Protein AF-A0A9D4IT71-F1 (afdb_monomer_lite)

InterPro domains:
  IPR046906 Mab-21-like, HhH/H2TH-like domain [PF20266] (126-207)

Secondary structure (DSSP, 8-state):
-----HHHHHTTT--EEEETTEEEETTTEEEE--EEESS--GGGTHHHHS--TT--S-HHHHHHHHS--EEEEEESS----S---TT--------PPSSSS---EEEEE-HHHHHHHHHSS-HHHHHHHHHHHHHIIIIIHHHHGGGG-HHHHHHHHHHHHHHS-GGG-SGGGHHHHHHHHHHHHHHHHHTT--B-SSSTT-BTTTTTS-TTHHHHHHHHHHHHHHSTTHHHHTS-HHHHHHHHHTTSS------------HHHHHHHHHHHHHHHHHHHHHHHHHT-S-HHHHHHHHHHHHHHHHHHHHHS-HHHHHHHHHHHHHHHHHHHHHHHHHHHHTTPPPPHHHHHHHHHHTTS-SSHHHHHHHHHHHHTT-HHHHHHHHHHHHHH--TTPEEE-TTSTTHHHHHHHHTTS-TTHHHHHHHHEEEPEEEEGGGGGGS-GGGGGGGG----HHHHHHTTSTTSTTGGGGEEEE-HHHHHHHHHHHHHHHTT-HHHHHHHHHHHHHTTSS-SS-HHHHHHHHHHHHHHTT-HHHHHHHHHHHHHH--SS-THHHHHHHHHHHHH--S-----

Radius of gyration: 27.99 Å; chains: 1; bounding box: 73×51×87 Å

Organism: Dreissena polymorpha (NCBI:txid45954)

pLDDT: mean 71.87, std 22.06, range [24.02, 97.75]

Sequence (576 aa):
MKMYKAECFKKKGIDCIQHGPSLTIDGCMDSVNALYCAKLPENCQYIFRRPKPGHWPGPELVTQLKDSVVFVVPTTQVENTTNWDPQKRLGTLTVRTFDNSHELYWRLSTNLMERLLMFDITMTQMKVYVIMKIISKEFFKPLVGDRLSTFHLKTTFLYCVEMSPPCIWEDENLIQCLKYCLTTLRRWLKVRYCPHYTTVNVNLFAGKLQWNEFPVLIDLLKDMIMNDVSCLHNVKMDDLGNRISSNSTYSTNGLPFEKLDIAVVRNMLTLMIFCSFSSYYEMEMLAAVETSKVINDHSQYIQQLETIYETGTVHMRSAVSIKLPFQYSIHAAMKASLSIGNNQSLPHEIFTLCDKSLMSDVTSSRLKLASIYFSARRFEEAAAILKQVDALTSNKVIYVSPFSPDTQKIGPEMMGRRIEFLDIFQKEIAFCTIFSRHEINCVPGQLVAEFYRTVTVEDEGCRRDHRSWTEWMDLAVVDSLPYMYYLQFLIFRSNGLISDKDIAFKNLQDNTITIQYHIETTLNLIGHCFELEGELQLAWHVYKISVKCRPQNNAAYWHMFRMIGGLFYGVKMLSW

Foldseek 3Di:
DDDDDCVNVVVVVWDWDDDWQFIRTPVADTDGDKAWDPADDPQLCVLVVDDQPQCPPPPVLVVVLRVAIKIKTKGLDDQPQDDPDVPDDDDDDDDDDDDDDRDIDIDMDSPRNLVSLVVPDDLLLLLLLVVVVLCCVQPVCVQQNCLVPSQLLSLLSSVLSRHDHPVCSDNVNSQVSNLSSLVSSLVCLVVVARAGNRGPRGGSNPPRDDPVSSVVSNVVSVCDSPVGCVVVVVRPCVVVVVVVVVVDPDDDDDDDDPDQDPVLSSLLSLQVVVVVVVVPLVLVLLPDPDLVVSLVVLVVVLVVLVVCLVPNDPSSVVNSLQCSLVSLLQSLLLQLLVCLVVVHDRDPVSVVSLVSNLLNALFQSLLLVLLSCVLNVVLVVSVVSLVSSVVLDDPQADEDECPDPVNVVVSSVVSSDDPCVSVCRNRHYDYWHKHAPSSLSSHDDLLSLQLVLDDDPVCVVVVPVPDDPCSCSRMRTGTRQLSSLLSQLSSCVVVVVVVSNVVSLVSLVVCLVVDDPQSLSSLQSNLVSCVVVVVNVVSLVSLVVSCVVPVGSGSSVVVNVVSVVVVPDPDDDDDD

Structure (mmCIF, N/CA/C/O backbone):
data_AF-A0A9D4IT71-F1
#
_entry.id   AF-A0A9D4IT71-F1
#
loop_
_atom_site.group_PDB
_atom_site.id
_atom_site.type_symbol
_atom_site.label_atom_id
_atom_site.label_alt_id
_atom_site.label_comp_id
_atom_site.label_asym_id
_atom_site.label_entity_id
_atom_site.label_seq_id
_atom_site.pdbx_PDB_ins_code
_atom_site.Cartn_x
_atom_site.Cartn_y
_atom_site.Cartn_z
_atom_site.occupancy
_atom_site.B_iso_or_equiv
_atom_site.auth_seq_id
_atom_site.auth_comp_id
_atom_site.auth_asym_id
_atom_site.auth_atom_id
_atom_site.pdbx_PDB_model_num
ATOM 1 N N . MET A 1 1 ? -17.019 14.444 -32.276 1.00 35.25 1 MET A N 1
ATOM 2 C CA . MET A 1 1 ? -16.630 14.341 -30.851 1.00 35.25 1 MET A CA 1
ATOM 3 C C . MET A 1 1 ? -16.023 15.680 -30.446 1.00 35.25 1 MET A C 1
ATOM 5 O O . MET A 1 1 ? -15.082 16.105 -31.104 1.00 35.25 1 MET A O 1
ATOM 9 N N . LYS A 1 2 ? -16.600 16.410 -29.482 1.00 32.81 2 LYS A N 1
ATOM 10 C CA . LYS A 1 2 ? -16.019 17.685 -29.022 1.00 32.81 2 LYS A CA 1
ATOM 11 C C . LYS A 1 2 ? -14.867 17.358 -28.070 1.00 32.81 2 LYS A C 1
ATOM 13 O O . LYS A 1 2 ? -15.109 16.754 -27.034 1.00 32.81 2 LYS A O 1
ATOM 18 N N . MET A 1 3 ? -13.634 17.728 -28.420 1.00 42.94 3 MET A N 1
ATOM 19 C CA . MET A 1 3 ? -12.539 17.749 -27.447 1.00 42.94 3 MET A CA 1
ATOM 20 C C . MET A 1 3 ? -12.935 18.685 -26.304 1.00 42.94 3 MET A C 1
ATOM 22 O O . MET A 1 3 ? -13.250 19.852 -26.550 1.00 42.94 3 MET A O 1
ATOM 26 N N . TYR A 1 4 ? -12.926 18.188 -25.069 1.00 45.56 4 TYR A N 1
ATOM 27 C CA . TYR A 1 4 ? -13.051 19.058 -23.908 1.00 45.56 4 TYR A CA 1
ATOM 28 C C . TYR A 1 4 ? -11.803 19.942 -23.851 1.00 45.56 4 TYR A C 1
ATOM 30 O O . TYR A 1 4 ? -10.698 19.455 -23.625 1.00 45.56 4 TYR A O 1
ATOM 38 N N . LYS A 1 5 ? -11.963 21.237 -24.125 1.00 50.78 5 LYS A N 1
ATOM 39 C CA . LYS A 1 5 ? -10.872 22.205 -23.991 1.00 50.78 5 LYS A CA 1
ATOM 40 C C . LYS A 1 5 ? -10.644 22.493 -22.509 1.00 50.78 5 LYS A C 1
ATOM 42 O O . LYS A 1 5 ? -11.617 22.608 -21.764 1.00 50.78 5 LYS A O 1
ATOM 47 N N . ALA A 1 6 ? -9.390 22.698 -22.103 1.00 51.62 6 ALA A N 1
ATOM 48 C CA . ALA A 1 6 ? -9.042 23.166 -20.755 1.00 51.62 6 ALA A CA 1
ATOM 49 C C . ALA A 1 6 ? -9.855 24.419 -20.345 1.00 51.62 6 ALA A C 1
ATOM 51 O O . ALA A 1 6 ? -10.259 24.577 -19.199 1.00 51.62 6 ALA A O 1
ATOM 52 N N . GLU A 1 7 ? -10.216 25.265 -21.315 1.00 50.62 7 GLU A N 1
ATOM 53 C CA . GLU A 1 7 ? -11.104 26.424 -21.139 1.00 50.62 7 GLU A CA 1
ATOM 54 C C . GLU A 1 7 ? -12.488 26.081 -20.551 1.00 50.62 7 GLU A C 1
ATOM 56 O O . GLU A 1 7 ? -13.068 26.896 -19.833 1.00 50.62 7 GLU A O 1
ATOM 61 N N . CYS A 1 8 ? -13.032 24.889 -20.820 1.00 51.03 8 CYS A N 1
ATOM 62 C CA . CYS A 1 8 ? -14.313 24.443 -20.262 1.00 51.03 8 CYS A CA 1
ATOM 63 C C . CYS A 1 8 ? -14.217 24.118 -18.764 1.00 51.03 8 CYS A C 1
ATOM 65 O O . CYS A 1 8 ? -15.187 24.334 -18.040 1.00 51.03 8 CYS A O 1
ATOM 67 N N . PHE A 1 9 ? -13.064 23.627 -18.307 1.00 52.94 9 PHE A N 1
ATOM 68 C CA . PHE A 1 9 ? -12.805 23.284 -16.906 1.00 52.94 9 PHE A CA 1
ATOM 69 C C . PHE A 1 9 ? -12.352 24.504 -16.096 1.00 52.94 9 PHE A C 1
ATOM 71 O O . PHE A 1 9 ? -12.835 24.699 -14.983 1.00 52.94 9 PHE A O 1
ATOM 78 N N . LYS A 1 10 ? -11.575 25.416 -16.701 1.00 54.56 10 LYS A N 1
ATOM 79 C CA . LYS A 1 10 ? -11.245 26.718 -16.093 1.00 54.56 10 LYS A CA 1
ATOM 80 C C . LYS A 1 10 ? -12.487 27.554 -15.778 1.00 54.56 10 LYS A C 1
ATOM 82 O O . LYS A 1 10 ? -12.551 28.188 -14.731 1.00 54.56 10 LYS A O 1
ATOM 87 N N . LYS A 1 11 ? -13.525 27.500 -16.625 1.00 55.75 11 LYS A N 1
ATOM 88 C CA . LYS A 1 11 ? -14.833 28.132 -16.346 1.00 55.75 11 LYS A CA 1
ATOM 89 C C . LYS A 1 11 ? -15.573 27.532 -15.142 1.00 55.75 11 LYS A C 1
ATOM 91 O O . LYS A 1 11 ? -16.498 28.164 -14.645 1.00 55.75 11 LYS A O 1
ATOM 96 N N . LYS A 1 12 ? -15.182 26.339 -14.687 1.00 54.72 12 LYS A N 1
ATOM 97 C CA . LYS A 1 12 ? -15.707 25.663 -13.492 1.00 54.72 12 LYS A CA 1
ATOM 98 C C . LYS A 1 12 ? -14.766 25.760 -12.281 1.00 54.72 12 LYS A C 1
ATOM 100 O O . LYS A 1 12 ? -15.013 25.090 -11.288 1.00 54.72 12 LYS A O 1
ATOM 105 N N . GLY A 1 13 ? -13.709 26.575 -12.353 1.00 52.00 13 GLY A N 1
ATOM 106 C CA . GLY A 1 13 ? -12.758 26.764 -11.252 1.00 52.00 13 GLY A CA 1
ATOM 107 C C . GLY A 1 13 ? -11.772 25.609 -11.039 1.00 52.00 13 GLY A C 1
ATOM 108 O O . GLY A 1 13 ? -11.122 25.576 -10.004 1.00 52.00 13 GLY A O 1
ATOM 109 N N . ILE A 1 14 ? -11.660 24.680 -11.995 1.00 55.75 14 ILE A N 1
ATOM 110 C CA . ILE A 1 14 ? -10.735 23.539 -11.930 1.00 55.75 14 ILE A CA 1
ATOM 111 C C . ILE A 1 14 ? -9.457 23.909 -12.683 1.00 55.75 14 ILE A C 1
ATOM 113 O O . ILE A 1 14 ? -9.525 24.281 -13.866 1.00 55.75 14 ILE A O 1
ATOM 117 N N . ASP A 1 15 ? -8.304 23.812 -12.016 1.00 57.28 15 ASP A N 1
ATOM 118 C CA . ASP A 1 15 ? -7.025 24.101 -12.656 1.00 57.28 15 ASP A CA 1
ATOM 119 C C . ASP A 1 15 ? -6.604 22.912 -13.520 1.00 57.28 15 ASP A C 1
ATOM 121 O O . ASP A 1 15 ? -6.570 21.757 -13.094 1.00 57.28 15 ASP A O 1
ATOM 125 N N . CYS A 1 16 ? -6.353 23.181 -14.794 1.00 59.12 16 CYS A N 1
ATOM 126 C CA . CYS A 1 16 ? -6.048 22.134 -15.753 1.00 59.12 16 CYS A CA 1
ATOM 127 C C . CYS A 1 16 ? -5.077 22.620 -16.821 1.00 59.12 16 CYS A C 1
ATOM 129 O O . CYS A 1 16 ? -5.186 23.730 -17.361 1.00 59.12 16 CYS A O 1
ATOM 131 N N . ILE A 1 17 ? -4.129 21.746 -17.143 1.00 63.09 17 ILE A N 1
ATOM 132 C CA . ILE A 1 17 ? -3.070 21.984 -18.115 1.00 63.09 17 ILE A CA 1
ATOM 133 C C . ILE A 1 17 ? -3.174 20.912 -19.194 1.00 63.09 17 ILE A C 1
ATOM 135 O O . ILE A 1 17 ? -3.261 19.727 -18.903 1.00 63.09 17 ILE A O 1
ATOM 139 N N . GLN A 1 18 ? -3.202 21.309 -20.462 1.00 59.78 18 GLN A N 1
ATOM 140 C CA . GLN A 1 18 ? -3.235 20.354 -21.567 1.00 59.78 18 GLN A CA 1
ATOM 141 C C . GLN A 1 18 ? -1.805 20.002 -22.001 1.00 59.78 18 GLN A C 1
ATOM 143 O O . GLN A 1 18 ? -1.041 20.888 -22.389 1.00 59.78 18 GLN A O 1
ATOM 148 N N . HIS A 1 19 ? -1.460 18.712 -21.997 1.00 62.59 19 HIS A N 1
ATOM 149 C CA . HIS A 1 19 ? -0.142 18.209 -22.388 1.00 62.59 19 HIS A CA 1
ATOM 150 C C . HIS A 1 19 ? -0.262 17.029 -23.372 1.00 62.59 19 HIS A C 1
ATOM 152 O O . HIS A 1 19 ? -0.379 15.863 -23.012 1.00 62.59 19 HIS A O 1
ATOM 158 N N . GLY A 1 20 ? -0.209 17.322 -24.676 1.00 68.44 20 GLY A N 1
ATOM 159 C CA . GLY A 1 20 ? -0.378 16.303 -25.722 1.00 68.44 20 GLY A CA 1
ATOM 160 C C . GLY A 1 20 ? -1.811 15.735 -25.750 1.00 68.44 20 GLY A C 1
ATOM 161 O O . GLY A 1 20 ? -2.746 16.533 -25.851 1.00 68.44 20 GLY A O 1
ATOM 162 N N . PRO A 1 21 ? -2.016 14.397 -25.703 1.00 67.31 21 PRO A N 1
ATOM 163 C CA . PRO A 1 21 ? -3.351 13.788 -25.636 1.00 67.31 21 PRO A CA 1
ATOM 164 C C . PRO A 1 21 ? -4.050 14.001 -24.287 1.00 67.31 21 PRO A C 1
ATOM 166 O O . PRO A 1 21 ? -5.249 13.727 -24.193 1.00 67.31 21 PRO A O 1
ATOM 169 N N . SER A 1 22 ? -3.302 14.380 -23.241 1.00 70.56 22 SER A N 1
ATOM 170 C CA . SER A 1 22 ? -3.816 14.439 -21.879 1.00 70.56 22 SER A CA 1
ATOM 171 C C . SER A 1 22 ? -4.280 15.834 -21.491 1.00 70.56 22 SER A C 1
ATOM 173 O O . SER A 1 22 ? -3.729 16.860 -21.902 1.00 70.56 22 SER A O 1
ATOM 175 N N . LEU A 1 23 ? -5.315 15.846 -20.663 1.00 71.12 23 LEU A N 1
ATOM 176 C CA . LEU A 1 23 ? -5.672 16.958 -19.809 1.00 71.12 23 LEU A CA 1
ATOM 177 C C . LEU A 1 23 ? -5.175 16.619 -18.404 1.00 71.12 23 LEU A C 1
ATOM 179 O O . LEU A 1 23 ? -5.706 15.707 -17.772 1.00 71.12 23 LEU A O 1
ATOM 183 N N . THR A 1 24 ? -4.151 17.329 -17.946 1.00 69.62 24 THR A N 1
ATOM 184 C CA . THR A 1 24 ? -3.652 17.246 -16.579 1.00 69.62 24 THR A CA 1
ATOM 185 C C . THR A 1 24 ? -4.574 18.056 -15.672 1.00 69.62 24 THR A C 1
ATOM 187 O O . THR A 1 24 ? -4.674 19.270 -15.838 1.00 69.62 24 THR A O 1
ATOM 190 N N . ILE A 1 25 ? -5.269 17.402 -14.746 1.00 64.88 25 ILE A N 1
ATOM 191 C CA . ILE A 1 25 ? -6.199 18.018 -13.789 1.00 64.88 25 ILE A CA 1
ATOM 192 C C . ILE A 1 25 ? -5.482 18.129 -12.438 1.00 64.88 25 ILE A C 1
ATOM 194 O O . ILE A 1 25 ? -4.844 17.166 -12.005 1.00 64.88 25 ILE A O 1
ATOM 198 N N . ASP A 1 26 ? -5.517 19.317 -11.826 1.00 59.91 26 ASP A N 1
ATOM 199 C CA . ASP A 1 26 ? -4.938 19.629 -10.507 1.00 59.91 26 ASP A CA 1
ATOM 200 C C . ASP A 1 26 ? -3.448 19.249 -10.341 1.00 59.91 26 ASP A C 1
ATOM 202 O O . ASP A 1 26 ? -2.961 18.958 -9.250 1.00 59.91 26 ASP A O 1
ATOM 206 N N . GLY A 1 27 ? -2.694 19.230 -11.449 1.00 55.66 27 GLY A N 1
ATOM 207 C CA . GLY A 1 27 ? -1.246 18.984 -11.468 1.00 55.66 27 GLY A CA 1
ATOM 208 C C . GLY A 1 27 ? -0.804 17.543 -11.176 1.00 55.66 27 GLY A C 1
ATOM 209 O O . GLY A 1 27 ? 0.397 17.276 -11.176 1.00 55.66 27 GLY A O 1
ATOM 210 N N . CYS A 1 28 ? -1.734 16.611 -10.955 1.00 48.25 28 CYS A N 1
ATOM 211 C CA . CYS A 1 28 ? -1.419 15.242 -10.537 1.00 48.25 28 CYS A CA 1
ATOM 212 C C . CYS A 1 28 ? -1.984 14.147 -11.456 1.00 48.25 28 CYS A C 1
ATOM 214 O O . CYS A 1 28 ? -1.484 13.022 -11.421 1.00 48.25 28 CYS A O 1
ATOM 216 N N . MET A 1 29 ? -2.982 14.452 -12.298 1.00 50.28 29 MET A N 1
ATOM 217 C CA . MET A 1 29 ? -3.713 13.429 -13.053 1.00 50.28 29 MET A CA 1
ATOM 218 C C . MET A 1 29 ? -3.815 13.736 -14.545 1.00 50.28 29 MET A C 1
ATOM 220 O O . MET A 1 29 ? -4.474 14.692 -14.930 1.00 50.28 29 MET A O 1
ATOM 224 N N . ASP A 1 30 ? -3.269 12.859 -15.391 1.00 65.19 30 ASP A N 1
ATOM 225 C CA . ASP A 1 30 ? -3.436 12.912 -16.847 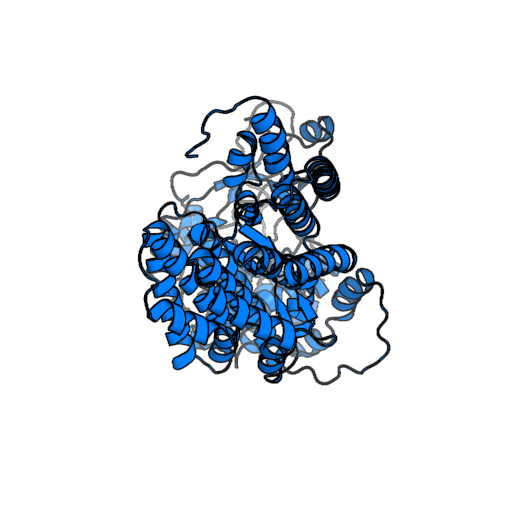1.00 65.19 30 ASP A CA 1
ATOM 226 C C . ASP A 1 30 ? -4.673 12.123 -17.314 1.00 65.19 30 ASP A C 1
ATOM 228 O O . ASP A 1 30 ? -4.673 10.889 -17.342 1.00 65.19 30 ASP A O 1
ATOM 232 N N . SER A 1 31 ? -5.716 12.834 -17.749 1.00 72.12 31 SER A N 1
ATOM 233 C CA . SER A 1 31 ? -6.895 12.247 -18.399 1.00 72.12 31 SER A CA 1
ATOM 234 C C . SER A 1 31 ? -6.742 12.252 -19.920 1.00 72.12 31 SER A C 1
ATOM 236 O O . SER A 1 31 ? -6.523 13.302 -20.520 1.00 72.12 31 SER A O 1
ATOM 238 N N . VAL A 1 32 ? -6.858 11.085 -20.564 1.00 72.62 32 VAL A N 1
ATOM 239 C CA . VAL A 1 32 ? -6.696 10.925 -22.019 1.00 72.62 32 VAL A CA 1
ATOM 240 C C . VAL A 1 32 ? -7.970 10.361 -22.634 1.00 72.62 32 VAL A C 1
ATOM 242 O O . VAL A 1 32 ? -8.382 9.249 -22.314 1.00 72.62 32 VAL A O 1
ATOM 245 N N . ASN A 1 33 ? -8.552 11.094 -23.586 1.00 76.38 33 ASN A N 1
ATOM 246 C CA . ASN A 1 33 ? -9.647 10.574 -24.401 1.00 76.38 33 ASN A CA 1
ATOM 247 C C . ASN A 1 33 ? -9.109 9.534 -25.389 1.00 76.38 33 ASN A C 1
ATOM 249 O O . ASN A 1 33 ? -8.237 9.838 -26.203 1.00 76.38 33 ASN A O 1
ATOM 253 N N . ALA A 1 34 ? -9.642 8.319 -25.327 1.00 79.56 34 ALA A N 1
ATOM 254 C CA . ALA A 1 34 ? -9.174 7.185 -26.109 1.00 79.56 34 ALA A CA 1
ATOM 255 C C . ALA A 1 34 ? -10.345 6.493 -26.816 1.00 79.56 34 ALA A C 1
ATOM 257 O O . ALA A 1 34 ? -11.381 6.233 -26.209 1.00 79.56 34 ALA A O 1
ATOM 258 N N . LEU A 1 35 ? -10.175 6.187 -28.100 1.00 76.94 35 LEU A N 1
ATOM 259 C CA . LEU A 1 35 ? -11.109 5.375 -28.873 1.00 76.94 35 LEU A CA 1
ATOM 260 C C . LEU A 1 35 ? -10.633 3.929 -28.896 1.00 76.94 35 LEU A C 1
ATOM 262 O O . LEU A 1 35 ? -9.454 3.652 -29.100 1.00 76.94 35 LEU A O 1
ATOM 266 N N . TYR A 1 36 ? -11.567 3.010 -28.704 1.00 80.25 36 TYR A N 1
ATOM 267 C CA . TYR A 1 36 ? -11.308 1.579 -28.732 1.00 80.25 36 TYR A CA 1
ATOM 268 C C . TYR A 1 36 ? -11.070 1.079 -30.164 1.00 80.25 36 TYR A C 1
ATOM 270 O O . TYR A 1 36 ? -11.852 1.377 -31.069 1.00 80.25 36 TYR A O 1
ATOM 278 N N . CYS A 1 37 ? -10.015 0.286 -30.365 1.00 78.88 37 CYS A N 1
ATOM 279 C CA . CYS A 1 37 ? -9.778 -0.431 -31.611 1.00 78.88 37 CYS A CA 1
ATOM 280 C C . CYS A 1 37 ? -10.165 -1.907 -31.444 1.00 78.88 37 CYS A C 1
ATOM 282 O O . CYS A 1 37 ? -9.518 -2.648 -30.709 1.00 78.88 37 CYS A O 1
ATOM 284 N N . ALA A 1 38 ? -11.213 -2.339 -32.153 1.00 72.38 38 ALA A N 1
ATOM 285 C CA . ALA A 1 38 ? -11.769 -3.691 -32.035 1.00 72.38 38 ALA A CA 1
ATOM 286 C C . ALA A 1 38 ? -10.860 -4.809 -32.566 1.00 72.38 38 ALA A C 1
ATOM 288 O O . ALA A 1 38 ? -11.100 -5.983 -32.295 1.00 72.38 38 ALA A O 1
ATOM 289 N N . LYS A 1 39 ? -9.845 -4.465 -33.362 1.00 81.31 39 LYS A N 1
ATOM 290 C CA . LYS A 1 39 ? -8.876 -5.414 -33.911 1.00 81.31 39 LYS A CA 1
ATOM 291 C C . LYS A 1 39 ? -7.486 -4.825 -33.809 1.00 81.31 39 LYS A C 1
ATOM 293 O O . LYS A 1 39 ? -7.312 -3.636 -34.055 1.00 81.31 39 LYS A O 1
ATOM 298 N N . LEU A 1 40 ? -6.502 -5.671 -33.523 1.00 82.00 40 LEU A N 1
ATOM 299 C CA . LEU A 1 40 ? -5.111 -5.254 -33.465 1.00 82.00 40 LEU A CA 1
ATOM 300 C C . LEU A 1 40 ? -4.627 -4.782 -34.851 1.00 82.00 40 LEU A C 1
ATOM 302 O O . LEU A 1 40 ? -4.572 -5.601 -35.780 1.00 82.00 40 LEU A O 1
ATOM 306 N N . PRO A 1 41 ? -4.258 -3.496 -35.005 1.00 86.31 41 PRO A N 1
ATOM 307 C CA . PRO A 1 41 ? -3.798 -2.961 -36.280 1.00 86.31 41 PRO A CA 1
ATOM 308 C C . PRO A 1 41 ? -2.569 -3.706 -36.812 1.00 86.31 41 PRO A C 1
ATOM 310 O O . PRO A 1 41 ? -1.700 -4.115 -36.041 1.00 86.31 41 PRO A O 1
ATOM 313 N N . GLU A 1 42 ? -2.470 -3.869 -38.133 1.00 85.00 42 GLU A N 1
ATOM 314 C CA . GLU A 1 42 ? -1.389 -4.644 -38.764 1.00 85.00 42 GLU A CA 1
ATOM 315 C C . GLU A 1 42 ? 0.006 -4.111 -38.402 1.00 85.00 42 GLU A C 1
ATOM 317 O O . GLU A 1 42 ? 0.930 -4.883 -38.140 1.00 85.00 42 GLU A O 1
ATOM 322 N N . ASN A 1 43 ? 0.144 -2.791 -38.285 1.00 81.25 43 ASN A N 1
ATOM 323 C CA . ASN A 1 43 ? 1.384 -2.137 -37.873 1.00 81.25 43 ASN A CA 1
ATOM 324 C C . ASN A 1 43 ? 1.813 -2.467 -36.431 1.00 81.25 43 ASN A C 1
ATOM 326 O O . ASN A 1 43 ? 3.001 -2.351 -36.131 1.00 81.25 43 ASN A O 1
ATOM 330 N N . CYS A 1 44 ? 0.898 -2.910 -35.564 1.00 84.81 44 CYS A N 1
ATOM 331 C CA . CYS A 1 44 ? 1.199 -3.380 -34.209 1.00 84.81 44 CYS A CA 1
ATOM 332 C C . CYS A 1 44 ? 1.469 -4.894 -34.138 1.00 84.81 44 CYS A C 1
ATOM 334 O O . CYS A 1 44 ? 1.953 -5.382 -33.121 1.00 84.81 44 CYS A O 1
ATOM 336 N N . GLN A 1 45 ? 1.197 -5.657 -35.205 1.00 87.38 45 GLN A N 1
ATOM 337 C CA . GLN A 1 45 ? 1.403 -7.115 -35.226 1.00 87.38 45 GLN A CA 1
ATOM 338 C C . GLN A 1 45 ? 2.870 -7.523 -35.433 1.00 87.38 45 GLN A C 1
ATOM 340 O O . GLN A 1 45 ? 3.230 -8.690 -35.265 1.00 87.38 45 GLN A O 1
ATOM 345 N N . TYR A 1 46 ? 3.738 -6.581 -35.799 1.00 84.38 46 TYR A N 1
ATOM 346 C CA . TYR A 1 46 ? 5.146 -6.853 -36.087 1.00 84.38 46 TYR A CA 1
ATOM 347 C C . TYR A 1 46 ? 5.918 -7.436 -34.905 1.00 84.38 46 TYR A C 1
ATOM 349 O O . TYR A 1 46 ? 6.779 -8.294 -35.105 1.00 84.38 46 TYR A O 1
ATOM 357 N N . ILE A 1 47 ? 5.569 -7.042 -33.678 1.00 87.19 47 ILE A N 1
ATOM 358 C CA . ILE A 1 47 ? 6.147 -7.610 -32.455 1.00 87.19 47 ILE A CA 1
ATOM 359 C C . ILE A 1 47 ? 6.056 -9.144 -32.425 1.00 87.19 47 ILE A C 1
ATOM 361 O O . ILE A 1 47 ? 6.946 -9.814 -31.906 1.00 87.19 47 ILE A O 1
ATOM 365 N N . PHE A 1 48 ? 5.038 -9.742 -33.048 1.00 89.88 48 PHE A N 1
ATOM 366 C CA . PHE A 1 48 ? 4.892 -11.198 -33.094 1.00 89.88 48 PHE A CA 1
ATOM 367 C C . PHE A 1 48 ? 5.750 -11.856 -34.171 1.00 89.88 48 PHE A C 1
ATOM 369 O O . PHE A 1 48 ? 6.149 -13.002 -33.995 1.00 89.88 48 PHE A O 1
ATOM 376 N N . ARG A 1 49 ? 6.052 -11.135 -35.255 1.00 86.44 49 ARG A N 1
ATOM 377 C CA . ARG A 1 49 ? 6.773 -11.657 -36.425 1.00 86.44 49 ARG A CA 1
ATOM 378 C C . ARG A 1 49 ? 8.287 -11.461 -36.329 1.00 86.44 49 ARG A C 1
ATOM 380 O O . ARG A 1 49 ? 9.027 -12.177 -36.995 1.00 86.44 49 ARG A O 1
ATOM 387 N N . ARG A 1 50 ? 8.755 -10.496 -35.530 1.00 87.12 50 ARG A N 1
ATOM 388 C CA . ARG A 1 50 ? 10.190 -10.205 -35.408 1.00 87.12 50 ARG A CA 1
ATOM 389 C C . ARG A 1 50 ? 10.947 -11.287 -34.612 1.00 87.12 50 ARG A C 1
ATOM 391 O O . ARG A 1 50 ? 10.350 -11.875 -33.697 1.00 87.12 50 ARG A O 1
ATOM 398 N N . PRO A 1 51 ? 12.237 -11.533 -34.930 1.00 87.56 51 PRO A N 1
ATOM 399 C CA . PRO A 1 51 ? 13.080 -12.490 -34.210 1.00 87.56 51 PRO A CA 1
ATOM 400 C C . PRO A 1 51 ? 13.194 -12.153 -32.721 1.00 87.56 51 PRO A C 1
ATOM 402 O O . PRO A 1 51 ? 13.373 -10.990 -32.372 1.00 87.56 51 PRO A O 1
ATOM 405 N N . LYS A 1 52 ? 13.129 -13.178 -31.863 1.00 88.25 52 LYS A N 1
ATOM 406 C CA . LYS A 1 52 ? 13.229 -13.054 -30.398 1.00 88.25 52 LYS A CA 1
ATOM 407 C C . LYS A 1 52 ? 14.361 -13.934 -29.869 1.00 88.25 52 LYS A C 1
ATOM 409 O O . LYS A 1 52 ? 14.095 -15.011 -29.337 1.00 88.25 52 LYS A O 1
ATOM 414 N N . PRO A 1 53 ? 15.629 -13.539 -30.056 1.00 88.44 53 PRO A N 1
ATOM 415 C CA . PRO A 1 53 ? 16.763 -14.370 -29.656 1.00 88.44 53 PRO A CA 1
ATOM 416 C C . PRO A 1 53 ? 16.834 -14.578 -28.133 1.00 88.44 53 PRO A C 1
ATOM 418 O O . PRO A 1 53 ? 17.370 -15.587 -27.681 1.00 88.44 53 PRO A O 1
ATOM 421 N N . GLY A 1 54 ? 16.249 -13.674 -27.341 1.00 85.81 54 GLY A N 1
ATOM 422 C CA . GLY A 1 54 ? 16.097 -13.831 -25.896 1.00 85.81 54 GLY A CA 1
ATOM 423 C C . GLY A 1 54 ? 14.992 -14.795 -25.460 1.00 85.81 54 GLY A C 1
ATOM 424 O O . GLY A 1 54 ? 14.829 -15.009 -24.266 1.00 85.81 54 GLY A O 1
ATOM 425 N N . HIS A 1 55 ? 14.227 -15.375 -26.395 1.00 87.69 55 HIS A N 1
ATOM 426 C CA . HIS A 1 55 ? 13.051 -16.218 -26.113 1.00 87.69 55 HIS A CA 1
ATOM 427 C C . HIS A 1 55 ? 11.982 -15.533 -25.240 1.00 87.69 55 HIS A C 1
ATOM 429 O O . HIS A 1 55 ? 11.135 -16.190 -24.641 1.00 87.69 55 HIS A O 1
ATOM 435 N N . TRP A 1 56 ? 12.005 -14.201 -25.213 1.00 91.88 56 TRP A N 1
ATOM 436 C CA . TRP A 1 56 ? 11.048 -13.345 -24.534 1.00 91.88 56 TRP A CA 1
ATOM 437 C C . TRP A 1 56 ? 10.435 -12.369 -25.548 1.00 91.88 56 TRP A C 1
ATOM 439 O O . TRP A 1 56 ? 11.170 -11.876 -26.410 1.00 91.88 56 TRP A O 1
ATOM 449 N N . PRO A 1 57 ? 9.132 -12.047 -25.487 1.00 90.88 57 PRO A N 1
ATOM 450 C CA . PRO A 1 57 ? 8.094 -12.619 -24.618 1.00 90.88 57 PRO A CA 1
ATOM 451 C C . PRO A 1 57 ? 7.855 -14.122 -24.824 1.00 90.88 57 PRO A C 1
ATOM 453 O O . PRO A 1 57 ? 7.950 -14.608 -25.954 1.00 90.88 57 PRO A O 1
ATOM 456 N N . GLY A 1 58 ? 7.511 -14.842 -23.751 1.00 87.81 58 GLY A N 1
ATOM 457 C CA . GLY A 1 58 ? 7.160 -16.267 -23.816 1.00 87.81 58 GLY A CA 1
ATOM 458 C C . GLY A 1 58 ? 5.820 -16.535 -24.532 1.00 87.81 58 GLY A C 1
ATOM 459 O O . GLY A 1 58 ? 5.036 -15.605 -24.734 1.00 87.81 58 GLY A O 1
ATOM 460 N N . PRO A 1 59 ? 5.508 -17.790 -24.921 1.00 87.69 59 PRO A N 1
ATOM 461 C CA . PRO A 1 59 ? 4.312 -18.120 -25.714 1.00 87.69 59 PRO A CA 1
ATOM 462 C C . PRO A 1 59 ? 2.977 -17.710 -25.072 1.00 87.69 59 PRO A C 1
ATOM 464 O O . PRO A 1 59 ? 2.057 -17.275 -25.770 1.00 87.69 59 PRO A O 1
ATOM 467 N N . GLU A 1 60 ? 2.876 -17.822 -23.747 1.00 86.06 60 GLU A N 1
ATOM 468 C CA . GLU A 1 60 ? 1.688 -17.426 -22.986 1.00 86.06 60 GLU A CA 1
ATOM 469 C C . GLU A 1 60 ? 1.476 -15.910 -23.038 1.00 86.06 60 GLU A C 1
ATOM 471 O O . GLU A 1 60 ? 0.422 -15.448 -23.481 1.00 86.06 60 GLU A O 1
ATOM 476 N N . LEU A 1 61 ? 2.513 -15.127 -22.720 1.00 85.62 61 LEU A N 1
ATOM 477 C CA . LEU A 1 61 ? 2.461 -13.672 -22.835 1.00 85.62 61 LEU A CA 1
ATOM 478 C C . LEU A 1 61 ? 2.182 -13.231 -24.280 1.00 85.62 61 LEU A C 1
ATOM 480 O O . LEU A 1 61 ? 1.406 -12.308 -24.507 1.00 85.62 61 LEU A O 1
ATOM 484 N N . VAL A 1 62 ? 2.752 -13.902 -25.287 1.00 90.50 62 VAL A N 1
ATOM 485 C CA . VAL A 1 62 ? 2.442 -13.620 -26.700 1.00 90.50 62 VAL A CA 1
ATOM 486 C C . VAL A 1 62 ? 0.951 -13.788 -26.999 1.00 90.50 62 VAL A C 1
ATOM 488 O O . VAL A 1 62 ? 0.408 -13.016 -27.789 1.00 90.50 62 VAL A O 1
ATOM 491 N N . THR A 1 63 ? 0.288 -14.766 -26.383 1.00 87.69 63 THR A N 1
ATOM 492 C CA . THR A 1 63 ? -1.160 -14.973 -26.534 1.00 87.69 63 THR A CA 1
ATOM 493 C C . THR A 1 63 ? -1.929 -13.814 -25.903 1.00 87.69 63 THR A C 1
ATOM 495 O O . THR A 1 63 ? -2.695 -13.151 -26.599 1.00 87.69 63 THR A O 1
ATOM 498 N N . GLN A 1 64 ? -1.608 -13.452 -24.657 1.00 84.12 64 GLN A N 1
ATOM 499 C CA . GLN A 1 64 ? -2.217 -12.301 -23.973 1.00 84.12 64 GLN A CA 1
ATOM 500 C C . GLN A 1 64 ? -2.014 -10.979 -24.736 1.00 84.12 64 GLN A C 1
ATOM 502 O O . GLN A 1 64 ? -2.905 -10.134 -24.798 1.00 84.12 64 GLN A O 1
ATOM 507 N N . LEU A 1 65 ? -0.847 -10.792 -25.360 1.00 86.00 65 LEU A N 1
ATOM 508 C CA . LEU A 1 65 ? -0.546 -9.607 -26.163 1.00 86.00 65 LEU A CA 1
ATOM 509 C C . LEU A 1 65 ? -1.367 -9.535 -27.455 1.00 86.00 65 LEU A C 1
ATOM 511 O O . LEU A 1 65 ? -1.682 -8.430 -27.894 1.00 86.00 65 LEU A O 1
ATOM 515 N N . LYS A 1 66 ? -1.703 -10.674 -28.073 1.00 88.00 66 LYS A N 1
ATOM 516 C CA . LYS A 1 66 ? -2.574 -10.715 -29.262 1.00 88.00 66 LYS A CA 1
ATOM 517 C C . LYS A 1 66 ? -4.018 -10.353 -28.925 1.00 88.00 66 LYS A C 1
ATOM 519 O O . LYS A 1 66 ? -4.668 -9.708 -29.744 1.00 88.00 66 LYS A O 1
ATOM 524 N N . ASP A 1 67 ? -4.462 -10.718 -27.727 1.00 83.88 67 ASP A N 1
ATOM 525 C CA . ASP A 1 67 ? -5.805 -10.422 -27.218 1.00 83.88 67 ASP A CA 1
ATOM 526 C C . ASP A 1 67 ? -5.898 -9.027 -26.569 1.00 83.88 67 ASP A C 1
ATOM 528 O O . ASP A 1 67 ? -6.975 -8.569 -26.184 1.00 83.88 67 ASP A O 1
ATOM 532 N N . SER A 1 68 ? -4.768 -8.322 -26.456 1.00 80.06 68 SER A N 1
ATOM 533 C CA . SER A 1 68 ? -4.693 -7.014 -25.815 1.00 80.06 68 SER A CA 1
ATOM 534 C C . SER A 1 68 ? -5.392 -5.925 -26.630 1.00 80.06 68 SER A C 1
ATOM 536 O O . SER A 1 68 ? -5.265 -5.823 -27.853 1.00 80.06 68 SER A O 1
ATOM 538 N N . VAL A 1 69 ? -6.093 -5.048 -25.916 1.00 79.75 69 VAL A N 1
ATOM 539 C CA . VAL A 1 69 ? -6.805 -3.913 -26.500 1.00 79.75 69 VAL A CA 1
ATOM 540 C C . VAL A 1 69 ? -5.832 -2.799 -26.892 1.00 79.75 69 VAL A C 1
ATOM 542 O O . VAL A 1 69 ? -4.974 -2.392 -26.106 1.00 79.75 69 VAL A O 1
ATOM 545 N N . VAL A 1 70 ? -6.021 -2.253 -28.097 1.00 84.00 70 VAL A N 1
ATOM 546 C CA . VAL A 1 70 ? -5.317 -1.062 -28.589 1.00 84.00 70 VAL A CA 1
ATOM 547 C C . VAL A 1 70 ? -6.274 0.114 -28.658 1.00 84.00 70 VAL A C 1
ATOM 549 O O . VAL A 1 70 ? -7.441 -0.028 -29.026 1.00 84.00 70 VAL A O 1
ATOM 552 N N . PHE A 1 71 ? -5.762 1.293 -28.325 1.00 85.81 71 PHE A N 1
ATOM 553 C CA . PHE A 1 71 ? -6.526 2.529 -28.363 1.00 85.81 71 PHE A CA 1
ATOM 554 C C . PHE A 1 71 ? -6.027 3.476 -29.449 1.00 85.81 71 PHE A C 1
ATOM 556 O O . PHE A 1 71 ? -4.884 3.397 -29.895 1.00 85.81 71 PHE A O 1
ATOM 563 N N . VAL A 1 72 ? -6.876 4.421 -29.833 1.00 83.31 72 VAL A N 1
ATOM 564 C CA . VAL A 1 72 ? -6.538 5.562 -30.682 1.00 83.31 72 VAL A CA 1
ATOM 565 C C . VAL A 1 72 ? -6.726 6.831 -29.858 1.00 83.31 72 VAL A C 1
ATOM 567 O O . VAL A 1 72 ? -7.807 7.067 -29.324 1.00 83.31 72 VAL A O 1
ATOM 570 N N . VAL A 1 73 ? -5.680 7.643 -29.725 1.00 81.44 73 VAL A N 1
ATOM 571 C CA . VAL A 1 73 ? -5.682 8.852 -28.883 1.00 81.44 73 VAL A CA 1
ATOM 572 C C . VAL A 1 73 ? -5.361 10.092 -29.718 1.00 81.44 73 VAL A C 1
ATOM 574 O O . VAL A 1 73 ? -4.582 9.988 -30.672 1.00 81.44 73 VAL A O 1
ATOM 577 N N . PRO A 1 74 ? -5.935 11.264 -29.396 1.00 75.19 74 PRO A N 1
ATOM 578 C CA . PRO A 1 74 ? -5.662 12.491 -30.132 1.00 75.19 74 PRO A CA 1
ATOM 579 C C . PRO A 1 74 ? -4.206 12.913 -29.923 1.00 75.19 74 PRO A C 1
ATOM 581 O O . PRO A 1 74 ? -3.654 12.766 -28.842 1.00 75.19 74 PRO A O 1
ATOM 584 N N . THR A 1 75 ? -3.556 13.457 -30.939 1.00 70.00 75 THR A N 1
ATOM 585 C CA . THR A 1 75 ? -2.199 13.994 -30.842 1.00 70.00 75 THR A CA 1
ATOM 586 C C . THR A 1 75 ? -2.123 15.317 -31.585 1.00 70.00 75 THR A C 1
ATOM 588 O O . THR A 1 75 ? -2.813 15.542 -32.575 1.00 70.00 75 THR A O 1
ATOM 591 N N . THR A 1 76 ? -1.294 16.223 -31.080 1.00 56.78 76 THR A N 1
ATOM 592 C CA . THR A 1 76 ? -1.002 17.510 -31.723 1.00 56.78 76 THR A CA 1
ATOM 593 C C . THR A 1 76 ? 0.227 17.430 -32.630 1.00 56.78 76 THR A C 1
ATOM 595 O O . THR A 1 76 ? 0.566 18.403 -33.296 1.00 56.78 76 THR A O 1
ATOM 598 N N . GLN A 1 77 ? 0.907 16.279 -32.654 1.00 54.62 77 GLN A N 1
ATOM 599 C CA . GLN A 1 77 ? 2.086 16.027 -33.475 1.00 54.62 77 GLN A CA 1
ATOM 600 C C . GLN A 1 77 ? 1.755 15.069 -34.618 1.00 54.62 77 GLN A C 1
ATOM 602 O O . GLN A 1 77 ? 1.194 13.996 -34.385 1.00 54.62 77 GLN A O 1
ATOM 607 N N . VAL A 1 78 ? 2.183 15.431 -35.829 1.00 51.72 78 VAL A N 1
ATOM 608 C CA . VAL A 1 78 ? 2.287 14.499 -36.954 1.00 51.72 78 VAL A CA 1
ATOM 609 C C . VAL A 1 78 ? 3.387 13.501 -36.614 1.00 51.72 78 VAL A C 1
ATOM 611 O O . VAL A 1 78 ? 4.570 13.844 -36.613 1.00 51.72 78 VAL A O 1
ATOM 614 N N . GLU A 1 79 ? 3.021 12.263 -36.292 1.00 47.00 79 GLU A N 1
ATOM 615 C CA . GLU A 1 79 ? 3.987 11.169 -36.337 1.00 47.00 79 GLU A CA 1
ATOM 616 C C . GLU A 1 79 ? 4.403 11.034 -37.805 1.00 47.00 79 GLU A C 1
ATOM 618 O O . GLU A 1 79 ? 3.593 10.630 -38.640 1.00 47.00 79 GLU A O 1
ATOM 623 N N . ASN A 1 80 ? 5.630 11.455 -38.141 1.00 43.41 80 ASN A N 1
ATOM 624 C CA . ASN A 1 80 ? 6.186 11.345 -39.492 1.00 43.41 80 ASN A CA 1
ATOM 625 C C . ASN A 1 80 ? 6.280 9.863 -39.878 1.00 43.41 80 ASN A C 1
ATOM 627 O O . ASN A 1 80 ? 7.305 9.209 -39.702 1.00 43.41 80 ASN A O 1
ATOM 631 N N . THR A 1 81 ? 5.174 9.333 -40.381 1.00 40.88 81 THR A N 1
ATOM 632 C CA . THR A 1 81 ? 5.026 7.993 -40.927 1.00 40.88 81 THR A CA 1
ATOM 633 C C . THR A 1 81 ? 5.265 8.085 -42.424 1.00 40.88 81 THR A C 1
ATOM 635 O O . THR A 1 81 ? 4.342 8.063 -43.227 1.00 40.88 81 THR A O 1
ATOM 638 N N . THR A 1 82 ? 6.527 8.200 -42.828 1.00 36.28 82 THR A N 1
ATOM 639 C CA . THR A 1 82 ? 6.905 7.825 -44.191 1.00 36.28 82 THR A CA 1
ATOM 640 C C . THR A 1 82 ? 8.249 7.135 -44.233 1.00 36.28 82 THR A C 1
ATOM 642 O O . THR A 1 82 ? 9.127 7.409 -43.418 1.00 36.28 82 THR A O 1
ATOM 645 N N . ASN A 1 83 ? 8.358 6.219 -45.202 1.00 37.06 83 ASN A N 1
ATOM 646 C CA . ASN A 1 83 ? 9.577 5.565 -45.663 1.00 37.06 83 ASN A CA 1
ATOM 647 C C . ASN A 1 83 ? 10.807 6.437 -45.402 1.00 37.06 83 ASN A C 1
ATOM 649 O O . ASN A 1 83 ? 10.982 7.477 -46.035 1.00 37.06 83 ASN A O 1
ATOM 653 N N . TRP A 1 84 ? 11.633 6.003 -44.452 1.00 36.44 84 TRP A N 1
ATOM 654 C CA . TRP A 1 84 ? 12.919 6.615 -44.157 1.00 36.44 84 TRP A CA 1
ATOM 655 C C . TRP A 1 84 ? 13.851 6.408 -45.360 1.00 36.44 84 TRP A C 1
ATOM 657 O O . TRP A 1 84 ? 14.575 5.420 -45.447 1.00 36.44 84 TRP A O 1
ATOM 667 N N . ASP A 1 85 ? 13.777 7.332 -46.314 1.00 39.84 85 ASP A N 1
ATOM 668 C CA . ASP A 1 85 ? 14.786 7.573 -47.337 1.00 39.84 85 ASP A CA 1
ATOM 669 C C . ASP A 1 85 ? 15.689 8.705 -46.813 1.00 39.84 85 ASP A C 1
ATOM 671 O O . ASP A 1 85 ? 15.199 9.821 -46.606 1.00 39.84 85 ASP A O 1
ATOM 675 N N . PRO A 1 86 ? 16.994 8.467 -46.585 1.00 39.59 86 PRO A N 1
ATOM 676 C CA . PRO A 1 86 ? 17.921 9.494 -46.111 1.00 39.59 86 PRO A CA 1
ATOM 677 C C . PRO A 1 86 ? 18.006 10.736 -47.017 1.00 39.59 86 PRO A C 1
ATOM 679 O O . PRO A 1 86 ? 18.566 11.746 -46.589 1.00 39.59 86 PRO A O 1
ATOM 682 N N . GLN A 1 87 ? 17.485 10.682 -48.251 1.00 37.19 87 GLN A N 1
ATOM 683 C CA . GLN A 1 87 ? 17.587 11.755 -49.243 1.00 37.19 87 GLN A CA 1
ATOM 684 C C . GLN A 1 87 ? 16.252 12.350 -49.729 1.00 37.19 87 GLN A C 1
ATOM 686 O O . GLN A 1 87 ? 16.291 13.359 -50.437 1.00 37.19 87 GLN A O 1
ATOM 691 N N . LYS A 1 88 ? 15.071 11.831 -49.352 1.00 34.41 88 LYS A N 1
ATOM 692 C CA . LYS A 1 88 ? 13.782 12.358 -49.857 1.00 34.41 88 LYS A CA 1
ATOM 693 C C . LYS A 1 88 ? 12.851 12.881 -48.763 1.00 34.41 88 LYS A C 1
ATOM 695 O O . LYS A 1 88 ? 12.490 12.190 -47.819 1.00 34.41 88 LYS A O 1
ATOM 700 N N . ARG A 1 89 ? 12.445 14.146 -48.934 1.00 42.38 89 ARG A N 1
ATOM 701 C CA . ARG A 1 89 ? 11.459 14.862 -48.114 1.00 42.38 89 ARG A CA 1
ATOM 702 C C . ARG A 1 89 ? 10.028 14.464 -48.503 1.00 42.38 89 ARG A C 1
ATOM 704 O O . ARG A 1 89 ? 9.700 14.485 -49.682 1.00 42.38 89 ARG A O 1
ATOM 711 N N . LEU A 1 90 ? 9.213 14.248 -47.466 1.00 35.69 90 LEU A N 1
ATOM 712 C CA . LEU A 1 90 ? 7.744 14.208 -47.407 1.00 35.69 90 LEU A CA 1
ATOM 713 C C . LEU A 1 90 ? 7.003 13.182 -48.285 1.00 35.69 90 LEU A C 1
ATOM 715 O O . LEU A 1 90 ? 6.900 13.314 -49.499 1.00 35.69 90 LEU A O 1
ATOM 719 N N . GLY A 1 91 ? 6.284 12.287 -47.608 1.00 30.12 91 GLY A N 1
ATOM 720 C CA . GLY A 1 91 ? 4.955 11.858 -48.039 1.00 30.12 91 GLY A CA 1
ATOM 721 C C . GLY A 1 91 ? 4.021 11.848 -46.826 1.00 30.12 91 GLY A C 1
ATOM 722 O O . GLY A 1 91 ? 4.418 11.433 -45.740 1.00 30.12 91 GLY A O 1
ATOM 723 N N . THR A 1 92 ? 2.802 12.349 -46.993 1.00 31.02 92 THR A N 1
ATOM 724 C CA . THR A 1 92 ? 1.794 12.466 -45.932 1.00 31.02 92 THR A CA 1
ATOM 725 C C . THR A 1 92 ? 0.530 11.767 -46.413 1.00 31.02 92 THR A C 1
ATOM 727 O O . THR A 1 92 ? 0.031 12.104 -47.487 1.00 31.02 92 THR A O 1
ATOM 730 N N . LEU A 1 93 ? -0.024 10.835 -45.633 1.00 28.36 93 LEU A N 1
ATOM 731 C CA . LEU A 1 93 ? -1.426 10.448 -45.796 1.00 28.36 93 LEU A CA 1
ATOM 732 C C . LEU A 1 93 ? -2.269 11.488 -45.045 1.00 28.36 93 LEU A C 1
ATOM 734 O O . LEU A 1 93 ? -2.222 11.566 -43.821 1.00 28.36 93 LEU A O 1
ATOM 738 N N . THR A 1 94 ? -2.988 12.330 -45.786 1.00 32.03 94 THR A N 1
ATOM 739 C CA . THR A 1 94 ? -3.889 13.352 -45.236 1.00 32.03 94 THR A CA 1
ATOM 740 C C . THR A 1 94 ? -5.330 12.872 -45.352 1.00 32.03 94 THR A C 1
ATOM 742 O O . THR A 1 94 ? -5.795 12.555 -46.444 1.00 32.03 94 THR A O 1
ATOM 745 N N . VAL A 1 95 ? -6.069 12.872 -44.242 1.00 31.98 95 VAL A N 1
ATOM 746 C CA . VAL A 1 95 ? -7.534 12.960 -44.286 1.00 31.98 95 VAL A CA 1
ATOM 747 C C . VAL A 1 95 ? -7.869 14.422 -44.022 1.00 31.98 95 VAL A C 1
ATOM 749 O O . VAL A 1 95 ? -7.796 14.884 -42.887 1.00 31.98 95 VAL A O 1
ATOM 752 N N . ARG A 1 96 ? -8.163 15.178 -45.085 1.00 28.25 96 ARG A N 1
ATOM 753 C CA . ARG A 1 96 ? -8.621 16.568 -44.967 1.00 28.25 96 ARG A CA 1
ATOM 754 C C . ARG A 1 96 ? -10.048 16.572 -44.430 1.00 28.25 96 ARG A C 1
ATOM 756 O O . ARG A 1 96 ? -10.956 16.114 -45.118 1.00 28.25 96 ARG A O 1
ATOM 763 N N . THR A 1 97 ? -10.265 17.143 -43.253 1.00 29.34 97 THR A N 1
ATOM 764 C CA . THR A 1 97 ? -11.575 17.707 -42.915 1.00 29.34 97 THR A CA 1
ATOM 765 C C . THR A 1 97 ? -11.566 19.182 -43.283 1.00 29.34 97 THR A C 1
ATOM 767 O O . THR A 1 97 ? -10.618 19.896 -42.968 1.00 29.34 97 THR A O 1
ATOM 770 N N . PHE A 1 98 ? -12.596 19.601 -44.013 1.00 33.28 98 PHE A N 1
ATOM 771 C CA . PHE A 1 98 ? -12.794 20.978 -44.440 1.00 33.28 98 PHE A CA 1
ATOM 772 C C . PHE A 1 98 ? -12.857 21.927 -43.232 1.00 33.28 98 PHE A C 1
ATOM 774 O O . PHE A 1 98 ? -13.556 21.644 -42.261 1.00 33.28 98 PHE A O 1
ATOM 781 N N . ASP A 1 99 ? -12.188 23.068 -43.399 1.00 32.81 99 ASP A N 1
ATOM 782 C CA . ASP A 1 99 ? -12.297 24.327 -42.652 1.00 32.81 99 ASP A CA 1
ATOM 783 C C . ASP A 1 99 ? -11.205 24.639 -41.600 1.00 32.81 99 ASP A C 1
ATOM 785 O O . ASP A 1 99 ? -10.758 23.797 -40.823 1.00 32.81 99 ASP A O 1
ATOM 789 N N . ASN A 1 100 ? -10.760 25.897 -41.639 1.00 39.28 100 ASN A N 1
ATOM 790 C CA . ASN A 1 100 ? -9.529 26.513 -41.120 1.00 39.28 100 ASN A CA 1
ATOM 791 C C . ASN A 1 100 ? -9.292 26.400 -39.592 1.00 39.28 100 ASN A C 1
ATOM 793 O O . ASN A 1 100 ? -9.199 27.404 -38.885 1.00 39.28 100 ASN A O 1
ATOM 797 N N . SER A 1 101 ? -9.130 25.196 -39.047 1.00 38.72 101 SER A N 1
ATOM 798 C CA . SER A 1 101 ? -8.854 24.976 -37.620 1.00 38.72 101 SER A CA 1
ATOM 799 C C . SER A 1 101 ? -7.830 23.857 -37.421 1.00 38.72 101 SER A C 1
ATOM 801 O O . SER A 1 101 ? -7.803 22.915 -38.202 1.00 38.72 101 SER A O 1
ATOM 803 N N . HIS A 1 102 ? -6.947 24.001 -36.421 1.00 44.41 102 HIS A N 1
ATOM 804 C CA . HIS A 1 102 ? -5.838 23.090 -36.092 1.00 44.41 102 HIS A CA 1
ATOM 805 C C . HIS A 1 102 ? -6.110 21.623 -36.469 1.00 44.41 102 HIS A C 1
ATOM 807 O O . HIS A 1 102 ? -7.015 21.002 -35.913 1.00 44.41 102 HIS A O 1
ATOM 813 N N . GLU A 1 103 ? -5.322 21.078 -37.400 1.00 51.97 103 GLU A N 1
ATOM 814 C CA . GLU A 1 103 ? -5.464 19.695 -37.859 1.00 51.97 103 GLU A CA 1
ATOM 815 C C . GLU A 1 103 ? -5.353 18.728 -36.666 1.00 51.97 103 GLU A C 1
ATOM 817 O O . GLU A 1 103 ? -4.357 18.706 -35.939 1.00 51.97 103 GLU A O 1
ATOM 822 N N . LEU A 1 104 ? -6.418 17.958 -36.430 1.00 58.75 104 LEU A N 1
ATOM 823 C CA . LEU A 1 104 ? -6.506 16.978 -35.350 1.00 58.75 104 LEU A CA 1
ATOM 824 C C . LEU A 1 104 ? -5.899 15.656 -35.818 1.00 58.75 104 LEU A C 1
ATOM 826 O O . LEU A 1 104 ? -6.503 14.933 -36.611 1.00 58.75 104 LEU A O 1
ATOM 830 N N . TYR A 1 105 ? -4.719 15.329 -35.299 1.00 69.88 105 TYR A N 1
ATOM 831 C CA . TYR A 1 105 ? -4.058 14.057 -35.564 1.00 69.88 105 TYR A CA 1
ATOM 832 C C . TYR A 1 105 ? -4.454 13.015 -34.515 1.00 69.88 105 TYR A C 1
ATOM 834 O O . TYR A 1 105 ? -4.834 13.339 -33.390 1.00 69.88 105 TYR A O 1
ATOM 842 N N . TRP A 1 106 ? -4.360 11.740 -34.882 1.00 78.44 106 TRP A N 1
ATOM 843 C CA . TRP A 1 106 ? -4.621 10.607 -33.998 1.00 78.44 106 TRP A CA 1
ATOM 844 C C . TRP A 1 106 ? -3.442 9.642 -34.064 1.00 78.44 106 TRP A C 1
ATOM 846 O O . TRP A 1 106 ? -2.861 9.455 -35.131 1.00 78.44 106 TRP A O 1
ATOM 856 N N . ARG A 1 107 ? -3.096 9.020 -32.938 1.00 80.00 107 ARG A N 1
ATOM 857 C CA . ARG A 1 107 ? -2.048 7.993 -32.865 1.00 80.00 107 ARG A CA 1
ATOM 858 C C . ARG A 1 107 ? -2.551 6.739 -32.173 1.00 80.00 107 ARG A C 1
ATOM 860 O O . ARG A 1 107 ? -3.457 6.803 -31.339 1.00 80.00 107 ARG A O 1
ATOM 867 N N . LEU A 1 108 ? -1.922 5.612 -32.480 1.00 84.69 108 LEU A N 1
ATOM 868 C CA . LEU A 1 108 ? -2.161 4.368 -31.759 1.00 84.69 108 LEU A CA 1
ATOM 869 C C . LEU A 1 108 ? -1.523 4.432 -30.368 1.00 84.69 108 LEU A C 1
ATOM 871 O O . LEU A 1 108 ? -0.421 4.947 -30.192 1.00 84.69 108 LEU A O 1
ATOM 875 N N . SER A 1 109 ? -2.215 3.883 -29.378 1.00 84.94 109 SER A N 1
ATOM 876 C CA . SER A 1 109 ? -1.712 3.690 -28.025 1.00 84.94 109 SER A CA 1
ATOM 877 C C . SER A 1 109 ? -1.802 2.214 -27.663 1.00 84.94 109 SER A C 1
ATOM 879 O O . SER A 1 109 ? -2.888 1.647 -27.551 1.00 84.94 109 SER A O 1
ATOM 881 N N . THR A 1 110 ? -0.636 1.601 -27.469 1.00 84.75 110 THR A N 1
ATOM 882 C CA . THR A 1 110 ? -0.475 0.200 -27.053 1.00 84.75 110 THR A CA 1
ATOM 883 C C . THR A 1 110 ? -0.117 0.095 -25.569 1.00 84.75 110 THR A C 1
ATOM 885 O O . THR A 1 110 ? 0.661 -0.765 -25.163 1.00 84.75 110 THR A O 1
ATOM 888 N N . ASN A 1 111 ? -0.640 1.005 -24.744 1.00 79.94 111 ASN A N 1
ATOM 889 C CA . ASN A 1 111 ? -0.288 1.117 -23.327 1.00 79.94 111 ASN A CA 1
ATOM 890 C C . ASN A 1 111 ? -0.576 -0.165 -22.519 1.00 79.94 111 ASN A C 1
ATOM 892 O O . ASN A 1 111 ? 0.189 -0.480 -21.611 1.00 79.94 111 ASN A O 1
ATOM 896 N N . LEU A 1 112 ? -1.640 -0.908 -22.843 1.00 77.81 112 LEU A N 1
ATOM 897 C CA . LEU A 1 112 ? -1.970 -2.171 -22.179 1.00 77.81 112 LEU A CA 1
ATOM 898 C C . LEU A 1 112 ? -0.998 -3.286 -22.557 1.00 77.81 112 LEU A C 1
ATOM 900 O O . LEU A 1 112 ? -0.522 -3.987 -21.672 1.00 77.81 112 LEU A O 1
ATOM 904 N N . MET A 1 113 ? -0.623 -3.390 -23.833 1.00 82.81 113 MET A N 1
ATOM 905 C CA . MET A 1 113 ? 0.422 -4.323 -24.269 1.00 82.81 113 MET A CA 1
ATOM 906 C C . MET A 1 113 ? 1.740 -4.037 -23.547 1.00 82.81 113 MET A C 1
ATOM 908 O O . MET A 1 113 ? 2.366 -4.934 -22.997 1.00 82.81 113 MET A O 1
ATOM 912 N N . GLU A 1 114 ? 2.143 -2.766 -23.500 1.00 81.62 114 GLU A N 1
ATOM 913 C CA . GLU A 1 114 ? 3.341 -2.336 -22.774 1.00 81.62 114 GLU A CA 1
ATOM 914 C C . GLU A 1 114 ? 3.259 -2.642 -21.282 1.00 81.62 114 GLU A C 1
ATOM 916 O O . GLU A 1 114 ? 4.274 -2.953 -20.672 1.00 81.62 114 GLU A O 1
ATOM 921 N N . ARG A 1 115 ? 2.069 -2.547 -20.686 1.00 77.06 115 ARG A N 1
ATOM 922 C CA . ARG A 1 115 ? 1.855 -2.889 -19.283 1.00 77.06 115 ARG A CA 1
ATOM 923 C C . ARG A 1 115 ? 2.036 -4.386 -19.045 1.00 77.06 115 ARG A C 1
ATOM 925 O O . ARG A 1 115 ? 2.778 -4.737 -18.139 1.00 77.06 115 ARG A O 1
ATOM 932 N N . LEU A 1 116 ? 1.437 -5.236 -19.880 1.00 72.56 116 LEU A N 1
ATOM 933 C CA . LEU A 1 116 ? 1.616 -6.691 -19.817 1.00 72.56 116 LEU A CA 1
ATOM 934 C C . LEU A 1 116 ? 3.098 -7.074 -19.938 1.00 72.56 116 LEU A C 1
ATOM 936 O O . LEU A 1 116 ? 3.616 -7.815 -19.113 1.00 72.56 116 LEU A O 1
ATOM 940 N N . LEU A 1 117 ? 3.809 -6.479 -20.899 1.00 82.94 117 LEU A N 1
ATOM 941 C CA . LEU A 1 117 ? 5.252 -6.675 -21.068 1.00 82.94 117 LEU A CA 1
ATOM 942 C C . LEU A 1 117 ? 6.048 -6.267 -19.822 1.00 82.94 117 LEU A C 1
ATOM 944 O O . LEU A 1 117 ? 6.965 -6.969 -19.422 1.00 82.94 117 LEU A O 1
ATOM 948 N N . MET A 1 118 ? 5.707 -5.134 -19.204 1.00 81.62 118 MET A N 1
ATOM 949 C CA . MET A 1 118 ? 6.380 -4.655 -17.993 1.00 81.62 118 MET A CA 1
ATOM 950 C C . MET A 1 118 ? 6.023 -5.456 -16.733 1.00 81.62 118 MET A C 1
ATOM 952 O O . MET A 1 118 ? 6.734 -5.321 -15.742 1.00 81.62 118 MET A O 1
ATOM 956 N N . PHE A 1 119 ? 4.951 -6.250 -16.743 1.00 74.25 119 PHE A N 1
ATOM 957 C CA . PHE A 1 119 ? 4.612 -7.158 -15.642 1.00 74.25 119 PHE A CA 1
ATOM 958 C C . PHE A 1 119 ? 5.312 -8.514 -15.741 1.00 74.25 119 PHE A C 1
ATOM 960 O O . PHE A 1 119 ? 5.478 -9.178 -14.725 1.00 74.25 119 PHE A O 1
ATOM 967 N N . ASP A 1 120 ? 5.773 -8.890 -16.932 1.00 79.38 120 ASP A N 1
ATOM 968 C CA . ASP A 1 120 ? 6.445 -10.168 -17.194 1.00 79.38 120 ASP A CA 1
ATOM 969 C C . ASP A 1 120 ? 7.980 -10.093 -17.092 1.00 79.38 120 ASP A C 1
ATOM 971 O O . ASP A 1 120 ? 8.681 -11.080 -17.304 1.00 79.38 120 ASP A O 1
ATOM 975 N N . ILE A 1 121 ? 8.541 -8.920 -16.783 1.00 77.06 121 ILE A N 1
ATOM 976 C CA . ILE A 1 121 ? 9.991 -8.779 -16.602 1.00 77.06 121 ILE A CA 1
ATOM 977 C C . ILE A 1 121 ? 10.453 -9.332 -15.252 1.00 77.06 121 ILE A C 1
ATOM 979 O O . ILE A 1 121 ? 9.777 -9.219 -14.229 1.00 77.06 121 ILE A O 1
ATOM 983 N N . THR A 1 122 ? 11.676 -9.854 -15.224 1.00 75.31 122 THR A N 1
ATOM 984 C CA . THR A 1 122 ? 12.311 -10.331 -13.996 1.00 75.31 122 THR A CA 1
ATOM 985 C C . THR A 1 122 ? 12.681 -9.179 -13.060 1.00 75.31 122 THR A C 1
ATOM 987 O O . THR A 1 122 ? 12.804 -8.012 -13.448 1.00 75.31 122 THR A O 1
ATOM 990 N N . MET A 1 123 ? 12.945 -9.515 -11.797 1.00 64.38 123 MET A N 1
ATOM 991 C CA . MET A 1 123 ? 13.393 -8.556 -10.785 1.00 64.38 123 MET A CA 1
ATOM 992 C C . MET A 1 123 ? 14.665 -7.806 -11.219 1.00 64.38 123 MET A C 1
ATOM 994 O O . MET A 1 123 ? 14.743 -6.584 -11.099 1.00 64.38 123 MET A O 1
ATOM 998 N N . THR A 1 124 ? 15.659 -8.511 -11.766 1.00 69.56 124 THR A N 1
ATOM 999 C CA . THR A 1 124 ? 16.906 -7.901 -12.250 1.00 69.56 124 THR A CA 1
ATOM 1000 C C . THR A 1 124 ? 16.661 -6.977 -13.442 1.00 69.56 124 THR A C 1
ATOM 1002 O O . THR A 1 124 ? 17.196 -5.869 -13.483 1.00 69.56 124 THR A O 1
ATOM 1005 N N . GLN A 1 125 ? 15.801 -7.373 -14.381 1.00 80.81 125 GLN A N 1
ATOM 1006 C CA . GLN A 1 125 ? 15.387 -6.521 -15.498 1.00 80.81 125 GLN A CA 1
ATOM 1007 C C . GLN A 1 125 ? 14.732 -5.227 -14.987 1.00 80.81 125 GLN A C 1
ATOM 1009 O O . GLN A 1 125 ? 15.099 -4.123 -15.399 1.00 80.81 125 GLN A O 1
ATOM 1014 N N . MET A 1 126 ? 13.834 -5.333 -14.008 1.00 75.25 126 MET A N 1
ATOM 1015 C CA . MET A 1 126 ? 13.189 -4.170 -13.404 1.00 75.25 126 MET A CA 1
ATOM 1016 C C . MET A 1 126 ? 14.187 -3.244 -12.687 1.00 75.25 126 MET A C 1
ATOM 1018 O O . MET A 1 126 ? 14.107 -2.024 -12.855 1.00 75.25 126 MET A O 1
ATOM 1022 N N . LYS A 1 127 ? 15.176 -3.799 -11.967 1.00 65.12 127 LYS A N 1
ATOM 1023 C CA . LYS A 1 127 ? 16.274 -3.027 -11.350 1.00 65.12 127 LYS A CA 1
ATOM 1024 C C . LYS A 1 127 ? 17.005 -2.166 -12.381 1.00 65.12 127 LYS A C 1
ATOM 1026 O O . LYS A 1 127 ? 17.191 -0.970 -12.161 1.00 65.12 127 LYS A O 1
ATOM 1031 N N . VAL A 1 128 ? 17.364 -2.747 -13.527 1.00 79.12 128 VAL A N 1
ATOM 1032 C CA . VAL A 1 128 ? 18.026 -2.017 -14.620 1.00 79.12 128 VAL A CA 1
ATOM 1033 C C . VAL A 1 128 ? 17.153 -0.875 -15.132 1.00 79.12 128 VAL A C 1
ATOM 1035 O O . VAL A 1 128 ? 17.631 0.254 -15.258 1.00 79.12 128 VAL A O 1
ATOM 1038 N N . TYR A 1 129 ? 15.867 -1.130 -15.381 1.00 84.81 129 TYR A N 1
ATOM 1039 C CA . TYR A 1 129 ? 14.949 -0.105 -15.874 1.00 84.81 129 TYR A CA 1
ATOM 1040 C C . TYR A 1 129 ? 14.788 1.072 -14.896 1.00 84.81 129 TYR A C 1
ATOM 1042 O O . TYR A 1 129 ? 14.778 2.233 -15.316 1.00 84.81 129 TYR A O 1
ATOM 1050 N N . VAL A 1 130 ? 14.717 0.806 -13.588 1.00 74.75 130 VAL A N 1
ATOM 1051 C CA . VAL A 1 130 ? 14.658 1.867 -12.570 1.00 74.75 130 VAL A CA 1
ATOM 1052 C C . VAL A 1 130 ? 15.937 2.704 -12.572 1.00 74.75 130 VAL A C 1
ATOM 1054 O O . VAL A 1 130 ? 15.848 3.933 -12.586 1.00 74.75 130 VAL A O 1
ATOM 1057 N N . ILE A 1 131 ? 17.115 2.075 -12.644 1.00 73.25 131 ILE A N 1
ATOM 1058 C CA . ILE A 1 131 ? 18.388 2.807 -12.728 1.00 73.25 131 ILE A CA 1
ATOM 1059 C C . ILE A 1 131 ? 18.424 3.688 -13.985 1.00 73.25 131 ILE A C 1
ATOM 1061 O O . ILE A 1 131 ? 18.809 4.853 -13.910 1.00 73.25 131 ILE A O 1
ATOM 1065 N N . MET A 1 132 ? 17.939 3.194 -15.129 1.00 84.31 132 MET A N 1
ATOM 1066 C CA . MET A 1 132 ? 17.817 4.017 -16.338 1.00 84.31 132 MET A CA 1
ATOM 1067 C C . MET A 1 132 ? 16.922 5.245 -16.124 1.00 84.31 132 MET A C 1
ATOM 1069 O O . MET A 1 132 ? 17.263 6.333 -16.591 1.00 84.31 132 MET A O 1
ATOM 1073 N N . LYS A 1 133 ? 15.793 5.110 -15.410 1.00 81.69 133 LYS A N 1
ATOM 1074 C CA . LYS A 1 133 ? 14.921 6.255 -15.082 1.00 81.69 133 LYS A CA 1
ATOM 1075 C C . LYS A 1 133 ? 15.639 7.288 -14.215 1.00 81.69 133 LYS A C 1
ATOM 1077 O O . LYS A 1 133 ? 15.468 8.481 -14.459 1.00 81.69 133 LYS A O 1
ATOM 1082 N N . ILE A 1 134 ? 16.440 6.844 -13.245 1.00 75.06 134 ILE A N 1
ATOM 1083 C CA . ILE A 1 134 ? 17.256 7.731 -12.404 1.00 75.06 134 ILE A CA 1
ATOM 1084 C C . ILE A 1 134 ? 18.256 8.490 -13.277 1.00 75.06 134 ILE A C 1
ATOM 1086 O O . ILE A 1 134 ? 18.259 9.717 -13.266 1.00 75.06 134 ILE A O 1
ATOM 1090 N N . ILE A 1 135 ? 19.014 7.784 -14.123 1.00 79.19 135 ILE A N 1
ATOM 1091 C CA . ILE A 1 135 ? 19.968 8.409 -15.054 1.00 79.19 135 ILE A CA 1
ATOM 1092 C C . ILE A 1 135 ? 19.271 9.458 -15.929 1.00 79.19 135 ILE A C 1
ATOM 1094 O O . ILE A 1 135 ? 19.776 10.560 -16.132 1.00 79.19 135 ILE A O 1
ATOM 1098 N N . SER A 1 136 ? 18.079 9.143 -16.429 1.00 85.00 136 SER A N 1
ATOM 1099 C CA . SER A 1 136 ? 17.329 10.086 -17.250 1.00 85.00 136 SER A CA 1
ATOM 1100 C C . SER A 1 136 ? 16.903 11.332 -16.503 1.00 85.00 136 SER A C 1
ATOM 1102 O O . SER A 1 136 ? 16.917 12.407 -17.094 1.00 85.00 136 SER A O 1
ATOM 1104 N N . LYS A 1 137 ? 16.500 11.206 -15.243 1.00 79.12 137 LYS A N 1
ATOM 1105 C CA . LYS A 1 137 ? 16.103 12.353 -14.435 1.00 79.12 137 LYS A CA 1
ATOM 1106 C C . LYS A 1 137 ? 17.301 13.246 -14.114 1.00 79.12 137 LYS A C 1
ATOM 1108 O O . LYS A 1 137 ? 17.180 14.458 -14.231 1.00 79.12 137 LYS A O 1
ATOM 1113 N N . GLU A 1 138 ? 18.424 12.647 -13.739 1.00 74.69 138 GLU A N 1
ATOM 1114 C CA . GLU A 1 138 ? 19.574 13.374 -13.191 1.00 74.69 138 GLU A CA 1
ATOM 1115 C C . GLU A 1 138 ? 20.524 13.894 -14.276 1.00 74.69 138 GLU A C 1
ATOM 1117 O O . GLU A 1 138 ? 21.150 14.932 -14.098 1.00 74.69 138 GLU A O 1
ATOM 1122 N N . PHE A 1 139 ? 20.606 13.224 -15.430 1.00 80.94 139 PHE A N 1
ATOM 1123 C CA . PHE A 1 139 ? 21.553 13.603 -16.482 1.00 80.94 139 PHE A CA 1
ATOM 1124 C C . PHE A 1 139 ? 20.895 13.982 -17.805 1.00 80.94 139 PHE A C 1
ATOM 1126 O O . PHE A 1 139 ? 21.349 14.916 -18.458 1.00 80.94 139 PHE A O 1
ATOM 1133 N N . PHE A 1 140 ? 19.824 13.304 -18.230 1.00 87.75 140 PHE A N 1
ATOM 1134 C CA . PHE A 1 140 ? 19.204 13.629 -19.523 1.00 87.75 140 PHE A CA 1
ATOM 1135 C C . PHE A 1 140 ? 18.257 14.822 -19.419 1.00 87.75 140 PHE A C 1
ATOM 1137 O O . PHE A 1 140 ? 18.331 15.738 -20.235 1.00 87.75 140 PHE A O 1
ATOM 1144 N N . LYS A 1 141 ? 17.388 14.847 -18.404 1.00 85.69 141 LYS A N 1
ATOM 1145 C CA . LYS A 1 141 ? 16.381 15.899 -18.235 1.00 85.69 141 LYS A CA 1
ATOM 1146 C C . LYS A 1 141 ? 16.991 17.303 -18.083 1.00 85.69 141 LYS A C 1
ATOM 1148 O O . LYS A 1 141 ? 16.448 18.213 -18.704 1.00 85.69 141 LYS A O 1
ATOM 1153 N N . PRO A 1 142 ? 18.119 17.518 -17.378 1.00 85.19 142 PRO A N 1
ATOM 1154 C CA . PRO A 1 142 ? 18.770 18.831 -17.354 1.00 85.19 142 PRO A CA 1
ATOM 1155 C C . PRO A 1 142 ? 19.284 19.293 -18.722 1.00 85.19 142 PRO A C 1
ATOM 1157 O O . PRO A 1 142 ? 19.352 20.491 -18.975 1.00 85.19 142 PRO A O 1
ATOM 1160 N N . LEU A 1 143 ? 19.627 18.359 -19.615 1.00 84.19 143 LEU A N 1
ATOM 1161 C CA . LEU A 1 143 ? 20.180 18.669 -20.934 1.00 84.19 143 LEU A CA 1
ATOM 1162 C C . LEU A 1 143 ? 19.097 18.890 -21.991 1.00 84.19 143 LEU A C 1
ATOM 1164 O O . LEU A 1 143 ? 19.212 19.791 -22.816 1.00 84.19 143 LEU A O 1
ATOM 1168 N N . VAL A 1 144 ? 18.056 18.053 -21.989 1.00 86.25 144 VAL A N 1
ATOM 1169 C CA . VAL A 1 144 ? 17.063 18.006 -23.079 1.00 86.25 144 VAL A CA 1
ATOM 1170 C C . VAL A 1 144 ? 15.611 18.075 -22.597 1.00 86.25 144 VAL A C 1
ATOM 1172 O O . VAL A 1 144 ? 14.676 17.898 -23.381 1.00 86.25 144 VAL A O 1
ATOM 1175 N N . GLY A 1 145 ? 15.383 18.333 -21.309 1.00 85.94 145 GLY A N 1
ATOM 1176 C CA . GLY A 1 145 ? 14.051 18.321 -20.707 1.00 85.94 145 GLY A CA 1
ATOM 1177 C C . GLY A 1 145 ? 13.350 16.974 -20.897 1.00 85.94 145 GLY A C 1
ATOM 1178 O O . GLY A 1 145 ? 13.973 15.914 -20.887 1.00 85.94 145 GLY A O 1
ATOM 1179 N N . ASP A 1 146 ? 12.039 17.012 -21.134 1.00 81.62 146 ASP A N 1
ATOM 1180 C CA . ASP A 1 146 ? 11.229 15.809 -21.367 1.00 81.62 146 ASP A CA 1
ATOM 1181 C C . ASP A 1 146 ? 11.272 15.307 -22.830 1.00 81.62 146 ASP A C 1
ATOM 1183 O O . ASP A 1 146 ? 10.573 14.352 -23.188 1.00 81.62 146 ASP A O 1
ATOM 1187 N N . ARG A 1 147 ? 12.124 15.896 -23.693 1.00 85.94 147 ARG A N 1
ATOM 1188 C CA . ARG A 1 147 ? 12.293 15.458 -25.095 1.00 85.94 147 ARG A CA 1
ATOM 1189 C C . ARG A 1 147 ? 12.874 14.048 -25.184 1.00 85.94 147 ARG A C 1
ATOM 1191 O O . ARG A 1 147 ? 12.428 13.265 -26.021 1.00 85.94 147 ARG A O 1
ATOM 1198 N N . LEU A 1 148 ? 13.770 13.679 -24.263 1.00 88.94 148 LEU A N 1
ATOM 1199 C CA . LEU A 1 148 ? 14.151 12.287 -24.003 1.00 88.94 148 LEU A CA 1
ATOM 1200 C C . LEU A 1 148 ? 13.376 11.742 -22.790 1.00 88.94 148 LEU A C 1
ATOM 1202 O O . LEU A 1 148 ? 13.908 11.572 -21.702 1.00 88.94 148 LEU A O 1
ATOM 1206 N N . SER A 1 149 ? 12.085 11.474 -22.990 1.00 85.94 149 SER A N 1
ATOM 1207 C CA . SER A 1 149 ? 11.197 10.930 -21.949 1.00 85.94 149 SER A CA 1
ATOM 1208 C C . SER A 1 149 ? 11.515 9.490 -21.507 1.00 85.94 149 SER A C 1
ATOM 1210 O O . SER A 1 149 ? 12.142 8.713 -22.236 1.00 85.94 149 SER A O 1
ATOM 1212 N N . THR A 1 150 ? 10.935 9.092 -20.370 1.00 82.75 150 THR A N 1
ATOM 1213 C CA . THR A 1 150 ? 10.937 7.716 -19.835 1.00 82.75 150 THR A CA 1
ATOM 1214 C C . THR A 1 150 ? 10.380 6.677 -20.810 1.00 82.75 150 THR A C 1
ATOM 1216 O O . THR A 1 150 ? 10.773 5.513 -20.756 1.00 82.75 150 THR A O 1
ATOM 1219 N N . PHE A 1 151 ? 9.525 7.082 -21.753 1.00 89.25 151 PHE A N 1
ATOM 1220 C CA . PHE A 1 151 ? 9.007 6.196 -22.794 1.00 89.25 151 PHE A CA 1
ATOM 1221 C C . PHE A 1 151 ? 10.109 5.679 -23.734 1.00 89.25 151 PHE A C 1
ATOM 1223 O O . PHE A 1 151 ? 10.095 4.508 -24.119 1.00 89.25 151 PHE A O 1
ATOM 1230 N N . HIS A 1 152 ? 11.107 6.511 -24.052 1.00 93.44 152 HIS A N 1
ATOM 1231 C CA . HIS A 1 152 ? 12.256 6.095 -24.865 1.00 93.44 152 HIS A CA 1
ATOM 1232 C C . HIS A 1 152 ? 13.118 5.072 -24.125 1.00 93.44 152 HIS A C 1
ATOM 1234 O O . HIS A 1 152 ? 13.586 4.103 -24.722 1.00 93.44 152 HIS A O 1
ATOM 1240 N N . LEU A 1 153 ? 13.289 5.257 -22.813 1.00 93.75 153 LEU A N 1
ATOM 1241 C CA . LEU A 1 153 ? 14.034 4.325 -21.967 1.00 93.75 153 LEU A CA 1
ATOM 1242 C C . LEU A 1 153 ? 13.316 2.989 -21.867 1.00 93.75 153 LEU A C 1
ATOM 1244 O O . LEU A 1 153 ? 13.947 1.958 -22.059 1.00 93.75 153 LEU A O 1
ATOM 1248 N N . LYS A 1 154 ? 11.997 3.013 -21.634 1.00 93.94 154 LYS A N 1
ATOM 1249 C CA . LYS A 1 154 ? 11.161 1.810 -21.590 1.00 93.94 154 LYS A CA 1
ATOM 1250 C C . LYS A 1 154 ? 11.275 1.035 -22.892 1.00 93.94 154 LYS A C 1
ATOM 1252 O O . LYS A 1 154 ? 11.534 -0.158 -22.880 1.00 93.94 154 LYS A O 1
ATOM 1257 N N . THR A 1 155 ? 11.165 1.737 -24.015 1.00 95.12 155 THR A N 1
ATOM 1258 C CA . THR A 1 155 ? 11.309 1.133 -25.340 1.00 95.12 155 THR A CA 1
ATOM 1259 C C . THR A 1 155 ? 12.693 0.512 -25.527 1.00 95.12 155 THR A C 1
ATOM 1261 O O . THR A 1 155 ? 12.793 -0.647 -25.915 1.00 95.12 155 THR A O 1
ATOM 1264 N N . THR A 1 156 ? 13.758 1.240 -25.182 1.00 97.25 156 THR A N 1
ATOM 1265 C CA . THR A 1 156 ? 15.138 0.724 -25.230 1.00 97.25 156 THR A CA 1
ATOM 1266 C C . THR A 1 156 ? 15.290 -0.542 -24.399 1.00 97.25 156 THR A C 1
ATOM 1268 O O . THR A 1 156 ? 15.816 -1.542 -24.882 1.00 97.25 156 THR A O 1
ATOM 1271 N N . PHE A 1 157 ? 14.805 -0.500 -23.165 1.00 97.06 157 PHE A N 1
ATOM 1272 C CA . PHE A 1 157 ? 14.873 -1.595 -22.217 1.00 97.06 157 PHE A CA 1
ATOM 1273 C C . PHE A 1 157 ? 14.134 -2.841 -22.723 1.00 97.06 157 PHE A C 1
ATOM 1275 O O . PHE A 1 157 ? 14.736 -3.908 -22.773 1.00 97.06 157 PHE A O 1
ATOM 1282 N N . LEU A 1 158 ? 12.892 -2.705 -23.197 1.00 95.62 158 LEU A N 1
ATOM 1283 C CA . LEU A 1 158 ? 12.113 -3.826 -23.733 1.00 95.62 158 LEU A CA 1
ATOM 1284 C C . LEU A 1 158 ? 12.802 -4.488 -24.939 1.00 95.62 158 LEU A C 1
ATOM 1286 O O . LEU A 1 158 ? 12.815 -5.712 -25.051 1.00 95.62 158 LEU A O 1
ATOM 1290 N N . TYR A 1 159 ? 13.420 -3.699 -25.827 1.00 96.31 159 TYR A N 1
ATOM 1291 C CA . TYR A 1 159 ? 14.241 -4.249 -26.913 1.00 96.31 159 TYR A CA 1
ATOM 1292 C C . TYR A 1 159 ? 15.484 -4.972 -26.386 1.00 96.31 159 TYR A C 1
ATOM 1294 O O . TYR A 1 159 ? 15.865 -5.997 -26.938 1.00 96.31 159 TYR A O 1
ATOM 1302 N N . CYS A 1 160 ? 16.125 -4.472 -25.329 1.00 96.69 160 CYS A N 1
ATOM 1303 C CA . CYS A 1 160 ? 17.279 -5.148 -24.738 1.00 96.69 160 CYS A CA 1
ATOM 1304 C C . CYS A 1 160 ? 16.882 -6.493 -24.128 1.00 96.69 160 CYS A C 1
ATOM 1306 O O . CYS A 1 160 ? 17.580 -7.476 -24.359 1.00 96.69 160 CYS A O 1
ATOM 1308 N N . VAL A 1 161 ? 15.759 -6.556 -23.408 1.00 95.50 161 VAL A N 1
ATOM 1309 C CA . VAL A 1 161 ? 15.232 -7.806 -22.840 1.00 95.50 161 VAL A CA 1
ATOM 1310 C C . VAL A 1 161 ? 14.923 -8.818 -23.945 1.00 95.50 161 VAL A C 1
ATOM 1312 O O . VAL A 1 161 ? 15.401 -9.943 -23.892 1.00 95.50 161 VAL A O 1
ATOM 1315 N N . GLU A 1 162 ? 14.218 -8.406 -25.001 1.00 94.88 162 GLU A N 1
ATOM 1316 C CA . GLU A 1 162 ? 13.896 -9.282 -26.139 1.00 94.88 162 GLU A CA 1
ATOM 1317 C C . GLU A 1 162 ? 15.140 -9.817 -26.870 1.00 94.88 162 GLU A C 1
ATOM 1319 O O . GLU A 1 162 ? 15.151 -10.948 -27.369 1.00 94.88 162 GLU A O 1
ATOM 1324 N N . MET A 1 163 ? 16.194 -9.002 -26.952 1.00 94.38 163 MET A N 1
ATOM 1325 C CA . MET A 1 163 ? 17.385 -9.313 -27.742 1.00 94.38 163 MET A CA 1
ATOM 1326 C C . MET A 1 163 ? 18.454 -10.106 -26.987 1.00 94.38 163 MET A C 1
ATOM 1328 O O . MET A 1 163 ? 19.453 -10.491 -27.598 1.00 94.38 163 MET A O 1
ATOM 1332 N N . SER A 1 164 ? 18.281 -10.346 -25.689 1.00 93.62 164 SER A N 1
ATOM 1333 C CA . SER A 1 164 ? 19.312 -10.956 -24.852 1.00 93.62 164 SER A CA 1
ATOM 1334 C C . SER A 1 164 ? 18.817 -12.211 -24.136 1.00 93.62 164 SER A C 1
ATOM 1336 O O . SER A 1 164 ? 17.649 -12.287 -23.764 1.00 93.62 164 SER A O 1
ATOM 1338 N N . PRO A 1 165 ? 19.683 -13.223 -23.955 1.00 90.44 165 PRO A N 1
ATOM 1339 C CA . PRO A 1 165 ? 19.279 -14.463 -23.312 1.00 90.44 165 PRO A CA 1
ATOM 1340 C C . PRO A 1 165 ? 18.952 -14.231 -21.824 1.00 90.44 165 PRO A C 1
ATOM 1342 O O . PRO A 1 165 ? 19.609 -13.411 -21.180 1.00 90.44 165 PRO A O 1
ATOM 1345 N N . PRO A 1 166 ? 17.997 -14.975 -21.236 1.00 84.62 166 PRO A N 1
ATOM 1346 C CA . PRO A 1 166 ? 17.590 -14.775 -19.843 1.00 84.62 166 PRO A CA 1
ATOM 1347 C C . PRO A 1 166 ? 18.744 -14.873 -18.835 1.00 84.62 166 PRO A C 1
ATOM 1349 O O . PRO A 1 166 ? 18.754 -14.136 -17.856 1.00 84.62 166 PRO A O 1
ATOM 1352 N N . CYS A 1 167 ? 19.750 -15.710 -19.112 1.00 84.06 167 CYS A N 1
ATOM 1353 C CA . CYS A 1 167 ? 20.902 -15.937 -18.233 1.00 84.06 167 CYS A CA 1
ATOM 1354 C C . CYS A 1 167 ? 21.799 -14.710 -18.007 1.00 84.06 167 CYS A C 1
ATOM 1356 O O . CYS A 1 167 ? 22.581 -14.706 -17.065 1.00 84.06 167 CYS A O 1
ATOM 1358 N N . ILE A 1 168 ? 21.719 -13.660 -18.838 1.00 86.06 168 ILE A N 1
ATOM 1359 C CA . ILE A 1 168 ? 22.479 -12.433 -18.550 1.00 86.06 168 ILE A CA 1
ATOM 1360 C C . ILE A 1 168 ? 21.775 -11.547 -17.522 1.00 86.06 168 ILE A C 1
ATOM 1362 O O . ILE A 1 168 ? 22.427 -10.713 -16.905 1.00 86.06 168 ILE A O 1
ATOM 1366 N N . TRP A 1 169 ? 20.466 -11.718 -17.316 1.00 82.12 169 TRP A N 1
ATOM 1367 C CA . TRP A 1 169 ? 19.654 -10.899 -16.415 1.00 82.12 169 TRP A CA 1
ATOM 1368 C C . TRP A 1 169 ? 19.678 -11.436 -14.984 1.00 82.12 169 TRP A C 1
ATOM 1370 O O . TRP A 1 169 ? 18.635 -11.651 -14.368 1.00 82.12 169 TRP A O 1
ATOM 1380 N N . GLU A 1 170 ? 20.887 -11.611 -14.463 1.00 73.12 170 GLU A N 1
ATOM 1381 C CA . GLU A 1 170 ? 21.170 -11.984 -13.076 1.00 73.12 170 GLU A CA 1
ATOM 1382 C C . GLU A 1 170 ? 21.723 -10.776 -12.311 1.00 73.12 170 GLU A C 1
ATOM 1384 O O . GLU A 1 170 ? 22.303 -9.857 -12.900 1.00 73.12 170 GLU A O 1
ATOM 1389 N N . ASP A 1 171 ? 21.525 -10.735 -10.994 1.00 59.28 171 ASP A N 1
ATOM 1390 C CA . ASP A 1 171 ? 21.907 -9.582 -10.171 1.00 59.28 171 ASP A CA 1
ATOM 1391 C C . ASP A 1 171 ? 23.418 -9.300 -10.229 1.00 59.28 171 ASP A C 1
ATOM 1393 O O . ASP A 1 171 ? 23.843 -8.146 -10.182 1.00 59.28 171 ASP A O 1
ATOM 1397 N N . GLU A 1 172 ? 24.223 -10.345 -10.385 1.00 67.06 172 GLU A N 1
ATOM 1398 C CA . GLU A 1 172 ? 25.675 -10.305 -10.554 1.00 67.06 172 GLU A CA 1
ATOM 1399 C C . GLU A 1 172 ? 26.070 -9.562 -11.843 1.00 67.06 172 GLU A C 1
ATOM 1401 O O . GLU A 1 172 ? 27.115 -8.916 -11.913 1.00 67.06 172 GLU A O 1
ATOM 1406 N N . ASN A 1 173 ? 25.184 -9.579 -12.840 1.00 73.62 173 ASN A N 1
ATOM 1407 C CA . ASN A 1 173 ? 25.351 -8.952 -14.145 1.00 73.62 173 ASN A CA 1
ATOM 1408 C C . ASN A 1 173 ? 24.594 -7.617 -14.269 1.00 73.62 173 ASN A C 1
ATOM 1410 O O . ASN A 1 173 ? 24.513 -7.057 -15.366 1.00 73.62 173 ASN A O 1
ATOM 1414 N N . LEU A 1 174 ? 24.053 -7.064 -13.174 1.00 69.69 174 LEU A N 1
ATOM 1415 C CA . LEU A 1 174 ? 23.198 -5.869 -13.190 1.00 69.69 174 LEU A CA 1
ATOM 1416 C C . LEU A 1 174 ? 23.845 -4.678 -13.917 1.00 69.69 174 LEU A C 1
ATOM 1418 O O . LEU A 1 174 ? 23.214 -4.029 -14.755 1.00 69.69 174 LEU A O 1
ATOM 1422 N N . ILE A 1 175 ? 25.120 -4.406 -13.629 1.00 73.06 175 ILE A N 1
ATOM 1423 C CA . ILE A 1 175 ? 25.871 -3.311 -14.262 1.00 73.06 175 ILE A CA 1
ATOM 1424 C C . ILE A 1 175 ? 26.091 -3.582 -15.750 1.00 73.06 175 ILE A C 1
ATOM 1426 O O . ILE A 1 175 ? 25.968 -2.671 -16.572 1.00 73.06 175 ILE A O 1
ATOM 1430 N N . GLN A 1 176 ? 26.367 -4.832 -16.118 1.00 80.12 176 GLN A N 1
ATOM 1431 C CA . GLN A 1 176 ? 26.548 -5.216 -17.512 1.00 80.12 176 GLN A CA 1
ATOM 1432 C C . GLN A 1 176 ? 25.238 -5.076 -18.302 1.00 80.12 176 GLN A C 1
ATOM 1434 O O . GLN A 1 176 ? 25.242 -4.551 -19.417 1.00 80.12 176 GLN A O 1
ATOM 1439 N N . CYS A 1 177 ? 24.107 -5.447 -17.700 1.00 84.19 177 CYS A N 1
ATOM 1440 C CA . CYS A 1 177 ? 22.776 -5.258 -18.272 1.00 84.19 177 CYS A CA 1
ATOM 1441 C C . CYS A 1 177 ? 22.417 -3.774 -18.433 1.00 84.19 177 CYS A C 1
ATOM 1443 O O . CYS A 1 177 ? 21.890 -3.363 -19.471 1.00 84.19 177 CYS A O 1
ATOM 1445 N N . LEU A 1 178 ? 22.754 -2.941 -17.445 1.00 84.69 178 LEU A N 1
ATOM 1446 C CA . LEU A 1 178 ? 22.596 -1.492 -17.545 1.00 84.69 178 LEU A CA 1
ATOM 1447 C C . LEU A 1 178 ? 23.426 -0.916 -18.698 1.00 84.69 178 LEU A C 1
ATOM 1449 O O . LEU A 1 178 ? 22.890 -0.194 -19.541 1.00 84.69 178 LEU A O 1
ATOM 1453 N N . LYS A 1 179 ? 24.712 -1.273 -18.789 1.00 84.69 179 LYS A N 1
ATOM 1454 C CA . LYS A 1 179 ? 25.592 -0.856 -19.892 1.00 84.69 179 LYS A CA 1
ATOM 1455 C C . LYS A 1 179 ? 25.061 -1.301 -21.246 1.00 84.69 179 LYS A C 1
ATOM 1457 O O . LYS A 1 179 ? 25.135 -0.531 -22.205 1.00 84.69 179 LYS A O 1
ATOM 1462 N N . TYR A 1 180 ? 24.505 -2.505 -21.333 1.00 93.44 180 TYR A N 1
ATOM 1463 C CA . TYR A 1 180 ? 23.871 -3.004 -22.548 1.00 93.44 180 TYR A CA 1
ATOM 1464 C C . TYR A 1 180 ? 22.691 -2.116 -22.975 1.00 93.44 180 TYR A C 1
ATOM 1466 O O . TYR A 1 180 ? 22.617 -1.696 -24.136 1.00 93.44 180 TYR A O 1
ATOM 1474 N N . CYS A 1 181 ? 21.837 -1.717 -22.028 1.00 95.69 181 CYS A N 1
ATOM 1475 C CA . CYS A 1 181 ? 20.729 -0.802 -22.301 1.00 95.69 181 CYS A CA 1
ATOM 1476 C C . CYS A 1 181 ? 21.210 0.591 -22.738 1.00 95.69 181 CYS A C 1
ATOM 1478 O O . CYS A 1 181 ? 20.745 1.124 -23.748 1.00 95.69 181 CYS A O 1
ATOM 1480 N N . LEU A 1 182 ? 22.185 1.173 -22.031 1.00 92.94 182 LEU A N 1
ATOM 1481 C CA . LEU A 1 182 ? 22.744 2.490 -22.365 1.00 92.94 182 LEU A CA 1
ATOM 1482 C C . LEU A 1 182 ? 23.468 2.486 -23.719 1.00 92.94 182 LEU A C 1
ATOM 1484 O O . LEU A 1 182 ? 23.358 3.437 -24.494 1.00 92.94 182 LEU A O 1
ATOM 1488 N N . THR A 1 183 ? 24.164 1.395 -24.043 1.00 95.62 183 THR A N 1
ATOM 1489 C CA . THR A 1 183 ? 24.843 1.207 -25.332 1.00 95.62 183 THR A CA 1
ATOM 1490 C C . THR A 1 183 ? 23.835 1.117 -26.470 1.00 95.62 183 THR A C 1
ATOM 1492 O O . THR A 1 183 ? 24.042 1.717 -27.528 1.00 95.62 183 THR A O 1
ATOM 1495 N N . THR A 1 184 ? 22.715 0.428 -26.243 1.00 97.50 184 THR A N 1
ATOM 1496 C CA . THR A 1 184 ? 21.611 0.355 -27.203 1.00 97.50 184 THR A CA 1
ATOM 1497 C C . THR A 1 184 ? 20.997 1.732 -27.442 1.00 97.50 184 THR A C 1
ATOM 1499 O O . THR A 1 184 ? 20.900 2.149 -28.600 1.00 97.50 184 THR A O 1
ATOM 1502 N N . LEU A 1 185 ? 20.693 2.488 -26.380 1.00 97.12 185 LEU A N 1
ATOM 1503 C CA . LEU A 1 185 ? 20.191 3.863 -26.496 1.00 97.12 185 LEU A CA 1
ATOM 1504 C C . LEU A 1 185 ? 21.173 4.762 -27.258 1.00 97.12 185 LEU A C 1
ATOM 1506 O O . LEU A 1 185 ? 20.785 5.484 -28.177 1.00 97.12 185 LEU A O 1
ATOM 1510 N N . ARG A 1 186 ? 22.467 4.680 -26.930 1.00 96.50 186 ARG A N 1
ATOM 1511 C CA . ARG A 1 186 ? 23.524 5.439 -27.607 1.00 96.50 186 ARG A CA 1
ATOM 1512 C C . ARG A 1 186 ? 23.612 5.092 -29.090 1.00 96.50 186 ARG A C 1
ATOM 1514 O O . ARG A 1 186 ? 23.791 5.985 -29.917 1.00 96.50 186 ARG A O 1
ATOM 1521 N N . ARG A 1 187 ? 23.490 3.810 -29.450 1.00 97.75 187 ARG A N 1
ATOM 1522 C CA . ARG A 1 187 ? 23.469 3.372 -30.852 1.00 97.75 187 ARG A CA 1
ATOM 1523 C C . ARG A 1 187 ? 22.296 4.003 -31.597 1.00 97.75 187 ARG A C 1
ATOM 1525 O O . ARG A 1 187 ? 22.501 4.531 -32.685 1.00 97.75 187 ARG A O 1
ATOM 1532 N N . TRP A 1 188 ? 21.106 3.995 -31.004 1.00 97.44 188 TRP A N 1
ATOM 1533 C CA . TRP A 1 188 ? 19.915 4.618 -31.583 1.00 97.44 188 TRP A CA 1
ATOM 1534 C C . TRP A 1 188 ? 20.041 6.130 -31.734 1.00 97.44 188 TRP A C 1
ATOM 1536 O O . TRP A 1 188 ? 19.642 6.671 -32.761 1.00 97.44 188 TRP A O 1
ATOM 1546 N N . LEU A 1 189 ? 20.659 6.816 -30.770 1.00 95.75 189 LEU A N 1
ATOM 1547 C CA . LEU A 1 189 ? 20.949 8.247 -30.886 1.00 95.75 189 LEU A CA 1
ATOM 1548 C C . LEU A 1 189 ? 21.917 8.540 -32.041 1.00 95.75 189 LEU A C 1
ATOM 1550 O O . LEU A 1 189 ? 21.679 9.475 -32.801 1.00 95.75 189 LEU A O 1
ATOM 1554 N N . LYS A 1 190 ? 22.956 7.714 -32.245 1.00 94.38 190 LYS A N 1
ATOM 1555 C CA . LYS A 1 190 ? 23.900 7.868 -33.371 1.00 94.38 190 LYS A CA 1
ATOM 1556 C C . LYS A 1 190 ? 23.224 7.769 -34.734 1.00 94.38 190 LYS A C 1
ATOM 1558 O O . LYS A 1 190 ? 23.533 8.557 -35.621 1.00 94.38 190 LYS A O 1
ATOM 1563 N N . VAL A 1 191 ? 22.302 6.819 -34.895 1.00 94.31 191 VAL A N 1
ATOM 1564 C CA . VAL A 1 191 ? 21.525 6.664 -36.138 1.00 94.31 191 VAL A CA 1
ATOM 1565 C C . VAL A 1 191 ? 20.262 7.532 -36.162 1.00 94.31 191 VAL A C 1
ATOM 1567 O O . VAL A 1 191 ? 19.504 7.481 -37.125 1.00 94.31 191 VAL A O 1
ATOM 1570 N N . ARG A 1 192 ? 20.036 8.332 -35.110 1.00 92.19 192 ARG A N 1
ATOM 1571 C CA . ARG A 1 192 ? 18.872 9.210 -34.909 1.00 92.19 192 ARG A CA 1
ATOM 1572 C C . ARG A 1 192 ? 17.525 8.501 -35.062 1.00 92.19 192 ARG A C 1
ATOM 1574 O O . ARG A 1 192 ? 16.537 9.098 -35.491 1.00 92.19 192 ARG A O 1
ATOM 1581 N N . TYR A 1 193 ? 17.483 7.230 -34.681 1.00 92.75 193 TYR A N 1
ATOM 1582 C CA . TYR A 1 193 ? 16.318 6.378 -34.852 1.00 92.75 193 TYR A CA 1
ATOM 1583 C C . TYR A 1 193 ? 16.082 5.532 -33.604 1.00 92.75 193 TYR A C 1
ATOM 1585 O O . TYR A 1 193 ? 16.851 4.615 -33.317 1.00 92.75 193 TYR A O 1
ATOM 1593 N N . CYS A 1 194 ? 15.010 5.846 -32.874 1.00 94.19 194 CYS A N 1
ATOM 1594 C CA . CYS A 1 194 ? 14.502 5.042 -31.765 1.00 94.19 194 CYS A CA 1
ATOM 1595 C C . CYS A 1 194 ? 13.206 4.364 -32.224 1.00 94.19 194 CYS A C 1
ATOM 1597 O O . CYS A 1 194 ? 12.199 5.058 -32.370 1.00 94.19 194 CYS A O 1
ATOM 1599 N N . PRO A 1 195 ? 13.210 3.052 -32.509 1.00 92.44 195 PRO A N 1
ATOM 1600 C CA . PRO A 1 195 ? 12.010 2.364 -32.966 1.00 92.44 195 PRO A CA 1
ATOM 1601 C C . PRO A 1 195 ? 10.944 2.371 -31.874 1.00 92.44 195 PRO A C 1
ATOM 1603 O O . PRO A 1 195 ? 11.268 2.184 -30.707 1.00 92.44 195 PRO A O 1
ATOM 1606 N N . HIS A 1 196 ? 9.671 2.489 -32.238 1.00 91.56 196 HIS A N 1
ATOM 1607 C CA . HIS A 1 196 ? 8.590 2.131 -31.322 1.00 91.56 196 HIS A CA 1
ATOM 1608 C C . HIS A 1 196 ? 8.624 0.616 -31.033 1.00 91.56 196 HIS A C 1
ATOM 1610 O O . HIS A 1 196 ? 9.015 -0.189 -31.883 1.00 91.56 196 HIS A O 1
ATOM 1616 N N . TYR A 1 197 ? 8.255 0.202 -29.815 1.00 91.81 197 TYR A N 1
ATOM 1617 C CA . TYR A 1 197 ? 8.339 -1.212 -29.431 1.00 91.81 197 TYR A CA 1
ATOM 1618 C C . TYR A 1 197 ? 7.304 -2.086 -30.152 1.00 91.81 197 TYR A C 1
ATOM 1620 O O . TYR A 1 197 ? 7.655 -3.135 -30.678 1.00 91.81 197 TYR A O 1
ATOM 1628 N N . THR A 1 198 ? 6.046 -1.654 -30.205 1.00 87.38 198 THR A N 1
ATOM 1629 C CA . THR A 1 198 ? 4.935 -2.389 -30.839 1.00 87.38 198 THR A CA 1
ATOM 1630 C C . THR A 1 198 ? 4.681 -1.991 -32.298 1.00 87.38 198 THR A C 1
ATOM 1632 O O . THR A 1 198 ? 4.422 -2.861 -33.125 1.00 87.38 198 THR A O 1
ATOM 1635 N N . THR A 1 199 ? 4.769 -0.699 -32.626 1.00 84.94 199 THR A N 1
ATOM 1636 C CA . THR A 1 199 ? 4.401 -0.151 -33.941 1.00 84.94 199 THR A CA 1
ATOM 1637 C C . THR A 1 199 ? 5.586 -0.065 -34.908 1.00 84.94 199 THR A C 1
ATOM 1639 O O . THR A 1 199 ? 6.613 0.535 -34.596 1.00 84.94 199 THR A O 1
ATOM 1642 N N . VAL A 1 200 ? 5.448 -0.612 -36.119 1.00 82.88 200 VAL A N 1
ATOM 1643 C CA . VAL A 1 200 ? 6.490 -0.504 -37.164 1.00 82.88 200 VAL A CA 1
ATOM 1644 C C . VAL A 1 200 ? 6.639 0.900 -37.725 1.00 82.88 200 VAL A C 1
ATOM 1646 O O . VAL A 1 200 ? 5.679 1.662 -37.787 1.00 82.88 200 VAL A O 1
ATOM 1649 N N . ASN A 1 201 ? 7.843 1.201 -38.217 1.00 81.88 201 ASN A N 1
ATOM 1650 C CA . ASN A 1 201 ? 8.176 2.427 -38.951 1.00 81.88 201 ASN A CA 1
ATOM 1651 C C . ASN A 1 201 ? 7.927 3.734 -38.178 1.00 81.88 201 ASN A C 1
ATOM 1653 O O . ASN A 1 201 ? 7.922 4.807 -38.776 1.00 81.88 201 ASN A O 1
ATOM 1657 N N . VAL A 1 202 ? 7.784 3.667 -36.853 1.00 84.25 202 VAL A N 1
ATOM 1658 C CA . VAL A 1 202 ? 7.662 4.842 -35.985 1.00 84.25 202 VAL A CA 1
ATOM 1659 C C . VAL A 1 202 ? 9.007 5.123 -35.324 1.00 84.25 202 VAL A C 1
ATOM 1661 O O . VAL A 1 202 ? 9.523 4.295 -34.571 1.00 84.25 202 VAL A O 1
ATOM 1664 N N . ASN A 1 203 ? 9.562 6.307 -35.594 1.00 89.00 203 ASN A N 1
ATOM 1665 C CA . ASN A 1 203 ? 10.752 6.820 -34.920 1.00 89.00 203 ASN A CA 1
ATOM 1666 C C . ASN A 1 203 ? 10.350 7.736 -33.761 1.00 89.00 203 ASN A C 1
ATOM 1668 O O . ASN A 1 203 ? 9.900 8.859 -33.976 1.00 89.00 203 ASN A O 1
ATOM 1672 N N . LEU A 1 204 ? 10.582 7.295 -32.530 1.00 89.19 204 LEU A N 1
ATOM 1673 C CA . LEU A 1 204 ? 10.228 8.034 -31.321 1.00 89.19 204 LEU A CA 1
ATOM 1674 C C . LEU A 1 204 ? 11.050 9.311 -31.108 1.00 89.19 204 LEU A C 1
ATOM 1676 O O . LEU A 1 204 ? 10.590 10.203 -30.399 1.00 89.19 204 LEU A O 1
ATOM 1680 N N . PHE A 1 205 ? 12.236 9.424 -31.715 1.00 90.44 205 PHE A N 1
ATOM 1681 C CA . PHE A 1 205 ? 13.036 10.651 -31.646 1.00 90.44 205 PHE A CA 1
ATOM 1682 C C . PHE A 1 205 ? 12.558 11.736 -32.615 1.00 90.44 205 PHE A C 1
ATOM 1684 O O . PHE A 1 205 ? 12.861 12.914 -32.405 1.00 90.44 205 PHE A O 1
ATOM 1691 N N . ALA A 1 206 ? 11.818 11.361 -33.662 1.00 82.75 206 ALA A N 1
ATOM 1692 C CA . ALA A 1 206 ? 11.361 12.296 -34.679 1.00 82.75 206 ALA A CA 1
ATOM 1693 C C . ALA A 1 206 ? 10.422 13.348 -34.071 1.00 82.75 206 ALA A C 1
ATOM 1695 O O . ALA A 1 206 ? 9.494 13.022 -33.336 1.00 82.75 206 ALA A O 1
ATOM 1696 N N . GLY A 1 207 ? 10.686 14.626 -34.358 1.00 76.62 207 GLY A N 1
ATOM 1697 C CA . GLY A 1 207 ? 9.883 15.746 -33.854 1.00 76.62 207 GLY A CA 1
ATOM 1698 C C . GLY A 1 207 ? 10.018 16.023 -32.350 1.00 76.62 207 GLY A C 1
ATOM 1699 O O . GLY A 1 207 ? 9.366 16.941 -31.856 1.00 76.62 207 GLY A O 1
ATOM 1700 N N . LYS A 1 208 ? 10.858 15.267 -31.625 1.00 81.75 208 LYS A N 1
ATOM 1701 C CA . LYS A 1 208 ? 11.111 15.472 -30.193 1.00 81.75 208 LYS A CA 1
ATOM 1702 C C . LYS A 1 208 ? 12.495 16.032 -29.922 1.00 81.75 208 LYS A C 1
ATOM 1704 O O . LYS A 1 208 ? 12.577 17.104 -29.342 1.00 81.75 208 LYS A O 1
ATOM 1709 N N . LEU A 1 209 ? 13.554 15.331 -30.329 1.00 84.75 209 LEU A N 1
ATOM 1710 C CA . LEU A 1 209 ? 14.936 15.765 -30.095 1.00 84.75 209 LEU A CA 1
ATOM 1711 C C . LEU A 1 209 ? 15.430 16.695 -31.207 1.00 84.75 209 LEU A C 1
ATOM 1713 O O . LEU A 1 209 ? 15.198 16.448 -32.393 1.00 84.75 209 LEU A O 1
ATOM 1717 N N . GLN A 1 210 ? 16.146 17.747 -30.820 1.00 86.25 210 GLN A N 1
ATOM 1718 C CA . GLN A 1 210 ? 16.781 18.699 -31.726 1.00 86.25 210 GLN A CA 1
ATOM 1719 C C . GLN A 1 210 ? 18.158 18.199 -32.186 1.00 86.25 210 GLN A C 1
ATOM 1721 O O . GLN A 1 210 ? 18.827 17.414 -31.516 1.00 86.25 210 GLN A O 1
ATOM 1726 N N . TRP A 1 211 ? 18.614 18.666 -33.351 1.00 84.50 211 TRP A N 1
ATOM 1727 C CA . TRP A 1 211 ? 19.836 18.174 -34.005 1.00 84.50 211 TRP A CA 1
ATOM 1728 C C . TRP A 1 211 ? 21.110 18.343 -33.172 1.00 84.50 211 TRP A C 1
ATOM 1730 O O . TRP A 1 211 ? 21.974 17.468 -33.193 1.00 84.50 211 TRP A O 1
ATOM 1740 N N . ASN A 1 212 ? 21.208 19.450 -32.442 1.00 87.56 212 ASN A N 1
ATOM 1741 C CA . ASN A 1 212 ? 22.311 19.782 -31.542 1.00 87.56 212 ASN A CA 1
ATOM 1742 C C . ASN A 1 212 ? 22.296 18.971 -30.235 1.00 87.56 212 ASN A C 1
ATOM 1744 O O . ASN A 1 212 ? 23.324 18.891 -29.573 1.00 87.56 212 ASN A O 1
ATOM 1748 N N . GLU A 1 213 ? 21.176 18.340 -29.876 1.00 89.50 213 GLU A N 1
ATOM 1749 C CA . GLU A 1 213 ? 21.050 17.546 -28.647 1.00 89.50 213 GLU A CA 1
ATOM 1750 C C . GLU A 1 213 ? 21.612 16.128 -28.803 1.00 89.50 213 GLU A C 1
ATOM 1752 O O . GLU A 1 213 ? 22.105 15.542 -27.839 1.00 89.50 213 GLU A O 1
ATOM 1757 N N . PHE A 1 214 ? 21.579 15.569 -30.020 1.00 91.94 214 PHE A N 1
ATOM 1758 C CA . PHE A 1 214 ? 22.071 14.211 -30.272 1.00 91.94 214 PHE A CA 1
ATOM 1759 C C . PHE A 1 214 ? 23.554 14.032 -29.911 1.00 91.94 214 PHE A C 1
ATOM 1761 O O . PHE A 1 214 ? 23.841 13.091 -29.173 1.00 91.94 214 PHE A O 1
ATOM 1768 N N . PRO A 1 215 ? 24.502 14.877 -30.375 1.00 92.50 215 PRO A N 1
ATOM 1769 C CA . PRO A 1 215 ? 25.916 14.716 -30.032 1.00 92.50 215 PRO A CA 1
ATOM 1770 C C . PRO A 1 215 ? 26.162 14.777 -28.521 1.00 92.50 215 PRO A C 1
ATOM 1772 O O . PRO A 1 215 ? 26.838 13.906 -27.986 1.00 92.50 215 PRO A O 1
ATOM 1775 N N . VAL A 1 216 ? 25.513 15.718 -27.826 1.00 92.12 216 VAL A N 1
ATOM 1776 C CA . VAL A 1 216 ? 25.638 15.896 -26.369 1.00 92.12 216 VAL A CA 1
ATOM 1777 C C . VAL A 1 216 ? 25.221 14.629 -25.619 1.00 92.12 216 VAL A C 1
ATOM 1779 O O . VAL A 1 216 ? 25.955 14.137 -24.765 1.00 92.12 216 VAL A O 1
ATOM 1782 N N . LEU A 1 217 ? 24.067 14.052 -25.968 1.00 91.75 217 LEU A N 1
ATOM 1783 C CA . LEU A 1 217 ? 23.591 12.809 -25.355 1.00 91.75 217 LEU A CA 1
ATOM 1784 C C . LEU A 1 217 ? 24.474 11.603 -25.714 1.00 91.75 217 LEU A C 1
ATOM 1786 O O . LEU A 1 217 ? 24.668 10.712 -24.887 1.00 91.75 217 LEU A O 1
ATOM 1790 N N . ILE A 1 218 ? 25.002 11.549 -26.942 1.00 94.25 218 ILE A N 1
ATOM 1791 C CA . ILE A 1 218 ? 25.890 10.468 -27.400 1.00 94.25 218 ILE A CA 1
ATOM 1792 C C . ILE A 1 218 ? 27.207 10.472 -26.625 1.00 94.25 218 ILE A C 1
ATOM 1794 O O . ILE A 1 218 ? 27.694 9.386 -26.287 1.00 94.25 218 ILE A O 1
ATOM 1798 N N . ASP A 1 219 ? 27.771 11.652 -26.381 1.00 90.06 219 ASP A N 1
ATOM 1799 C CA . ASP A 1 219 ? 29.022 11.825 -25.645 1.00 90.06 219 ASP A CA 1
ATOM 1800 C C . ASP A 1 219 ? 28.815 11.556 -24.155 1.00 90.06 219 ASP A C 1
ATOM 1802 O O . ASP A 1 219 ? 29.522 10.722 -23.596 1.00 90.06 219 ASP A O 1
ATOM 1806 N N . LEU A 1 220 ? 27.745 12.083 -23.552 1.00 88.19 220 LEU A N 1
ATOM 1807 C CA . LEU A 1 220 ? 27.374 11.753 -22.173 1.00 88.19 220 LEU A CA 1
ATOM 1808 C C . LEU A 1 220 ? 27.231 10.237 -21.961 1.00 88.19 220 LEU A C 1
ATOM 1810 O O . LEU A 1 220 ? 27.803 9.666 -21.034 1.00 88.19 220 LEU A O 1
ATOM 1814 N N . LEU A 1 221 ? 26.480 9.559 -22.836 1.00 88.75 221 LEU A N 1
ATOM 1815 C CA . LEU A 1 221 ? 26.317 8.108 -22.756 1.00 88.75 221 LEU A CA 1
ATOM 1816 C C . LEU A 1 221 ? 27.634 7.372 -22.999 1.00 88.75 221 LEU A C 1
ATOM 1818 O O . LEU A 1 221 ? 27.861 6.329 -22.395 1.00 88.75 221 LEU A O 1
ATOM 1822 N N . LYS A 1 222 ? 28.499 7.875 -23.890 1.00 89.19 222 LYS A N 1
ATOM 1823 C CA . LYS A 1 222 ? 29.831 7.299 -24.115 1.00 89.19 222 LYS A CA 1
ATOM 1824 C C . LYS A 1 222 ? 30.631 7.344 -22.817 1.00 89.19 222 LYS A C 1
ATOM 1826 O O . LYS A 1 222 ? 31.167 6.313 -22.428 1.00 89.19 222 LYS A O 1
ATOM 1831 N N . ASP A 1 223 ? 30.649 8.485 -22.143 1.00 80.94 223 ASP A N 1
ATOM 1832 C CA . ASP A 1 223 ? 31.398 8.671 -20.905 1.00 80.94 223 ASP A CA 1
ATOM 1833 C C . ASP A 1 223 ? 30.835 7.799 -19.776 1.00 80.94 223 ASP A C 1
ATOM 1835 O O . ASP A 1 223 ? 31.600 7.147 -19.069 1.00 80.94 223 ASP A O 1
ATOM 1839 N N . MET A 1 224 ? 29.507 7.683 -19.662 1.00 78.81 224 MET A N 1
ATOM 1840 C CA . MET A 1 224 ? 28.861 6.778 -18.698 1.00 78.81 224 MET A CA 1
ATOM 1841 C C . MET A 1 224 ? 29.162 5.298 -18.956 1.00 78.81 224 MET A C 1
ATOM 1843 O O . MET A 1 224 ? 29.306 4.526 -18.014 1.00 78.81 224 MET A O 1
ATOM 1847 N N . ILE A 1 225 ? 29.231 4.880 -20.222 1.00 83.31 225 ILE A N 1
ATOM 1848 C CA . ILE A 1 225 ? 29.539 3.489 -20.582 1.00 83.31 225 ILE A CA 1
ATOM 1849 C C . ILE A 1 225 ? 31.018 3.172 -20.308 1.00 83.31 225 ILE A C 1
ATOM 1851 O O . ILE A 1 225 ? 31.327 2.057 -19.885 1.00 83.31 225 ILE A O 1
ATOM 1855 N N . MET A 1 226 ? 31.913 4.136 -20.560 1.00 76.12 226 MET A N 1
ATOM 1856 C CA . MET A 1 226 ? 33.368 3.965 -20.473 1.00 76.12 226 MET A CA 1
ATOM 1857 C C . MET A 1 226 ? 33.926 4.077 -19.050 1.00 76.12 226 MET A C 1
ATOM 1859 O O . MET A 1 226 ? 34.881 3.376 -18.741 1.00 76.12 226 MET A O 1
ATOM 1863 N N . ASN A 1 227 ? 33.355 4.926 -18.191 1.00 60.72 227 ASN A N 1
ATOM 1864 C CA . ASN A 1 227 ? 33.909 5.218 -16.860 1.00 60.72 227 ASN A CA 1
ATOM 1865 C C . ASN A 1 227 ? 33.381 4.302 -15.733 1.00 60.72 227 ASN A C 1
ATOM 1867 O O . ASN A 1 227 ? 33.513 4.640 -14.557 1.00 60.72 227 ASN A O 1
ATOM 1871 N N . ASP A 1 228 ? 32.776 3.154 -16.056 1.00 54.78 228 ASP A N 1
ATOM 1872 C CA . ASP A 1 228 ? 32.047 2.310 -15.094 1.00 54.78 228 ASP A CA 1
ATOM 1873 C C . ASP A 1 228 ? 31.012 3.108 -14.259 1.00 54.78 228 ASP A C 1
ATOM 1875 O O . ASP A 1 228 ? 30.608 4.220 -14.597 1.00 54.78 228 ASP A O 1
ATOM 1879 N N . VAL A 1 229 ? 30.533 2.525 -13.157 1.00 47.22 229 VAL A N 1
ATOM 1880 C CA . VAL A 1 229 ? 29.512 3.066 -12.234 1.00 47.22 229 VAL A CA 1
ATOM 1881 C C . VAL A 1 229 ? 29.965 4.364 -11.532 1.00 47.22 229 VAL A C 1
ATOM 1883 O O . VAL A 1 229 ? 29.193 4.959 -10.790 1.00 47.22 229 VAL A O 1
ATOM 1886 N N . SER A 1 230 ? 31.179 4.875 -11.779 1.00 48.69 230 SER A N 1
ATOM 1887 C CA . SER A 1 230 ? 31.680 6.140 -11.205 1.00 48.69 230 SER A CA 1
ATOM 1888 C C . SER A 1 230 ? 30.783 7.349 -11.516 1.00 48.69 230 SER A C 1
ATOM 1890 O O . SER A 1 230 ? 30.638 8.250 -10.695 1.00 48.69 230 SER A O 1
ATOM 1892 N N . CYS A 1 231 ? 30.081 7.344 -12.652 1.00 47.03 231 CYS A N 1
ATOM 1893 C CA . CYS A 1 231 ? 29.067 8.353 -12.954 1.00 47.03 231 CYS A CA 1
ATOM 1894 C C . CYS A 1 231 ? 27.820 8.237 -12.056 1.00 47.03 231 CYS A C 1
ATOM 1896 O O . CYS A 1 231 ? 27.208 9.255 -11.747 1.00 47.03 231 CYS A O 1
ATOM 1898 N N . LEU A 1 232 ? 27.478 7.030 -11.584 1.00 46.59 232 LEU A N 1
ATOM 1899 C CA . LEU A 1 232 ? 26.432 6.813 -10.581 1.00 46.59 232 LEU A CA 1
ATOM 1900 C C . LEU A 1 232 ? 26.871 7.284 -9.188 1.00 46.59 232 LEU A C 1
ATOM 1902 O O . LEU A 1 232 ? 26.018 7.710 -8.421 1.00 46.59 232 LEU A O 1
ATOM 1906 N N . HIS A 1 233 ? 28.175 7.299 -8.883 1.00 42.91 233 HIS A N 1
ATOM 1907 C CA . HIS A 1 233 ? 28.692 7.950 -7.669 1.00 42.91 233 HIS A CA 1
ATOM 1908 C C . HIS A 1 233 ? 28.526 9.479 -7.705 1.00 42.91 233 HIS A C 1
ATOM 1910 O O . HIS A 1 233 ? 28.355 10.096 -6.660 1.00 42.91 233 HIS A O 1
ATOM 1916 N N . ASN A 1 234 ? 28.533 10.078 -8.902 1.00 41.88 234 ASN A N 1
ATOM 1917 C CA . ASN A 1 234 ? 28.288 11.509 -9.119 1.00 41.88 234 ASN A CA 1
ATOM 1918 C C . ASN A 1 234 ? 26.802 11.856 -9.292 1.00 41.88 234 ASN A C 1
ATOM 1920 O O . ASN A 1 234 ? 26.479 13.026 -9.514 1.00 41.88 234 ASN A O 1
ATOM 1924 N N . VAL A 1 235 ? 25.892 10.874 -9.215 1.00 44.81 235 VAL A N 1
ATOM 1925 C CA . VAL A 1 235 ? 24.472 11.177 -9.019 1.00 44.81 235 VAL A CA 1
ATOM 1926 C C . VAL A 1 235 ? 24.387 11.904 -7.692 1.00 44.81 235 VAL A C 1
ATOM 1928 O O . VAL A 1 235 ? 24.572 11.308 -6.632 1.00 44.81 235 VAL A O 1
ATOM 1931 N N . LYS A 1 236 ? 24.143 13.209 -7.778 1.00 43.69 236 LYS A N 1
ATOM 1932 C CA . LYS A 1 236 ? 23.926 14.074 -6.634 1.00 43.69 236 LYS A CA 1
ATOM 1933 C C . LYS A 1 236 ? 22.668 13.623 -5.903 1.00 43.69 236 LYS A C 1
ATOM 1935 O O . LYS A 1 236 ? 21.562 14.093 -6.167 1.00 43.69 236 LYS A O 1
ATOM 1940 N N . MET A 1 237 ? 22.842 12.673 -4.983 1.00 37.44 237 MET A N 1
ATOM 1941 C CA . MET A 1 237 ? 21.815 12.272 -4.023 1.00 37.44 237 MET A CA 1
ATOM 1942 C C . MET A 1 237 ? 21.306 13.488 -3.254 1.00 37.44 237 MET A C 1
ATOM 1944 O O . MET A 1 237 ? 20.173 13.468 -2.808 1.00 37.44 237 MET A O 1
ATOM 1948 N N . ASP A 1 238 ? 22.087 14.563 -3.172 1.00 40.31 238 ASP A N 1
ATOM 1949 C CA . ASP A 1 238 ? 21.737 15.879 -2.663 1.00 40.31 238 ASP A CA 1
ATOM 1950 C C . ASP A 1 238 ? 20.549 16.534 -3.370 1.00 40.31 238 ASP A C 1
ATOM 1952 O O . ASP A 1 238 ? 19.884 17.305 -2.713 1.00 40.31 238 ASP A O 1
ATOM 1956 N N . ASP A 1 239 ? 20.146 16.221 -4.604 1.00 39.25 239 ASP A N 1
ATOM 1957 C CA . ASP A 1 239 ? 18.888 16.790 -5.130 1.00 39.25 239 ASP A CA 1
ATOM 1958 C C . ASP A 1 239 ? 17.661 15.947 -4.724 1.00 39.25 239 ASP A C 1
ATOM 1960 O O . ASP A 1 239 ? 16.539 16.441 -4.666 1.00 39.25 239 ASP A O 1
ATOM 1964 N N . LEU A 1 240 ? 17.838 14.658 -4.411 1.00 37.12 240 LEU A N 1
ATOM 1965 C CA . LEU A 1 240 ? 16.801 13.821 -3.787 1.00 37.12 240 LEU A CA 1
ATOM 1966 C C . LEU A 1 240 ? 16.712 14.123 -2.283 1.00 37.12 240 LEU A C 1
ATOM 1968 O O . LEU A 1 240 ? 15.636 14.433 -1.788 1.00 37.12 240 LEU A O 1
ATOM 1972 N N . GLY A 1 241 ? 17.860 14.151 -1.613 1.00 31.08 241 GLY A N 1
ATOM 1973 C CA . GLY A 1 241 ? 18.075 14.541 -0.228 1.00 31.08 241 GLY A CA 1
ATOM 1974 C C . GLY A 1 241 ? 17.691 15.989 0.037 1.00 31.08 241 GLY A C 1
ATOM 1975 O O . GLY A 1 241 ? 17.021 16.225 1.018 1.00 31.08 241 GLY A O 1
ATOM 1976 N N . ASN A 1 242 ? 17.966 16.956 -0.846 1.00 33.81 242 ASN A N 1
ATOM 1977 C CA . ASN A 1 242 ? 17.470 18.331 -0.699 1.00 33.81 242 ASN A CA 1
ATOM 1978 C C . ASN A 1 242 ? 15.991 18.453 -1.054 1.00 33.81 242 ASN A C 1
ATOM 1980 O O . ASN A 1 242 ? 15.349 19.335 -0.513 1.00 33.81 242 ASN A O 1
ATOM 1984 N N . ARG A 1 243 ? 15.400 17.608 -1.910 1.00 36.81 243 ARG A N 1
ATOM 1985 C CA . ARG A 1 243 ? 13.929 17.571 -2.096 1.00 36.81 243 ARG A CA 1
ATOM 1986 C C . ARG A 1 243 ? 13.201 16.930 -0.912 1.00 36.81 243 ARG A C 1
ATOM 1988 O O . ARG A 1 243 ? 12.039 17.251 -0.668 1.00 36.81 243 ARG A O 1
ATOM 1995 N N . ILE A 1 244 ? 13.893 16.067 -0.173 1.00 31.47 244 ILE A N 1
ATOM 1996 C CA . ILE A 1 244 ? 13.440 15.510 1.102 1.00 31.47 244 ILE A CA 1
ATOM 1997 C C . ILE A 1 244 ? 13.673 16.527 2.237 1.00 31.47 244 ILE A C 1
ATOM 1999 O O . ILE A 1 244 ? 12.746 16.799 2.991 1.00 31.47 244 ILE A O 1
ATOM 2003 N N . SER A 1 245 ? 14.829 17.197 2.272 1.00 29.19 245 SER A N 1
ATOM 2004 C CA . SER A 1 245 ? 15.205 18.231 3.252 1.00 29.19 245 SER A CA 1
ATOM 2005 C C . SER A 1 245 ? 14.522 19.583 3.040 1.00 29.19 245 SER A C 1
ATOM 2007 O O . SER A 1 245 ? 14.299 20.307 3.993 1.00 29.19 245 SER A O 1
ATOM 2009 N N . SER A 1 246 ? 14.150 19.965 1.817 1.00 34.03 246 SER A N 1
ATOM 2010 C CA . SER A 1 246 ? 13.354 21.185 1.567 1.00 34.03 246 SER A CA 1
ATOM 2011 C C . SER A 1 246 ? 11.870 20.986 1.877 1.00 34.03 246 SER A C 1
ATOM 2013 O O . SER A 1 246 ? 11.143 21.966 2.000 1.00 34.03 246 SER A O 1
ATOM 2015 N N . ASN A 1 247 ? 11.441 19.732 2.064 1.00 30.75 247 ASN A N 1
ATOM 2016 C CA . ASN A 1 247 ? 10.131 19.369 2.600 1.00 30.75 247 ASN A CA 1
ATOM 2017 C C . ASN A 1 247 ? 10.193 18.891 4.061 1.00 30.75 247 ASN A C 1
ATOM 2019 O O . ASN A 1 247 ? 9.165 18.485 4.597 1.00 30.75 247 ASN A O 1
ATOM 2023 N N . SER A 1 248 ? 11.360 18.936 4.714 1.00 28.14 248 SER A N 1
ATOM 2024 C CA . SER A 1 248 ? 11.510 18.598 6.128 1.00 28.14 248 SER A CA 1
ATOM 2025 C C . SER A 1 248 ? 12.134 19.773 6.881 1.00 28.14 248 SER A C 1
ATOM 2027 O O . SER A 1 248 ? 13.199 20.286 6.564 1.00 28.14 248 SER A O 1
ATOM 2029 N N . THR A 1 249 ? 11.451 20.253 7.910 1.00 24.55 249 THR A N 1
ATOM 2030 C CA . THR A 1 249 ? 11.860 21.416 8.710 1.00 24.55 249 THR A CA 1
ATOM 2031 C C . THR A 1 249 ? 13.061 21.167 9.631 1.00 24.55 249 THR A C 1
ATOM 2033 O O . THR A 1 249 ? 13.265 21.933 10.569 1.00 24.55 249 THR A O 1
ATOM 2036 N N . TYR A 1 250 ? 13.894 20.147 9.391 1.00 26.42 250 TYR A N 1
ATOM 2037 C CA . TYR A 1 250 ? 15.023 19.847 10.273 1.00 26.42 250 TYR A CA 1
ATOM 2038 C C . TYR A 1 250 ? 16.310 19.502 9.519 1.00 26.42 250 TYR A C 1
ATOM 2040 O O . TYR A 1 250 ? 16.464 18.446 8.912 1.00 26.42 250 TYR A O 1
ATOM 2048 N N . SER A 1 251 ? 17.266 20.427 9.643 1.00 26.61 251 SER A N 1
ATOM 2049 C CA . SER A 1 251 ? 18.680 20.259 9.317 1.00 26.61 251 SER A CA 1
ATOM 2050 C C . SER A 1 251 ? 19.286 19.119 10.138 1.00 26.61 251 SER A C 1
ATOM 2052 O O . SER A 1 251 ? 19.244 19.152 11.369 1.00 26.61 251 SER A O 1
ATOM 2054 N N . THR A 1 252 ? 19.890 18.135 9.473 1.00 26.75 252 THR A N 1
ATOM 2055 C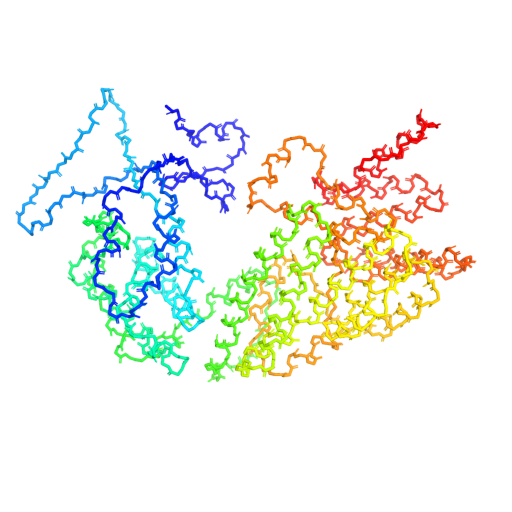 CA . THR A 1 252 ? 20.793 17.186 10.129 1.00 26.75 252 THR A CA 1
ATOM 2056 C C . THR A 1 252 ? 22.224 17.474 9.689 1.00 26.75 252 THR A C 1
ATOM 2058 O O . THR A 1 252 ? 22.639 17.230 8.558 1.00 26.75 252 THR A O 1
ATOM 2061 N N . ASN A 1 253 ? 22.985 18.053 10.615 1.00 27.06 253 ASN A N 1
ATOM 2062 C CA . ASN A 1 253 ? 24.420 18.230 10.481 1.00 27.06 253 ASN A CA 1
ATOM 2063 C C . ASN A 1 253 ? 25.128 16.866 10.525 1.00 27.06 253 ASN A C 1
ATOM 2065 O O . ASN A 1 253 ? 25.053 16.166 11.530 1.00 27.06 253 ASN A O 1
ATOM 2069 N N . GLY A 1 254 ? 25.879 16.570 9.462 1.00 37.50 254 GLY A N 1
ATOM 2070 C CA . GLY A 1 254 ? 27.172 15.883 9.511 1.00 37.50 254 GLY A CA 1
ATOM 2071 C C . GLY A 1 254 ? 27.186 14.385 9.823 1.00 37.50 254 GLY A C 1
ATOM 2072 O O . GLY A 1 254 ? 27.258 14.004 10.982 1.00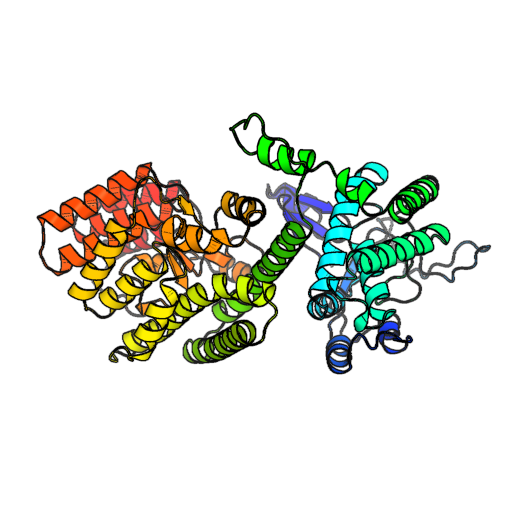 37.50 254 GLY A O 1
ATOM 2073 N N . LEU A 1 255 ? 27.307 13.557 8.777 1.00 24.02 255 LEU A N 1
ATOM 2074 C CA . LEU A 1 255 ? 28.077 12.300 8.778 1.00 24.02 255 LEU A CA 1
ATOM 2075 C C . LEU A 1 255 ? 28.491 11.953 7.322 1.00 24.02 255 LEU A C 1
ATOM 2077 O O . LEU A 1 255 ? 27.662 12.112 6.423 1.00 24.02 255 LEU A O 1
ATOM 2081 N N . PRO A 1 256 ? 29.734 11.504 7.038 1.00 28.14 256 PRO A N 1
ATOM 2082 C CA . PRO A 1 256 ? 30.198 11.265 5.665 1.00 28.14 256 PRO A CA 1
ATOM 2083 C C . PRO A 1 256 ? 29.726 9.904 5.116 1.00 28.14 256 PRO A C 1
ATOM 2085 O O . PRO A 1 256 ? 29.907 8.866 5.750 1.00 28.14 256 PRO A O 1
ATOM 2088 N N . PHE A 1 257 ? 29.162 9.914 3.905 1.00 31.00 257 PHE A N 1
ATOM 2089 C CA . PHE A 1 257 ? 28.454 8.811 3.228 1.00 31.00 257 PHE A CA 1
ATOM 2090 C C . PHE A 1 257 ? 29.340 7.948 2.291 1.00 31.00 257 PHE A C 1
ATOM 2092 O O . PHE A 1 257 ? 28.894 7.489 1.244 1.00 31.00 257 PHE A O 1
ATOM 2099 N N . GLU A 1 258 ? 30.608 7.698 2.618 1.00 28.86 258 GLU A N 1
ATOM 2100 C CA . GLU A 1 258 ? 31.566 7.119 1.648 1.00 28.86 258 GLU A CA 1
ATOM 2101 C C . GLU A 1 258 ? 31.556 5.583 1.476 1.00 28.86 258 GLU A C 1
ATOM 2103 O O . GLU A 1 258 ? 32.401 5.039 0.769 1.00 28.86 258 GLU A O 1
ATOM 2108 N N . LYS A 1 259 ? 30.602 4.834 2.046 1.00 28.80 259 LYS A N 1
ATOM 2109 C CA . LYS A 1 259 ? 30.518 3.367 1.843 1.00 28.80 259 LYS A CA 1
ATOM 2110 C C . LYS A 1 259 ? 29.083 2.847 1.745 1.00 28.80 259 LYS A C 1
ATOM 2112 O O . LYS A 1 259 ? 28.660 2.034 2.566 1.00 28.80 259 LYS A O 1
ATOM 2117 N N . LEU A 1 260 ? 28.322 3.300 0.747 1.00 33.69 260 LEU A N 1
ATOM 2118 C CA . LEU A 1 260 ? 26.991 2.747 0.482 1.00 33.69 260 LEU A CA 1
ATOM 2119 C C . LEU A 1 260 ? 27.065 1.618 -0.565 1.00 33.69 260 LEU A C 1
ATOM 2121 O O . LEU A 1 260 ? 27.304 1.839 -1.747 1.00 33.69 260 LEU A O 1
ATOM 2125 N N . ASP A 1 261 ? 26.919 0.396 -0.060 1.00 36.59 261 ASP A N 1
ATOM 2126 C CA . ASP A 1 261 ? 27.103 -0.908 -0.706 1.00 36.59 261 ASP A CA 1
ATOM 2127 C C . ASP A 1 261 ? 25.995 -1.223 -1.742 1.00 36.59 261 ASP A C 1
ATOM 2129 O O . ASP A 1 261 ? 24.826 -0.897 -1.526 1.00 36.59 261 ASP A O 1
ATOM 2133 N N . ILE A 1 262 ? 26.322 -1.927 -2.834 1.00 34.56 262 ILE A N 1
ATOM 2134 C CA . ILE A 1 262 ? 25.383 -2.405 -3.881 1.00 34.56 262 ILE A CA 1
ATOM 2135 C C . ILE A 1 262 ? 24.211 -3.202 -3.271 1.00 34.56 262 ILE A C 1
ATOM 2137 O O . ILE A 1 262 ? 23.096 -3.205 -3.801 1.00 34.56 262 ILE A O 1
ATOM 2141 N N . ALA A 1 263 ? 24.434 -3.814 -2.106 1.00 33.47 263 ALA A N 1
ATOM 2142 C CA . ALA A 1 263 ? 23.414 -4.470 -1.295 1.00 33.47 263 ALA A CA 1
ATOM 2143 C C . ALA A 1 263 ? 22.253 -3.543 -0.875 1.00 33.47 263 ALA A C 1
ATOM 2145 O O . ALA A 1 263 ? 21.110 -3.992 -0.817 1.00 33.47 263 ALA A O 1
ATOM 2146 N N . VAL A 1 264 ? 22.511 -2.255 -0.628 1.00 35.72 264 VAL A N 1
ATOM 2147 C CA . VAL A 1 264 ? 21.497 -1.264 -0.225 1.00 35.72 264 VAL A CA 1
ATOM 2148 C C . VAL A 1 264 ? 20.574 -0.924 -1.395 1.00 35.72 264 VAL A C 1
ATOM 2150 O O . VAL A 1 264 ? 19.355 -0.990 -1.259 1.00 35.72 264 VAL A O 1
ATOM 2153 N N . VAL A 1 265 ? 21.139 -0.678 -2.579 1.00 34.69 265 VAL A N 1
ATOM 2154 C CA . VAL A 1 265 ? 20.377 -0.431 -3.816 1.00 34.69 265 VAL A CA 1
ATOM 2155 C C . VAL A 1 265 ? 19.571 -1.674 -4.220 1.00 34.69 265 VAL A C 1
ATOM 2157 O O . VAL A 1 265 ? 18.410 -1.570 -4.616 1.00 34.69 265 VAL A O 1
ATOM 2160 N N . ARG A 1 266 ? 20.147 -2.870 -4.051 1.00 35.69 266 ARG A N 1
ATOM 2161 C CA . ARG A 1 266 ? 19.494 -4.165 -4.307 1.00 35.69 266 ARG A CA 1
ATOM 2162 C C . ARG A 1 266 ? 18.331 -4.444 -3.345 1.00 35.69 266 ARG A C 1
ATOM 2164 O O . ARG A 1 266 ? 17.291 -4.928 -3.796 1.00 35.69 266 ARG A O 1
ATOM 2171 N N . ASN A 1 267 ? 18.467 -4.102 -2.064 1.00 37.69 267 ASN A N 1
ATOM 2172 C CA . ASN A 1 267 ? 17.404 -4.242 -1.063 1.00 37.69 267 ASN A CA 1
ATOM 2173 C C . ASN A 1 267 ? 16.295 -3.196 -1.250 1.00 37.69 267 ASN A C 1
ATOM 2175 O O . ASN A 1 267 ? 15.123 -3.563 -1.231 1.00 37.69 267 ASN A O 1
ATOM 2179 N N . MET A 1 268 ? 16.642 -1.939 -1.542 1.00 36.94 268 MET A N 1
ATOM 2180 C CA . MET A 1 268 ? 15.666 -0.883 -1.836 1.00 36.94 268 MET A CA 1
ATOM 2181 C C . MET A 1 268 ? 14.854 -1.176 -3.100 1.00 36.94 268 MET A C 1
ATOM 2183 O O . MET A 1 268 ? 13.645 -0.979 -3.110 1.00 36.94 268 MET A O 1
ATOM 2187 N N . LEU A 1 269 ? 15.481 -1.690 -4.163 1.00 37.25 269 LEU A N 1
ATOM 2188 C CA . LEU A 1 269 ? 14.763 -2.077 -5.381 1.00 37.25 269 LEU A CA 1
ATOM 2189 C C . LEU A 1 269 ? 13.859 -3.290 -5.152 1.00 37.25 269 LEU A C 1
ATOM 2191 O O . LEU A 1 269 ? 12.732 -3.293 -5.630 1.00 37.25 269 LEU A O 1
ATOM 2195 N N . THR A 1 270 ? 14.306 -4.284 -4.383 1.00 35.03 270 THR A N 1
ATOM 2196 C CA . THR A 1 270 ? 13.467 -5.444 -4.038 1.00 35.03 270 THR A CA 1
ATOM 2197 C C . THR A 1 270 ? 12.246 -5.010 -3.219 1.00 35.03 270 THR A C 1
ATOM 2199 O O . THR A 1 270 ? 11.143 -5.461 -3.509 1.00 35.03 270 THR A O 1
ATOM 2202 N N . LEU A 1 271 ? 12.401 -4.073 -2.275 1.00 37.62 271 LEU A N 1
ATOM 2203 C CA . LEU A 1 271 ? 11.286 -3.545 -1.482 1.00 37.62 271 LEU A CA 1
ATOM 2204 C C . LEU A 1 271 ? 10.370 -2.596 -2.263 1.00 37.62 271 LEU A C 1
ATOM 2206 O O . LEU A 1 271 ? 9.159 -2.712 -2.134 1.00 37.62 271 LEU A O 1
ATOM 2210 N N . MET A 1 272 ? 10.895 -1.720 -3.125 1.00 36.50 272 MET A N 1
ATOM 2211 C CA . MET A 1 272 ? 10.064 -0.863 -3.986 1.00 36.50 272 MET A CA 1
ATOM 2212 C C . MET A 1 272 ? 9.223 -1.689 -4.960 1.00 36.50 272 MET A C 1
ATOM 2214 O O . MET A 1 272 ? 8.058 -1.371 -5.192 1.00 36.50 272 MET A O 1
ATOM 2218 N N . ILE A 1 273 ? 9.783 -2.771 -5.502 1.00 35.97 273 ILE A N 1
ATOM 2219 C CA . ILE A 1 273 ? 9.061 -3.682 -6.390 1.00 35.97 273 ILE A CA 1
ATOM 2220 C C . ILE A 1 273 ? 8.005 -4.451 -5.586 1.00 35.97 273 ILE A C 1
ATOM 2222 O O . ILE A 1 273 ? 6.854 -4.519 -6.000 1.00 35.97 273 ILE A O 1
ATOM 2226 N N . PHE A 1 274 ? 8.333 -4.914 -4.380 1.00 36.19 274 PHE A N 1
ATOM 2227 C CA . PHE A 1 274 ? 7.396 -5.624 -3.510 1.00 36.19 274 PHE A CA 1
ATOM 2228 C C . PHE A 1 274 ? 6.251 -4.739 -2.981 1.00 36.19 274 PHE A C 1
ATOM 2230 O O . PHE A 1 274 ? 5.106 -5.181 -2.987 1.00 36.19 274 PHE A O 1
ATOM 2237 N N . CYS A 1 275 ? 6.516 -3.474 -2.628 1.00 35.06 275 CYS A N 1
ATOM 2238 C CA . CYS A 1 275 ? 5.500 -2.465 -2.296 1.00 35.06 275 CYS A CA 1
ATOM 2239 C C . CYS A 1 275 ? 4.606 -2.110 -3.497 1.00 35.06 275 CYS A C 1
ATOM 2241 O O . CYS A 1 275 ? 3.429 -1.823 -3.305 1.00 35.06 275 CYS A O 1
ATOM 2243 N N . SER A 1 276 ? 5.136 -2.176 -4.725 1.00 33.12 276 SER A N 1
ATOM 2244 C CA . SER A 1 276 ? 4.368 -1.953 -5.961 1.00 33.12 276 SER A CA 1
ATOM 2245 C C . SER A 1 276 ? 3.463 -3.137 -6.333 1.00 33.12 276 SER A C 1
ATOM 2247 O O . SER A 1 276 ? 2.462 -2.940 -7.013 1.00 33.12 276 SER A O 1
ATOM 2249 N N . PHE A 1 277 ? 3.796 -4.360 -5.895 1.00 32.91 277 PHE A N 1
ATOM 2250 C CA . PHE A 1 277 ? 2.955 -5.553 -6.073 1.00 32.91 277 PHE A CA 1
ATOM 2251 C C . PHE A 1 277 ? 1.880 -5.696 -4.979 1.00 32.91 277 PHE A C 1
ATOM 2253 O O . PHE A 1 277 ? 0.825 -6.266 -5.246 1.00 32.91 277 PHE A O 1
ATOM 2260 N N . SER A 1 278 ? 2.107 -5.166 -3.766 1.00 39.22 278 SER A N 1
ATOM 2261 C CA . SER A 1 278 ? 1.131 -5.193 -2.659 1.00 39.22 278 SER A CA 1
ATOM 2262 C C . SER A 1 278 ? -0.184 -4.505 -3.001 1.00 39.22 278 SER A C 1
ATOM 2264 O O . SER A 1 278 ? -1.241 -5.072 -2.759 1.00 39.22 278 SER A O 1
ATOM 2266 N N . SER A 1 279 ? -0.127 -3.330 -3.629 1.00 40.56 279 SER A N 1
ATOM 2267 C CA . SER A 1 279 ? -1.325 -2.542 -3.914 1.00 40.56 279 SER A CA 1
ATOM 2268 C C . SER A 1 279 ? -2.227 -3.165 -4.980 1.00 40.56 279 SER A C 1
ATOM 2270 O O . SER A 1 279 ? -3.417 -2.888 -4.985 1.00 40.56 279 SER A O 1
ATOM 2272 N N . TYR A 1 280 ? -1.713 -4.024 -5.868 1.00 33.34 280 TYR A N 1
ATOM 2273 C CA . TYR A 1 280 ? -2.520 -4.597 -6.951 1.00 33.34 280 TYR A CA 1
ATOM 2274 C C . TYR A 1 280 ? -3.369 -5.795 -6.496 1.00 33.34 280 TYR A C 1
ATOM 2276 O O . TYR A 1 280 ? -4.565 -5.828 -6.770 1.00 33.34 280 TYR A O 1
ATOM 2284 N N . TYR A 1 281 ? -2.780 -6.739 -5.749 1.00 42.47 281 TYR A N 1
ATOM 2285 C CA . TYR A 1 281 ? -3.515 -7.898 -5.217 1.00 42.47 281 TYR A CA 1
ATOM 2286 C C . TYR A 1 281 ? -4.509 -7.486 -4.122 1.00 42.47 281 TYR A C 1
ATOM 2288 O O . TYR A 1 281 ? -5.646 -7.950 -4.102 1.00 42.47 281 TYR A O 1
ATOM 2296 N N . GLU A 1 282 ? -4.111 -6.549 -3.254 1.00 50.00 282 GLU A N 1
ATOM 2297 C CA . GLU A 1 282 ? -4.995 -5.971 -2.235 1.00 50.00 282 GLU A CA 1
ATOM 2298 C C . GLU A 1 282 ? -6.171 -5.213 -2.882 1.00 50.00 282 GLU A C 1
ATOM 2300 O O . GLU A 1 282 ? -7.292 -5.308 -2.389 1.00 50.00 282 GLU A O 1
ATOM 2305 N N . MET A 1 283 ? -5.975 -4.552 -4.033 1.00 43.78 283 MET A N 1
ATOM 2306 C CA . MET A 1 283 ? -7.065 -3.884 -4.761 1.00 43.78 283 MET A CA 1
ATOM 2307 C C . MET A 1 283 ? -8.044 -4.838 -5.461 1.00 43.78 283 MET A C 1
ATOM 2309 O O . MET A 1 283 ? -9.239 -4.546 -5.497 1.00 43.78 283 MET A O 1
ATOM 2313 N N . GLU A 1 284 ? -7.588 -5.975 -5.992 1.00 43.50 284 GLU A N 1
ATOM 2314 C CA . GLU A 1 284 ? -8.486 -6.978 -6.589 1.00 43.50 284 GLU A CA 1
ATOM 2315 C C . GLU A 1 284 ? -9.304 -7.715 -5.511 1.00 43.50 284 GLU A C 1
ATOM 2317 O O . GLU A 1 284 ? -10.495 -7.968 -5.699 1.00 43.50 284 GLU A O 1
ATOM 2322 N N . MET A 1 285 ? -8.699 -7.954 -4.339 1.00 49.91 285 MET A N 1
ATOM 2323 C CA . MET A 1 285 ? -9.377 -8.492 -3.152 1.00 49.91 285 MET A CA 1
ATOM 2324 C C . MET A 1 285 ? -10.477 -7.554 -2.639 1.00 49.91 285 MET A C 1
ATOM 2326 O O . MET A 1 285 ? -11.571 -8.019 -2.342 1.00 49.91 285 MET A O 1
ATOM 2330 N N . LEU A 1 286 ? -10.216 -6.241 -2.572 1.00 50.44 286 LEU A N 1
ATOM 2331 C CA . LEU A 1 286 ? -11.174 -5.233 -2.089 1.00 50.44 286 LEU A CA 1
ATOM 2332 C C . LEU A 1 286 ? -12.383 -5.029 -3.020 1.00 50.44 286 LEU A C 1
ATOM 2334 O O . LEU A 1 286 ? -13.434 -4.577 -2.567 1.00 50.44 286 LEU A O 1
ATOM 2338 N N . ALA A 1 287 ? -12.250 -5.352 -4.310 1.00 46.75 287 ALA A N 1
ATOM 2339 C CA . ALA A 1 287 ? -13.315 -5.210 -5.305 1.00 46.75 287 ALA A CA 1
ATOM 2340 C C . ALA A 1 287 ? -14.253 -6.432 -5.388 1.00 46.75 287 ALA A C 1
ATOM 2342 O O . ALA A 1 287 ? -15.295 -6.374 -6.050 1.00 46.75 287 ALA A O 1
ATOM 2343 N N . ALA A 1 288 ? -13.891 -7.552 -4.761 1.00 54.75 288 ALA A N 1
ATOM 2344 C CA . ALA A 1 288 ? -14.656 -8.787 -4.833 1.00 54.75 288 ALA A CA 1
ATOM 2345 C C . ALA A 1 288 ? -15.895 -8.747 -3.921 1.00 54.75 288 ALA A C 1
ATOM 2347 O O . ALA A 1 288 ? -15.844 -8.333 -2.769 1.00 54.75 288 ALA A O 1
ATOM 2348 N N . VAL A 1 289 ? -17.034 -9.223 -4.433 1.00 61.31 289 VAL A N 1
ATOM 2349 C CA . VAL A 1 289 ? -18.323 -9.169 -3.714 1.00 61.31 289 VAL A CA 1
ATOM 2350 C C . VAL A 1 289 ? -18.441 -10.267 -2.646 1.00 61.31 289 VAL A C 1
ATOM 2352 O O . VAL A 1 289 ? -19.146 -10.097 -1.655 1.00 61.31 289 VAL A O 1
ATOM 2355 N N . GLU A 1 290 ? -17.755 -11.399 -2.824 1.00 76.69 290 GLU A N 1
ATOM 2356 C CA . GLU A 1 290 ? -17.939 -12.594 -1.995 1.00 76.69 290 GLU A CA 1
ATOM 2357 C C . GLU A 1 290 ? -16.727 -12.880 -1.095 1.00 76.69 290 GLU A C 1
ATOM 2359 O O . GLU A 1 290 ? -15.681 -13.344 -1.554 1.00 76.69 290 GLU A O 1
ATOM 2364 N N . THR A 1 291 ? -16.896 -12.674 0.215 1.00 76.88 291 THR A N 1
ATOM 2365 C CA . THR A 1 291 ? -15.843 -12.854 1.233 1.00 76.88 291 THR A CA 1
ATOM 2366 C C . THR A 1 291 ? -15.228 -14.260 1.236 1.00 76.88 291 THR A C 1
ATOM 2368 O O . THR A 1 291 ? -14.025 -14.400 1.437 1.00 76.88 291 THR A O 1
ATOM 2371 N N . SER A 1 292 ? -16.005 -15.318 0.982 1.00 81.19 292 SER A N 1
ATOM 2372 C CA . SER A 1 292 ? -15.483 -16.696 0.962 1.00 81.19 292 SER A CA 1
ATOM 2373 C C . SER A 1 292 ? -14.505 -16.945 -0.188 1.00 81.19 292 SER A C 1
ATOM 2375 O O . SER A 1 292 ? -13.497 -17.623 0.005 1.00 81.19 292 SER A O 1
ATOM 2377 N N . LYS A 1 293 ? -14.763 -16.363 -1.365 1.00 81.12 293 LYS A N 1
ATOM 2378 C CA . LYS A 1 293 ? -13.838 -16.431 -2.500 1.00 81.12 293 LYS A CA 1
ATOM 2379 C C . LYS A 1 293 ? -12.552 -15.666 -2.191 1.00 81.12 293 LYS A C 1
ATOM 2381 O O . LYS A 1 293 ? -11.468 -16.207 -2.378 1.00 81.12 293 LYS A O 1
ATOM 2386 N N . VAL A 1 294 ? -12.687 -14.465 -1.622 1.00 79.25 294 VAL A N 1
ATOM 2387 C CA . VAL A 1 294 ? -11.552 -13.631 -1.200 1.00 79.25 294 VAL A CA 1
ATOM 2388 C C . VAL A 1 294 ? -10.649 -14.375 -0.217 1.00 79.25 294 VAL A C 1
ATOM 2390 O O . VAL A 1 294 ? -9.433 -14.388 -0.373 1.00 79.25 294 VAL A O 1
ATOM 2393 N N . ILE A 1 295 ? -11.230 -15.058 0.771 1.00 83.88 295 ILE A N 1
ATOM 2394 C CA . ILE A 1 295 ? -10.459 -15.863 1.724 1.00 83.88 295 ILE A CA 1
ATOM 2395 C C . ILE A 1 295 ? -9.656 -16.947 0.993 1.00 83.88 295 ILE A C 1
ATOM 2397 O O . ILE A 1 295 ? -8.463 -17.074 1.253 1.00 83.88 295 ILE A O 1
ATOM 2401 N N . ASN A 1 296 ? -10.266 -17.688 0.065 1.00 83.75 296 ASN A N 1
ATOM 2402 C CA . ASN A 1 296 ? -9.586 -18.768 -0.657 1.00 83.75 296 ASN A CA 1
ATOM 2403 C C . ASN A 1 296 ? -8.436 -18.261 -1.536 1.00 83.75 296 ASN A C 1
ATOM 2405 O O . ASN A 1 296 ? -7.337 -18.816 -1.486 1.00 83.75 296 ASN A O 1
ATOM 2409 N N . ASP A 1 297 ? -8.667 -17.194 -2.300 1.00 77.69 297 ASP A N 1
ATOM 2410 C CA . ASP A 1 297 ? -7.637 -16.588 -3.145 1.00 77.69 297 ASP A CA 1
ATOM 2411 C C . ASP A 1 297 ? -6.491 -16.060 -2.254 1.00 77.69 297 ASP A C 1
ATOM 2413 O O . ASP A 1 297 ? -5.310 -16.317 -2.499 1.00 77.69 297 ASP A O 1
ATOM 2417 N N . HIS A 1 298 ? -6.811 -15.407 -1.131 1.00 81.88 298 HIS A N 1
ATOM 2418 C CA . HIS A 1 298 ? -5.806 -14.944 -0.172 1.00 81.88 298 HIS A CA 1
ATOM 2419 C C . HIS A 1 298 ? -5.000 -16.091 0.466 1.00 81.88 298 HIS A C 1
ATOM 2421 O O . HIS A 1 298 ? -3.800 -15.938 0.700 1.00 81.88 298 HIS A O 1
ATOM 2427 N N . SER A 1 299 ? -5.614 -17.254 0.719 1.00 85.56 299 SER A N 1
ATOM 2428 C CA . SER A 1 299 ? -4.892 -18.447 1.187 1.00 85.56 299 SER A CA 1
ATOM 2429 C C . SER A 1 299 ? -3.852 -18.921 0.168 1.00 85.56 299 SER A C 1
ATOM 2431 O O . SER A 1 299 ? -2.723 -19.221 0.553 1.00 85.56 299 SER A O 1
ATOM 2433 N N . GLN A 1 300 ? -4.195 -18.951 -1.126 1.00 79.12 300 GLN A N 1
ATOM 2434 C CA . GLN A 1 300 ? -3.247 -19.329 -2.185 1.00 79.12 300 GLN A CA 1
ATOM 2435 C C . GLN A 1 300 ? -2.072 -18.352 -2.258 1.00 79.12 300 GLN A C 1
ATOM 2437 O O . GLN A 1 300 ? -0.921 -18.761 -2.400 1.00 79.12 300 GLN A O 1
ATOM 2442 N N . TYR A 1 301 ? -2.352 -17.060 -2.103 1.00 76.94 301 TYR A N 1
ATOM 2443 C CA . TYR A 1 301 ? -1.319 -16.036 -2.072 1.00 76.94 301 TYR A CA 1
ATOM 2444 C C . TYR A 1 301 ? -0.373 -16.185 -0.870 1.00 76.94 301 TYR A C 1
ATOM 2446 O O . TYR A 1 301 ? 0.846 -16.119 -1.031 1.00 76.94 301 TYR A O 1
ATOM 2454 N N . ILE A 1 302 ? -0.900 -16.472 0.326 1.00 82.25 302 ILE A N 1
ATOM 2455 C CA . ILE A 1 302 ? -0.067 -16.790 1.496 1.00 82.25 302 ILE A CA 1
ATOM 2456 C C . ILE A 1 302 ? 0.813 -18.013 1.226 1.00 82.25 302 ILE A C 1
ATOM 2458 O O . ILE A 1 302 ? 2.006 -17.960 1.513 1.00 82.25 302 ILE A O 1
ATOM 2462 N N . GLN A 1 303 ? 0.274 -19.071 0.617 1.00 82.56 303 GLN A N 1
ATOM 2463 C CA . GLN A 1 303 ? 1.044 -20.274 0.292 1.00 82.56 303 GLN A CA 1
ATOM 2464 C C . GLN A 1 303 ? 2.191 -19.984 -0.693 1.00 82.56 303 GLN A C 1
ATOM 2466 O O . GLN A 1 303 ? 3.294 -20.521 -0.556 1.00 82.56 303 GLN A O 1
ATOM 2471 N N . GLN A 1 304 ? 1.965 -19.104 -1.673 1.00 77.25 304 GLN A N 1
ATOM 2472 C CA . GLN A 1 304 ? 3.023 -18.640 -2.575 1.00 77.25 304 GLN A CA 1
ATOM 2473 C C . GLN A 1 304 ? 4.117 -17.893 -1.806 1.00 77.25 304 GLN A C 1
ATOM 2475 O O . GLN A 1 304 ? 5.302 -18.138 -2.031 1.00 77.25 304 GLN A O 1
ATOM 2480 N N . LEU A 1 305 ? 3.740 -17.015 -0.873 1.00 76.12 305 LEU A N 1
ATOM 2481 C CA . LEU A 1 305 ? 4.700 -16.308 -0.029 1.00 76.12 305 LEU A CA 1
ATOM 2482 C C . LEU A 1 305 ? 5.475 -17.269 0.882 1.00 76.12 305 LEU A C 1
ATOM 2484 O O . LEU A 1 305 ? 6.695 -17.160 0.949 1.00 76.12 305 LEU A O 1
ATOM 2488 N N . GLU A 1 306 ? 4.814 -18.228 1.533 1.00 86.06 306 GLU A N 1
ATOM 2489 C CA . GLU A 1 306 ? 5.471 -19.273 2.333 1.00 86.06 306 GLU A CA 1
ATOM 2490 C C . GLU A 1 306 ? 6.483 -20.059 1.481 1.00 86.06 306 GLU A C 1
ATOM 2492 O O . GLU A 1 306 ? 7.639 -20.200 1.873 1.00 86.06 306 GLU A O 1
ATOM 2497 N N . THR A 1 307 ? 6.111 -20.441 0.255 1.00 78.62 307 THR A N 1
ATOM 2498 C CA . THR A 1 307 ? 7.025 -21.112 -0.687 1.00 78.62 307 THR A CA 1
ATOM 2499 C C . THR A 1 307 ? 8.248 -20.241 -0.993 1.00 78.62 307 THR A C 1
ATOM 2501 O O . THR A 1 307 ? 9.382 -20.707 -0.916 1.00 78.62 307 THR A O 1
ATOM 2504 N N . ILE A 1 308 ? 8.052 -18.950 -1.284 1.00 69.06 308 ILE A N 1
ATOM 2505 C CA . ILE A 1 308 ? 9.157 -18.009 -1.532 1.00 69.06 308 ILE A CA 1
ATOM 2506 C C . ILE A 1 308 ? 10.025 -17.835 -0.276 1.00 69.06 308 ILE A C 1
ATOM 2508 O O . ILE A 1 308 ? 11.243 -17.688 -0.384 1.00 69.06 308 ILE A O 1
ATOM 2512 N N . TYR A 1 309 ? 9.430 -17.851 0.915 1.00 79.00 309 TYR A N 1
ATOM 2513 C CA . TYR A 1 309 ? 10.165 -17.777 2.173 1.00 79.00 309 TYR A CA 1
ATOM 2514 C C . TYR A 1 309 ? 11.038 -19.018 2.409 1.00 79.00 309 TYR A C 1
ATOM 2516 O O . TYR A 1 309 ? 12.134 -18.902 2.953 1.00 79.00 309 TYR A O 1
ATOM 2524 N N . GLU A 1 310 ? 10.605 -20.193 1.965 1.00 81.88 310 GLU A N 1
ATOM 2525 C CA . GLU A 1 310 ? 11.359 -21.438 2.122 1.00 81.88 310 GLU A CA 1
ATOM 2526 C C . GLU A 1 310 ? 12.439 -21.602 1.046 1.00 81.88 310 GLU A C 1
ATOM 2528 O O . GLU A 1 310 ? 13.612 -21.831 1.359 1.00 81.88 310 GLU A O 1
ATOM 2533 N N . THR A 1 311 ? 12.061 -21.449 -0.226 1.00 72.62 311 THR A N 1
ATOM 2534 C CA . THR A 1 311 ? 12.905 -21.799 -1.380 1.00 72.62 311 THR A CA 1
ATOM 2535 C C . THR A 1 311 ? 13.572 -20.597 -2.042 1.00 72.62 311 THR A C 1
ATOM 2537 O O . THR A 1 311 ? 14.406 -20.765 -2.933 1.00 72.62 311 THR A O 1
ATOM 2540 N N . GLY A 1 312 ? 13.191 -19.377 -1.664 1.00 61.31 312 GLY A N 1
ATOM 2541 C CA . GLY A 1 312 ? 13.681 -18.153 -2.283 1.00 61.31 312 GLY A CA 1
ATOM 2542 C C . GLY A 1 312 ? 15.126 -17.817 -1.924 1.00 61.31 312 GLY A C 1
ATOM 2543 O O . GLY A 1 312 ? 15.721 -18.314 -0.964 1.00 61.31 312 GLY A O 1
ATOM 2544 N N . THR A 1 313 ? 15.701 -16.894 -2.692 1.00 60.38 313 THR A N 1
ATOM 2545 C CA . THR A 1 313 ? 17.013 -16.313 -2.377 1.00 60.38 313 THR A CA 1
ATOM 2546 C C . THR A 1 313 ? 16.983 -15.593 -1.025 1.00 60.38 313 THR A C 1
ATOM 2548 O O . THR A 1 313 ? 15.926 -15.165 -0.565 1.00 60.38 313 THR A O 1
ATOM 2551 N N . VAL A 1 314 ? 18.144 -15.365 -0.398 1.00 55.47 314 VAL A N 1
ATOM 2552 C CA . VAL A 1 314 ? 18.239 -14.628 0.882 1.00 55.47 314 VAL A CA 1
ATOM 2553 C C . VAL A 1 314 ? 17.463 -13.301 0.855 1.00 55.47 314 VAL A C 1
ATOM 2555 O O . VAL A 1 314 ? 16.795 -12.974 1.827 1.00 55.47 314 VAL A O 1
ATOM 2558 N N . HIS A 1 315 ? 17.467 -12.574 -0.265 1.00 51.84 315 HIS A N 1
ATOM 2559 C CA . HIS A 1 315 ? 16.740 -11.305 -0.392 1.00 51.84 315 HIS A CA 1
ATOM 2560 C C . HIS A 1 315 ? 15.232 -11.484 -0.524 1.00 51.84 315 HIS A C 1
ATOM 2562 O O . HIS A 1 315 ? 14.478 -10.714 0.063 1.00 51.84 315 HIS A O 1
ATOM 2568 N N . MET A 1 316 ? 14.792 -12.499 -1.272 1.00 53.28 316 MET A N 1
ATOM 2569 C CA . MET A 1 316 ? 13.374 -12.844 -1.366 1.00 53.28 316 MET A CA 1
ATOM 2570 C C . MET A 1 316 ? 12.836 -13.252 0.003 1.00 53.28 316 MET A C 1
ATOM 2572 O O . MET A 1 316 ? 11.799 -12.746 0.420 1.00 53.28 316 MET A O 1
ATOM 2576 N N . ARG A 1 317 ? 13.589 -14.072 0.745 1.00 65.75 317 ARG A N 1
ATOM 2577 C CA . ARG A 1 317 ? 13.232 -14.465 2.112 1.00 65.75 317 ARG A CA 1
ATOM 2578 C C . ARG A 1 317 ? 13.129 -13.263 3.041 1.00 65.75 317 ARG A C 1
ATOM 2580 O O . ARG A 1 317 ? 12.132 -13.151 3.741 1.00 65.75 317 ARG A O 1
ATOM 2587 N N . SER A 1 318 ? 14.092 -12.340 3.000 1.00 60.97 318 SER A N 1
ATOM 2588 C CA . SER A 1 318 ? 14.048 -11.112 3.808 1.00 60.97 318 SER A CA 1
ATOM 2589 C C . SER A 1 318 ? 12.891 -10.177 3.437 1.00 60.97 318 SER A C 1
ATOM 2591 O O . SER A 1 318 ? 12.316 -9.533 4.307 1.00 60.97 318 SER A O 1
ATOM 2593 N N . ALA A 1 319 ? 12.530 -10.074 2.156 1.00 60.50 319 ALA A N 1
ATOM 2594 C CA . ALA A 1 319 ? 11.380 -9.269 1.740 1.00 60.50 319 ALA A CA 1
ATOM 2595 C C . ALA A 1 319 ? 10.061 -9.909 2.201 1.00 60.50 319 ALA A C 1
ATOM 2597 O O . ALA A 1 319 ? 9.193 -9.237 2.764 1.00 60.50 319 ALA A O 1
ATOM 2598 N N . VAL A 1 320 ? 9.930 -11.225 2.018 1.00 69.75 320 VAL A N 1
ATOM 2599 C CA . VAL A 1 320 ? 8.747 -11.973 2.444 1.00 69.75 320 VAL A CA 1
ATOM 2600 C C . VAL A 1 320 ? 8.618 -12.000 3.964 1.00 69.75 320 VAL A C 1
ATOM 2602 O O . VAL A 1 320 ? 7.509 -11.846 4.459 1.00 69.75 320 VAL A O 1
ATOM 2605 N N . SER A 1 321 ? 9.714 -12.103 4.718 1.00 73.00 321 SER A N 1
ATOM 2606 C CA . SER A 1 321 ? 9.673 -12.136 6.186 1.00 73.00 321 SER A CA 1
ATOM 2607 C C . SER A 1 321 ? 9.083 -10.874 6.809 1.00 73.00 321 SER A C 1
ATOM 2609 O O . SER A 1 321 ? 8.557 -10.939 7.913 1.00 73.00 321 SER A O 1
ATOM 2611 N N . ILE A 1 322 ? 9.160 -9.736 6.113 1.00 69.94 322 ILE A N 1
ATOM 2612 C CA . ILE A 1 322 ? 8.526 -8.483 6.540 1.00 69.94 322 ILE A CA 1
ATOM 2613 C C . ILE A 1 322 ? 7.019 -8.526 6.257 1.00 69.94 322 ILE A C 1
ATOM 2615 O O . ILE A 1 322 ? 6.223 -8.128 7.098 1.00 69.94 322 ILE A O 1
ATOM 2619 N N . LYS A 1 323 ? 6.606 -9.009 5.078 1.00 72.88 323 LYS A N 1
ATOM 2620 C CA . LYS A 1 323 ? 5.206 -8.934 4.618 1.00 72.88 323 LYS A CA 1
ATOM 2621 C C . LYS A 1 323 ? 4.328 -10.061 5.133 1.00 72.88 323 LYS A C 1
ATOM 2623 O O . LYS A 1 323 ? 3.168 -9.827 5.455 1.00 72.88 323 LYS A O 1
ATOM 2628 N N . LEU A 1 324 ? 4.860 -11.273 5.180 1.00 82.31 324 LEU A N 1
ATOM 2629 C CA . LEU A 1 324 ? 4.116 -12.482 5.504 1.00 82.31 324 LEU A CA 1
ATOM 2630 C C . LEU A 1 324 ? 3.367 -12.375 6.854 1.00 82.31 324 LEU A C 1
ATOM 2632 O O . LEU A 1 324 ? 2.184 -12.714 6.874 1.00 82.31 324 LEU A O 1
ATOM 2636 N N . PRO A 1 325 ? 3.942 -11.786 7.928 1.00 86.62 325 PRO A N 1
ATOM 2637 C CA . PRO A 1 325 ? 3.201 -11.503 9.161 1.00 86.62 325 PRO A CA 1
ATOM 2638 C C . PRO A 1 325 ? 1.947 -10.633 8.973 1.00 86.62 325 PRO A C 1
ATOM 2640 O O . PRO A 1 325 ? 0.892 -10.962 9.514 1.00 86.62 325 PRO A O 1
ATOM 2643 N N . PHE A 1 326 ? 2.013 -9.566 8.166 1.00 82.88 326 PHE A N 1
ATOM 2644 C CA . PHE A 1 326 ? 0.838 -8.731 7.870 1.00 82.88 326 PHE A CA 1
ATOM 2645 C C . PHE A 1 326 ? -0.239 -9.519 7.124 1.00 82.88 326 PHE A C 1
ATOM 2647 O O . PHE A 1 326 ? -1.422 -9.384 7.424 1.00 82.88 326 PHE A O 1
ATOM 2654 N N . GLN A 1 327 ? 0.164 -10.380 6.189 1.00 85.38 327 GLN A N 1
ATOM 2655 C CA . GLN A 1 327 ? -0.781 -11.193 5.424 1.00 85.38 327 GLN A CA 1
ATOM 2656 C C . GLN A 1 327 ? -1.488 -12.214 6.323 1.00 85.38 327 GLN A C 1
ATOM 2658 O O . GLN A 1 327 ? -2.703 -12.370 6.225 1.00 85.38 327 GLN A O 1
ATOM 2663 N N . TYR A 1 328 ? -0.782 -12.837 7.274 1.00 92.56 328 TYR A N 1
ATOM 2664 C CA . TYR A 1 328 ? -1.439 -13.677 8.280 1.00 92.56 328 TYR A CA 1
ATOM 2665 C C . TYR A 1 328 ? -2.455 -12.897 9.119 1.00 92.56 328 TYR A C 1
ATOM 2667 O O . TYR A 1 328 ? -3.543 -13.409 9.367 1.00 92.56 328 TYR A O 1
ATOM 2675 N N . SER A 1 329 ? -2.132 -11.656 9.501 1.00 90.56 329 SER A N 1
ATOM 2676 C CA . SER A 1 329 ? -3.026 -10.769 10.262 1.00 90.56 329 SER A CA 1
ATOM 2677 C C . SER A 1 329 ? -4.346 -10.519 9.525 1.00 90.56 329 SER A C 1
ATOM 2679 O O . SER A 1 329 ? -5.429 -10.729 10.074 1.00 90.56 329 SER A O 1
ATOM 2681 N N . ILE A 1 330 ? -4.256 -10.126 8.249 1.00 87.88 330 ILE A N 1
ATOM 2682 C CA . ILE A 1 330 ? -5.420 -9.850 7.394 1.00 87.88 330 ILE A CA 1
ATOM 2683 C C . ILE A 1 330 ? -6.225 -11.139 7.179 1.00 87.88 330 ILE A C 1
ATOM 2685 O O . ILE A 1 330 ? -7.445 -11.152 7.338 1.00 87.88 330 ILE A O 1
ATOM 2689 N N . HIS A 1 331 ? -5.554 -12.254 6.880 1.00 91.56 331 HIS A N 1
ATOM 2690 C CA . HIS A 1 331 ? -6.224 -13.531 6.641 1.00 91.56 331 HIS A CA 1
ATOM 2691 C C . HIS A 1 331 ? -6.964 -14.054 7.874 1.00 91.56 331 HIS A C 1
ATOM 2693 O O . HIS A 1 331 ? -8.111 -14.493 7.766 1.00 91.56 331 HIS A O 1
ATOM 2699 N N . ALA A 1 332 ? -6.337 -13.963 9.050 1.00 94.25 332 ALA A N 1
ATOM 2700 C CA . ALA A 1 332 ? -6.950 -14.347 10.314 1.00 94.25 332 ALA A CA 1
ATOM 2701 C C . ALA A 1 332 ? -8.225 -13.538 10.580 1.00 94.25 332 ALA A C 1
ATOM 2703 O O . ALA A 1 332 ? -9.261 -14.115 10.911 1.00 94.25 332 ALA A O 1
ATOM 2704 N N . ALA A 1 333 ? -8.177 -12.221 10.373 1.00 92.75 333 ALA A N 1
ATOM 2705 C CA . ALA A 1 333 ? -9.328 -11.349 10.564 1.00 92.75 333 ALA A CA 1
ATOM 2706 C C . ALA A 1 333 ? -10.445 -11.583 9.539 1.00 92.75 333 ALA A C 1
ATOM 2708 O O . ALA A 1 333 ? -11.610 -11.591 9.924 1.00 92.75 333 ALA A O 1
ATOM 2709 N N . MET A 1 334 ? -10.137 -11.867 8.269 1.00 92.19 334 MET A N 1
ATOM 2710 C CA . MET A 1 334 ? -11.166 -12.235 7.284 1.00 92.19 334 MET A CA 1
ATOM 2711 C C . MET A 1 334 ? -11.877 -13.544 7.668 1.00 92.19 334 MET A C 1
ATOM 2713 O O . MET A 1 334 ? -13.109 -13.609 7.664 1.00 92.19 334 MET A O 1
ATOM 2717 N N . LYS A 1 335 ? -11.127 -14.578 8.079 1.00 93.81 335 LYS A N 1
ATOM 2718 C CA . LYS A 1 335 ? -11.708 -15.846 8.563 1.00 93.81 335 LYS A CA 1
ATOM 2719 C C . LYS A 1 335 ? -12.519 -15.658 9.848 1.00 93.81 335 LYS A C 1
ATOM 2721 O O . LYS A 1 335 ? -13.588 -16.258 9.998 1.00 93.81 335 LYS A O 1
ATOM 2726 N N . ALA A 1 336 ? -12.037 -14.816 10.762 1.00 95.38 336 ALA A N 1
ATOM 2727 C CA . ALA A 1 336 ? -12.752 -14.463 11.983 1.00 95.38 336 ALA A CA 1
ATOM 2728 C C . ALA A 1 336 ? -14.055 -13.731 11.671 1.00 95.38 336 ALA A C 1
ATOM 2730 O O . ALA A 1 336 ? -15.097 -14.103 12.197 1.00 95.38 336 ALA A O 1
ATOM 2731 N N . SER A 1 337 ? -14.015 -12.757 10.765 1.00 93.38 337 SER A N 1
ATOM 2732 C CA . SER A 1 337 ? -15.172 -11.974 10.341 1.00 93.38 337 SER A CA 1
ATOM 2733 C C . SER A 1 337 ? -16.258 -12.859 9.729 1.00 93.38 337 SER A C 1
ATOM 2735 O O . SER A 1 337 ? -17.432 -12.718 10.075 1.00 93.38 337 SER A O 1
ATOM 2737 N N . LEU A 1 338 ? -15.878 -13.834 8.894 1.00 93.00 338 LEU A N 1
ATOM 2738 C CA . LEU A 1 338 ? -16.813 -14.825 8.354 1.00 93.00 338 LEU A CA 1
ATOM 2739 C C . LEU A 1 338 ? -17.430 -15.695 9.463 1.00 93.00 338 LEU A C 1
ATOM 2741 O O . LEU A 1 338 ? -18.641 -15.909 9.479 1.00 93.00 338 LEU A O 1
ATOM 2745 N N . SER A 1 339 ? -16.613 -16.170 10.407 1.00 94.44 339 SER A N 1
ATOM 2746 C CA . SER A 1 339 ? -17.080 -17.016 11.515 1.00 94.44 339 SER A CA 1
ATOM 2747 C C . SER A 1 339 ? -18.034 -16.254 12.441 1.00 94.44 339 SER A C 1
ATOM 2749 O O . SER A 1 339 ? -19.120 -16.742 12.743 1.00 94.44 339 SER A O 1
ATOM 2751 N N . ILE A 1 340 ? -17.667 -15.030 12.836 1.00 93.81 340 ILE A N 1
ATOM 2752 C CA . ILE A 1 340 ? -18.477 -14.151 13.691 1.00 93.81 340 ILE A CA 1
ATOM 2753 C C . ILE A 1 340 ? -19.786 -13.784 12.987 1.00 93.81 340 ILE A C 1
ATOM 2755 O O . ILE A 1 340 ? -20.848 -13.912 13.589 1.00 93.81 340 ILE A O 1
ATOM 2759 N N . GLY A 1 341 ? -19.733 -13.399 11.707 1.00 90.88 341 GLY A N 1
ATOM 2760 C CA . GLY A 1 341 ? -20.926 -13.067 10.920 1.00 90.88 341 GLY A CA 1
ATOM 2761 C C . GLY A 1 341 ? -21.917 -14.228 10.801 1.00 90.88 341 GLY A C 1
ATOM 2762 O O . GLY A 1 341 ? -23.126 -14.015 10.808 1.00 90.88 341 GLY A O 1
ATOM 2763 N N . ASN A 1 342 ? -21.409 -15.462 10.776 1.00 92.00 342 ASN A N 1
ATOM 2764 C CA . ASN A 1 342 ? -22.216 -16.682 10.758 1.00 92.00 342 ASN A CA 1
ATOM 2765 C C . ASN A 1 342 ? -22.596 -17.197 12.161 1.00 92.00 342 ASN A C 1
ATOM 2767 O O . ASN A 1 342 ? -23.165 -18.283 12.268 1.00 92.00 342 ASN A O 1
ATOM 2771 N N . ASN A 1 343 ? -22.284 -16.460 13.237 1.00 91.75 343 ASN A N 1
ATOM 2772 C CA . ASN A 1 343 ? -22.450 -16.887 14.634 1.00 91.75 343 ASN A CA 1
ATOM 2773 C C . ASN A 1 343 ? -21.790 -18.247 14.949 1.00 91.75 343 ASN A C 1
ATOM 2775 O O . ASN A 1 343 ? -22.315 -19.051 15.720 1.00 91.75 343 ASN A O 1
ATOM 2779 N N . GLN A 1 344 ? -20.636 -18.516 14.342 1.00 92.06 344 GLN A N 1
ATOM 2780 C CA . GLN A 1 344 ? -19.842 -19.724 14.556 1.00 92.06 344 GLN A CA 1
ATOM 2781 C C . GLN A 1 344 ? -18.708 -19.467 15.554 1.00 92.06 344 GLN A C 1
ATOM 2783 O O . GLN A 1 344 ? -18.190 -18.355 15.677 1.00 92.06 344 GLN A O 1
ATOM 2788 N N . SER A 1 345 ? -18.282 -20.517 16.259 1.00 91.94 345 SER A N 1
ATOM 2789 C CA . SER A 1 345 ? -17.074 -20.465 17.086 1.00 91.94 345 SER A CA 1
ATOM 2790 C C . SER A 1 345 ? -15.841 -20.214 16.218 1.00 91.94 345 SER A C 1
ATOM 2792 O O . SER A 1 345 ? -15.704 -20.842 15.170 1.00 91.94 345 SER A O 1
ATOM 2794 N N . LEU A 1 346 ? -14.917 -19.371 16.685 1.00 93.25 346 LEU A N 1
ATOM 2795 C CA . LEU A 1 346 ? -13.662 -19.084 15.985 1.00 93.25 346 LEU A CA 1
ATOM 2796 C C . LEU A 1 346 ? -12.810 -20.362 15.821 1.00 93.25 346 LEU A C 1
ATOM 2798 O O . LEU A 1 346 ? -12.415 -20.950 16.833 1.00 93.25 346 LEU A O 1
ATOM 2802 N N . PRO A 1 347 ? -12.496 -20.790 14.582 1.00 93.31 347 PRO A N 1
ATOM 2803 C CA . PRO A 1 347 ? -11.608 -21.923 14.336 1.00 93.31 347 PRO A CA 1
ATOM 2804 C C . PRO A 1 347 ? -10.215 -21.735 14.948 1.00 93.31 347 PRO A C 1
ATOM 2806 O O . PRO A 1 347 ? -9.669 -20.633 14.936 1.00 93.31 347 PRO A O 1
ATOM 2809 N N . HIS A 1 348 ? -9.598 -22.830 15.408 1.00 93.62 348 HIS A N 1
ATOM 2810 C CA . HIS A 1 348 ? -8.262 -22.794 16.020 1.00 93.62 348 HIS A CA 1
ATOM 2811 C C . HIS A 1 348 ? -7.187 -22.200 15.091 1.00 93.62 348 HIS A C 1
ATOM 2813 O O . HIS A 1 348 ? -6.316 -21.461 15.538 1.00 93.62 348 HIS A O 1
ATOM 2819 N N . GLU A 1 349 ? -7.304 -22.462 13.788 1.00 93.81 349 GLU A N 1
ATOM 2820 C CA . GLU A 1 349 ? -6.400 -21.960 12.750 1.00 93.81 349 GLU A CA 1
ATOM 2821 C C . GLU A 1 349 ? -6.276 -20.427 12.740 1.00 93.81 349 GLU A C 1
ATOM 2823 O O . GLU A 1 349 ? -5.205 -19.902 12.443 1.00 93.81 349 GLU A O 1
ATOM 2828 N N . ILE A 1 350 ? -7.337 -19.697 13.114 1.00 94.44 350 ILE A N 1
ATOM 2829 C CA . ILE A 1 350 ? -7.295 -18.231 13.225 1.00 94.44 350 ILE A CA 1
ATOM 2830 C C . ILE A 1 350 ? -6.223 -17.814 14.228 1.00 94.44 350 ILE A C 1
ATOM 2832 O O . ILE A 1 350 ? -5.440 -16.914 13.944 1.00 94.44 350 ILE A O 1
ATOM 2836 N N . PHE A 1 351 ? -6.147 -18.490 15.373 1.00 93.69 351 PHE A N 1
ATOM 2837 C CA . PHE A 1 351 ? -5.170 -18.166 16.409 1.00 93.69 351 PHE A CA 1
ATOM 2838 C C . PHE A 1 351 ? -3.752 -18.538 15.978 1.00 93.69 351 PHE A C 1
ATOM 2840 O O . PHE A 1 351 ? -2.835 -17.759 16.209 1.00 93.69 351 PHE A O 1
ATOM 2847 N N . THR A 1 352 ? -3.577 -19.644 15.247 1.00 94.31 352 THR A N 1
ATOM 2848 C CA . THR A 1 352 ? -2.282 -19.989 14.636 1.00 94.31 352 THR A CA 1
ATOM 2849 C C . THR A 1 352 ? -1.803 -18.902 13.669 1.00 94.31 352 THR A C 1
ATOM 2851 O O . THR A 1 352 ? -0.628 -18.536 13.673 1.00 94.31 352 THR A O 1
ATOM 2854 N N . LEU A 1 353 ? -2.702 -18.358 12.845 1.00 94.00 353 LEU A N 1
ATOM 2855 C CA . LEU A 1 353 ? -2.389 -17.247 11.943 1.00 94.00 353 LEU A CA 1
ATOM 2856 C C . LEU A 1 353 ? -2.084 -15.962 12.727 1.00 94.00 353 LEU A C 1
ATOM 2858 O O . LEU A 1 353 ? -1.113 -15.272 12.416 1.00 94.00 353 LEU A O 1
ATOM 2862 N N . CYS A 1 354 ? -2.858 -15.661 13.771 1.00 92.50 354 CYS A N 1
ATOM 2863 C CA . CYS A 1 354 ? -2.600 -14.515 14.638 1.00 92.50 354 CYS A CA 1
ATOM 2864 C C . CYS A 1 354 ? -1.225 -14.604 15.311 1.00 92.50 354 CYS A C 1
ATOM 2866 O O . CYS A 1 354 ? -0.497 -13.615 15.287 1.00 92.50 354 CYS A O 1
ATOM 2868 N N . ASP A 1 355 ? -0.822 -15.769 15.818 1.00 92.06 355 ASP A N 1
ATOM 2869 C CA . ASP A 1 355 ? 0.501 -15.970 16.418 1.00 92.06 355 ASP A CA 1
ATOM 2870 C C . ASP A 1 355 ? 1.621 -15.708 15.405 1.00 92.06 355 ASP A C 1
ATOM 2872 O O . ASP A 1 355 ? 2.563 -14.965 15.689 1.00 92.06 355 ASP A O 1
ATOM 2876 N N . LYS A 1 356 ? 1.480 -16.227 14.176 1.00 91.88 356 LYS A N 1
ATOM 2877 C CA . LYS A 1 356 ? 2.418 -15.931 13.081 1.00 91.88 356 LYS A CA 1
ATOM 2878 C C . LYS A 1 356 ? 2.438 -14.437 12.708 1.00 91.88 356 LYS A C 1
ATOM 2880 O O . LYS A 1 356 ? 3.456 -13.938 12.228 1.00 91.88 356 LYS A O 1
ATOM 2885 N N . SER A 1 357 ? 1.336 -13.713 12.921 1.00 90.12 357 SER A N 1
ATOM 2886 C CA . SER A 1 357 ? 1.220 -12.284 12.605 1.00 90.12 357 SER A CA 1
ATOM 2887 C C . SER A 1 357 ? 1.871 -11.350 13.627 1.00 90.12 357 SER A C 1
ATOM 2889 O O . SER A 1 357 ? 2.179 -10.212 13.287 1.00 90.12 357 SER A O 1
ATOM 2891 N N . LEU A 1 358 ? 2.146 -11.814 14.855 1.00 86.06 358 LEU A N 1
ATOM 2892 C CA . LEU A 1 358 ? 2.708 -10.986 15.937 1.00 86.06 358 LEU A CA 1
ATOM 2893 C C . LEU A 1 358 ? 4.094 -10.399 15.627 1.00 86.06 358 LEU A C 1
ATOM 2895 O O . LEU A 1 358 ? 4.547 -9.496 16.332 1.00 86.06 358 LEU A O 1
ATOM 2899 N N . MET A 1 359 ? 4.747 -10.913 14.582 1.00 79.19 359 MET A N 1
ATOM 2900 C CA . MET A 1 359 ? 6.037 -10.451 14.071 1.00 79.19 359 MET A CA 1
ATOM 2901 C C . MET A 1 359 ? 5.916 -9.275 13.089 1.00 79.19 359 MET A C 1
ATOM 2903 O O . MET A 1 359 ? 6.939 -8.815 12.585 1.00 79.19 359 MET A O 1
ATOM 2907 N N . SER A 1 360 ? 4.697 -8.806 12.787 1.00 76.12 360 SER A N 1
ATOM 2908 C CA . SER A 1 360 ? 4.471 -7.693 11.857 1.00 76.12 360 SER A CA 1
ATOM 2909 C C . SER A 1 360 ? 4.981 -6.370 12.409 1.00 76.12 360 SER A C 1
ATOM 2911 O O . SER A 1 360 ? 5.645 -5.616 11.701 1.00 76.12 360 SER A O 1
ATOM 2913 N N . ASP A 1 361 ? 4.630 -6.080 13.661 1.00 78.00 361 ASP A N 1
ATOM 2914 C CA . ASP A 1 361 ? 4.864 -4.805 14.324 1.00 78.00 361 ASP A CA 1
ATOM 2915 C C . ASP A 1 361 ? 4.534 -4.894 15.822 1.00 78.00 361 ASP A C 1
ATOM 2917 O O . ASP A 1 361 ? 4.108 -5.936 16.336 1.00 78.00 361 ASP A O 1
ATOM 2921 N N . VAL A 1 362 ? 4.700 -3.777 16.528 1.00 81.00 362 VAL A N 1
ATOM 2922 C CA . VAL A 1 362 ? 4.412 -3.684 17.960 1.00 81.00 362 VAL A CA 1
ATOM 2923 C C . VAL A 1 362 ? 2.906 -3.789 18.244 1.00 81.00 362 VAL A C 1
ATOM 2925 O O . VAL A 1 362 ? 2.512 -4.472 19.194 1.00 81.00 362 VAL A O 1
ATOM 2928 N N . THR A 1 363 ? 2.046 -3.168 17.426 1.00 88.12 363 THR A N 1
ATOM 2929 C CA . THR A 1 363 ? 0.652 -2.875 17.818 1.00 88.12 363 THR A CA 1
ATOM 2930 C C . THR A 1 363 ? -0.430 -3.432 16.891 1.00 88.12 363 THR A C 1
ATOM 2932 O O . THR A 1 363 ? -1.367 -4.051 17.386 1.00 88.12 363 THR A O 1
ATOM 2935 N N . SER A 1 364 ? -0.336 -3.246 15.574 1.00 88.50 364 SER A N 1
ATOM 2936 C CA . SER A 1 364 ? -1.439 -3.391 14.615 1.00 88.50 364 SER A CA 1
ATOM 2937 C C . SER A 1 364 ? -2.046 -4.794 14.629 1.00 88.50 364 SER A C 1
ATOM 2939 O O . SER A 1 364 ? -3.249 -4.949 14.847 1.00 88.50 364 SER A O 1
ATOM 2941 N N . SER A 1 365 ? -1.219 -5.840 14.514 1.00 90.06 365 SER A N 1
ATOM 2942 C CA . SER A 1 365 ? -1.717 -7.227 14.552 1.00 90.06 365 SER A CA 1
ATOM 2943 C C . SER A 1 365 ? -2.291 -7.626 15.915 1.00 90.06 365 SER A C 1
ATOM 2945 O O . SER A 1 365 ? -3.277 -8.362 15.980 1.00 90.06 365 SER A O 1
ATOM 2947 N N . ARG A 1 366 ? -1.740 -7.097 17.016 1.00 94.12 366 ARG A N 1
ATOM 2948 C CA . ARG A 1 366 ? -2.277 -7.327 18.369 1.00 94.12 366 ARG A CA 1
ATOM 2949 C C . ARG A 1 366 ? -3.620 -6.631 18.557 1.00 94.12 366 ARG A C 1
ATOM 2951 O O . ARG A 1 366 ? -4.552 -7.237 19.070 1.00 94.12 366 ARG A O 1
ATOM 2958 N N . LEU A 1 367 ? -3.753 -5.389 18.102 1.00 95.06 367 LEU A N 1
ATOM 2959 C CA . LEU A 1 367 ? -5.010 -4.644 18.159 1.00 95.06 367 LEU A CA 1
ATOM 2960 C C . LEU A 1 367 ? -6.089 -5.295 17.290 1.00 95.06 367 LEU A C 1
ATOM 2962 O O . LEU A 1 367 ? -7.241 -5.398 17.713 1.00 95.06 367 LEU A O 1
ATOM 2966 N N . LYS A 1 368 ? -5.718 -5.826 16.122 1.00 93.69 368 LYS A N 1
ATOM 2967 C CA . LYS A 1 368 ? -6.623 -6.614 15.281 1.00 93.69 368 LYS A CA 1
ATOM 2968 C C . LYS A 1 368 ? -7.080 -7.900 15.984 1.00 93.69 368 LYS A C 1
ATOM 2970 O O . LYS A 1 368 ? -8.279 -8.165 16.027 1.00 93.69 368 LYS A O 1
ATOM 2975 N N . LEU A 1 369 ? -6.176 -8.635 16.640 1.00 95.56 369 LEU A N 1
ATOM 2976 C CA . LEU A 1 369 ? -6.535 -9.791 17.477 1.00 95.56 369 LEU A CA 1
ATOM 2977 C C . LEU A 1 369 ? -7.450 -9.407 18.656 1.00 95.56 369 LEU A C 1
ATOM 2979 O O . LEU A 1 369 ? -8.448 -10.082 18.906 1.00 95.56 369 LEU A O 1
ATOM 2983 N N . ALA A 1 370 ? -7.162 -8.306 19.355 1.00 96.56 370 ALA A N 1
ATOM 2984 C CA . ALA A 1 370 ? -8.025 -7.798 20.422 1.00 96.56 370 ALA A CA 1
ATOM 2985 C C . ALA A 1 370 ? -9.435 -7.468 19.902 1.00 96.56 370 ALA A C 1
ATOM 2987 O O . ALA A 1 370 ? -10.425 -7.744 20.577 1.00 96.56 370 ALA A O 1
ATOM 2988 N N . SER A 1 371 ? -9.534 -6.949 18.678 1.00 96.44 371 SER A N 1
ATOM 2989 C CA . SER A 1 371 ? -10.804 -6.626 18.015 1.00 96.44 371 SER A CA 1
ATOM 2990 C C . SER A 1 371 ? -11.594 -7.874 17.623 1.00 96.44 371 SER A C 1
ATOM 2992 O O . SER A 1 371 ? -12.814 -7.909 17.796 1.00 96.44 371 SER A O 1
ATOM 2994 N N . ILE A 1 372 ? -10.906 -8.934 17.179 1.00 96.00 372 ILE A N 1
ATOM 2995 C CA . ILE A 1 372 ? -11.501 -10.260 16.955 1.00 96.00 372 ILE A CA 1
ATOM 2996 C C . ILE A 1 372 ? -12.091 -10.800 18.264 1.00 96.00 372 ILE A C 1
ATOM 2998 O O . ILE A 1 372 ? -13.257 -11.194 18.289 1.00 96.00 372 ILE A O 1
ATOM 3002 N N . TYR A 1 373 ? -11.322 -10.785 19.359 1.00 96.25 373 TYR A N 1
ATOM 3003 C CA . TYR A 1 373 ? -11.805 -11.246 20.664 1.00 96.25 373 TYR A CA 1
ATOM 3004 C C . TYR A 1 373 ? -12.982 -10.415 21.173 1.00 96.25 373 TYR A C 1
ATOM 3006 O O . TYR A 1 373 ? -13.994 -10.982 21.587 1.00 96.25 373 TYR A O 1
ATOM 3014 N N . PHE A 1 374 ? -12.893 -9.087 21.083 1.00 95.94 374 PHE A N 1
ATOM 3015 C CA . PHE A 1 374 ? -13.978 -8.188 21.461 1.00 95.94 374 PHE A CA 1
ATOM 3016 C C . PHE A 1 374 ? -15.266 -8.506 20.691 1.00 95.94 374 PHE A C 1
ATOM 3018 O O . PHE A 1 374 ? -16.322 -8.697 21.294 1.00 95.94 374 PHE A O 1
ATOM 3025 N N . SER A 1 375 ? -15.170 -8.634 19.366 1.00 94.81 375 SER A N 1
ATOM 3026 C CA . SER A 1 375 ? -16.319 -8.903 18.494 1.00 94.81 375 SER A CA 1
ATOM 3027 C C . SER A 1 375 ? -16.916 -10.296 18.725 1.00 94.81 375 SER A C 1
ATOM 3029 O O . SER A 1 375 ? -18.127 -10.482 18.624 1.00 94.81 375 SER A O 1
ATOM 3031 N N . ALA A 1 376 ? -16.091 -11.261 19.141 1.00 93.62 376 ALA A N 1
ATOM 3032 C CA . ALA A 1 376 ? -16.519 -12.586 19.587 1.00 93.62 376 ALA A CA 1
ATOM 3033 C C . ALA A 1 376 ? -17.011 -12.631 21.052 1.00 93.62 376 ALA A C 1
ATOM 3035 O O . ALA A 1 376 ? -17.268 -13.718 21.569 1.00 93.62 376 ALA A O 1
ATOM 3036 N N . ARG A 1 377 ? -17.148 -11.479 21.730 1.00 93.62 377 ARG A N 1
ATOM 3037 C CA . ARG A 1 377 ? -17.555 -11.344 23.147 1.00 93.62 377 ARG A CA 1
ATOM 3038 C C . ARG A 1 377 ? -16.619 -12.036 24.149 1.00 93.62 377 ARG A C 1
ATOM 3040 O O . ARG A 1 377 ? -17.036 -12.414 25.241 1.00 93.62 377 ARG A O 1
ATOM 3047 N N . ARG A 1 378 ? -15.345 -12.180 23.788 1.00 94.62 378 ARG A N 1
ATOM 3048 C CA . ARG A 1 378 ? -14.257 -12.740 24.604 1.00 94.62 378 ARG A CA 1
ATOM 3049 C C . ARG A 1 378 ? -13.464 -11.604 25.258 1.00 94.62 378 ARG A C 1
ATOM 3051 O O . ARG A 1 378 ? -12.345 -11.282 24.860 1.00 94.62 378 ARG A O 1
ATOM 3058 N N . PHE A 1 379 ? -14.115 -10.894 26.182 1.00 95.19 379 PHE A N 1
ATOM 3059 C CA . PHE A 1 379 ? -13.613 -9.621 26.716 1.00 95.19 379 PHE A CA 1
ATOM 3060 C C . PHE A 1 379 ? -12.355 -9.766 27.578 1.00 95.19 379 PHE A C 1
ATOM 3062 O O . PHE A 1 379 ? -11.514 -8.869 27.566 1.00 95.19 379 PHE A O 1
ATOM 3069 N N . GLU A 1 380 ? -12.206 -10.877 28.302 1.00 95.00 380 GLU A N 1
ATOM 3070 C CA . GLU A 1 380 ? -11.024 -11.136 29.132 1.00 95.00 380 GLU A CA 1
ATOM 3071 C C . GLU A 1 380 ? -9.775 -11.326 28.266 1.00 95.00 380 GLU A C 1
ATOM 3073 O O . GLU A 1 380 ? -8.730 -10.727 28.525 1.00 95.00 380 GLU A O 1
ATOM 3078 N N . GLU A 1 381 ? -9.895 -12.090 27.180 1.00 95.69 381 GLU A N 1
ATOM 3079 C CA . GLU A 1 381 ? -8.812 -12.305 26.226 1.00 95.69 381 GLU A CA 1
ATOM 3080 C C . GLU A 1 381 ? -8.473 -11.022 25.465 1.00 95.69 381 GLU A C 1
ATOM 3082 O O . GLU A 1 381 ? -7.297 -10.697 25.302 1.00 95.69 381 GLU A O 1
ATOM 3087 N N . ALA A 1 382 ? -9.485 -10.246 25.062 1.00 96.00 382 ALA A N 1
ATOM 3088 C CA . ALA A 1 382 ? -9.268 -8.934 24.459 1.00 96.00 382 ALA A CA 1
ATOM 3089 C C . ALA A 1 382 ? -8.491 -8.005 25.411 1.00 96.00 382 ALA A C 1
ATOM 3091 O O . ALA A 1 382 ? -7.485 -7.418 25.011 1.00 96.00 382 ALA A O 1
ATOM 3092 N N . ALA A 1 383 ? -8.894 -7.925 26.684 1.00 95.44 383 ALA A N 1
ATOM 3093 C CA . ALA A 1 383 ? -8.209 -7.126 27.701 1.00 95.44 383 ALA A CA 1
ATOM 3094 C C . ALA A 1 383 ? -6.760 -7.586 27.928 1.00 95.44 383 ALA A C 1
ATOM 3096 O O . ALA A 1 383 ? -5.860 -6.754 28.062 1.00 95.44 383 ALA A O 1
ATOM 3097 N N . ALA A 1 384 ? -6.513 -8.900 27.925 1.00 95.69 384 ALA A N 1
ATOM 3098 C CA . ALA A 1 384 ? -5.171 -9.456 28.065 1.00 95.69 384 ALA A CA 1
ATOM 3099 C C . ALA A 1 384 ? -4.249 -9.028 26.914 1.00 95.69 384 ALA A C 1
ATOM 3101 O O . ALA A 1 384 ? -3.101 -8.655 27.161 1.00 95.69 384 ALA A O 1
ATOM 3102 N N . ILE A 1 385 ? -4.748 -9.020 25.673 1.00 95.31 385 ILE A N 1
ATOM 3103 C CA . ILE A 1 385 ? -3.986 -8.524 24.521 1.00 95.31 385 ILE A CA 1
ATOM 3104 C C . ILE A 1 385 ? -3.737 -7.018 24.630 1.00 95.31 385 ILE A C 1
ATOM 3106 O O . ILE A 1 385 ? -2.608 -6.581 24.425 1.00 95.31 385 ILE A O 1
ATOM 3110 N N . LEU A 1 386 ? -4.737 -6.218 25.012 1.00 94.88 386 LEU A N 1
ATOM 3111 C CA . LEU A 1 386 ? -4.551 -4.768 25.166 1.00 94.88 386 LEU A CA 1
ATOM 3112 C C . LEU A 1 386 ? -3.530 -4.422 26.251 1.00 94.88 386 LEU A C 1
ATOM 3114 O O . LEU A 1 386 ? -2.752 -3.494 26.068 1.00 94.88 386 LEU A O 1
ATOM 3118 N N . LYS A 1 387 ? -3.465 -5.200 27.336 1.00 92.75 387 LYS A N 1
ATOM 3119 C CA . LYS A 1 387 ? -2.420 -5.053 28.357 1.00 92.75 387 LYS A CA 1
ATOM 3120 C C . LYS A 1 387 ? -1.021 -5.337 27.801 1.00 92.75 387 LYS A C 1
ATOM 3122 O O . LYS A 1 387 ? -0.061 -4.692 28.213 1.00 92.75 387 LYS A O 1
ATOM 3127 N N . GLN A 1 388 ? -0.889 -6.290 26.875 1.00 91.69 388 GLN A N 1
ATOM 3128 C CA . GLN A 1 388 ? 0.382 -6.523 26.184 1.00 91.69 388 GLN A CA 1
ATOM 3129 C C . GLN A 1 388 ? 0.742 -5.345 25.278 1.00 91.69 388 GLN A C 1
ATOM 3131 O O . GLN A 1 388 ? 1.892 -4.924 25.285 1.00 91.69 388 GLN A O 1
ATOM 3136 N N . VAL A 1 389 ? -0.222 -4.803 24.523 1.00 91.00 389 VAL A N 1
ATOM 3137 C CA . VAL A 1 389 ? 0.010 -3.629 23.666 1.00 91.00 389 VAL A CA 1
ATOM 3138 C C . VAL A 1 389 ? 0.469 -2.439 24.507 1.00 91.00 389 VAL A C 1
ATOM 3140 O O . VAL A 1 389 ? 1.510 -1.869 24.205 1.00 91.00 389 VAL A O 1
ATOM 3143 N N . ASP A 1 390 ? -0.235 -2.139 25.598 1.00 89.31 390 ASP A N 1
ATOM 3144 C CA . ASP A 1 390 ? 0.089 -1.037 26.512 1.00 89.31 390 ASP A CA 1
ATOM 3145 C C . ASP A 1 390 ? 1.505 -1.175 27.107 1.00 89.31 390 ASP A C 1
ATOM 3147 O O . ASP A 1 390 ? 2.282 -0.223 27.126 1.00 89.31 390 ASP A O 1
ATOM 3151 N N . ALA A 1 391 ? 1.902 -2.395 27.493 1.00 87.69 391 ALA A N 1
ATOM 3152 C CA . ALA A 1 391 ? 3.248 -2.676 27.998 1.00 87.69 391 ALA A CA 1
ATOM 3153 C C . ALA A 1 391 ? 4.355 -2.529 26.936 1.00 87.69 391 ALA A C 1
ATOM 3155 O O . ALA A 1 391 ? 5.514 -2.292 27.282 1.00 87.69 391 ALA A O 1
ATOM 3156 N N . LEU A 1 392 ? 4.019 -2.708 25.656 1.00 84.38 392 LEU A N 1
ATOM 3157 C CA . LEU A 1 392 ? 4.955 -2.557 24.544 1.00 84.38 392 LEU A CA 1
ATOM 3158 C C . LEU A 1 392 ? 5.023 -1.112 24.036 1.00 84.38 392 LEU A C 1
ATOM 3160 O O . LEU A 1 392 ? 6.056 -0.696 23.507 1.00 84.38 392 LEU A O 1
ATOM 3164 N N . THR A 1 393 ? 3.957 -0.329 24.208 1.00 79.38 393 THR A N 1
ATOM 3165 C CA . THR A 1 393 ? 3.957 1.094 23.875 1.00 79.38 393 THR A CA 1
ATOM 3166 C C . THR A 1 393 ? 4.826 1.860 24.870 1.00 79.38 393 THR A C 1
ATOM 3168 O O . THR A 1 393 ? 4.577 1.886 26.070 1.00 79.38 393 THR A O 1
ATOM 3171 N N . SER A 1 394 ? 5.893 2.485 24.376 1.00 73.00 394 SER A N 1
ATOM 3172 C CA . SER A 1 394 ? 6.792 3.327 25.171 1.00 73.00 394 SER A CA 1
ATOM 3173 C C . SER A 1 394 ? 7.213 4.552 24.365 1.00 73.00 394 SER A C 1
ATOM 3175 O O . SER A 1 394 ? 7.014 4.596 23.153 1.00 73.00 394 SER A O 1
ATOM 3177 N N . ASN A 1 395 ? 7.882 5.517 25.000 1.00 63.66 395 ASN A N 1
ATOM 3178 C CA . ASN A 1 395 ? 8.417 6.709 24.321 1.00 63.66 395 ASN A CA 1
ATOM 3179 C C . ASN A 1 395 ? 9.446 6.392 23.215 1.00 63.66 395 ASN A C 1
ATOM 3181 O O . ASN A 1 395 ? 9.884 7.297 22.513 1.00 63.66 395 ASN A O 1
ATOM 3185 N N . LYS A 1 396 ? 9.878 5.130 23.094 1.00 64.50 396 LYS A N 1
ATOM 3186 C CA . LYS A 1 396 ? 10.798 4.655 22.054 1.00 64.50 396 LYS A CA 1
ATOM 3187 C C . LYS A 1 396 ? 10.077 4.100 20.822 1.00 64.50 396 LYS A C 1
ATOM 3189 O O . LYS A 1 396 ? 10.733 3.850 19.820 1.00 64.50 396 LYS A O 1
ATOM 3194 N N . VAL A 1 397 ? 8.761 3.891 20.899 1.00 68.88 397 VAL A N 1
ATOM 3195 C CA . VAL A 1 397 ? 7.962 3.372 19.785 1.00 68.88 397 VAL A CA 1
ATOM 3196 C C . VAL A 1 397 ? 7.632 4.502 18.815 1.00 68.88 397 VAL A C 1
ATOM 3198 O O . VAL A 1 397 ? 7.127 5.556 19.200 1.00 68.88 397 VAL A O 1
ATOM 3201 N N . ILE A 1 398 ? 7.912 4.256 17.543 1.00 65.62 398 ILE A N 1
ATOM 3202 C CA . ILE A 1 398 ? 7.645 5.132 16.412 1.00 65.62 398 ILE A CA 1
ATOM 3203 C C . ILE A 1 398 ? 6.306 4.714 15.806 1.00 65.62 398 ILE A C 1
ATOM 3205 O O . ILE A 1 398 ? 6.145 3.591 15.323 1.00 65.62 398 ILE A O 1
ATOM 3209 N N . TYR A 1 399 ? 5.344 5.631 15.818 1.00 72.50 399 TYR A N 1
ATOM 3210 C CA . TYR A 1 399 ? 4.034 5.421 15.211 1.00 72.50 399 TYR A CA 1
ATOM 3211 C C . TYR A 1 399 ? 4.083 5.754 13.727 1.00 72.50 399 TYR A C 1
ATOM 3213 O O . TYR A 1 399 ? 4.628 6.781 13.330 1.00 72.50 399 TYR A O 1
ATOM 3221 N N . VAL A 1 400 ? 3.526 4.871 12.901 1.00 64.62 400 VAL A N 1
ATOM 3222 C CA . VAL A 1 400 ? 3.662 4.942 11.449 1.00 64.62 400 VAL A CA 1
ATOM 3223 C C . VAL A 1 400 ? 2.323 4.656 10.773 1.00 64.62 400 VAL A C 1
ATOM 3225 O O . VAL A 1 400 ? 1.699 3.622 11.004 1.00 64.62 400 VAL A O 1
ATOM 3228 N N . SER A 1 401 ? 1.902 5.542 9.870 1.00 68.25 401 SER A N 1
ATOM 3229 C CA . SER A 1 401 ? 0.740 5.309 9.007 1.00 68.25 401 SER A CA 1
ATOM 3230 C C . SER A 1 401 ? 1.192 4.959 7.596 1.00 68.25 401 SER A C 1
ATOM 3232 O O . SER A 1 401 ? 1.763 5.819 6.935 1.00 68.25 401 SER A O 1
ATOM 3234 N N . PRO A 1 402 ? 0.886 3.769 7.048 1.00 58.22 402 PRO A N 1
ATOM 3235 C CA . PRO A 1 402 ? 1.278 3.435 5.674 1.00 58.22 402 PRO A CA 1
ATOM 3236 C C . PRO A 1 402 ? 0.623 4.350 4.621 1.00 58.22 402 PRO A C 1
ATOM 3238 O O . PRO A 1 402 ? 1.067 4.399 3.475 1.00 58.22 402 PRO A O 1
ATOM 3241 N N . PHE A 1 403 ? -0.402 5.110 5.016 1.00 57.78 403 PHE A N 1
ATOM 3242 C CA . PHE A 1 403 ? -1.114 6.061 4.166 1.00 57.78 403 PHE A CA 1
ATOM 3243 C C . PHE A 1 403 ? -0.675 7.514 4.364 1.00 57.78 403 PHE A C 1
ATOM 3245 O O . PHE A 1 403 ? -1.185 8.397 3.677 1.00 57.78 403 PHE A O 1
ATOM 3252 N N . SER A 1 404 ? 0.253 7.788 5.285 1.00 52.00 404 SER A N 1
ATOM 3253 C CA . SER A 1 404 ? 0.798 9.135 5.422 1.00 52.00 404 SER A CA 1
ATOM 3254 C C . SER A 1 404 ? 1.720 9.462 4.241 1.00 52.00 404 SER A C 1
ATOM 3256 O O . SER A 1 404 ? 2.588 8.646 3.899 1.00 52.00 404 SER A O 1
ATOM 3258 N N . PRO A 1 405 ? 1.607 10.670 3.653 1.00 41.94 405 PRO A N 1
ATOM 3259 C CA . PRO A 1 405 ? 2.539 11.151 2.637 1.00 41.94 405 PRO A CA 1
ATOM 3260 C C . PRO A 1 405 ? 4.001 11.083 3.088 1.00 41.94 405 PRO A C 1
ATOM 3262 O O . PRO A 1 405 ? 4.887 10.908 2.257 1.00 41.94 405 PRO A O 1
ATOM 3265 N N . ASP A 1 406 ? 4.266 11.204 4.391 1.00 37.31 406 ASP A N 1
ATOM 3266 C CA . ASP A 1 406 ? 5.620 11.165 4.941 1.00 37.31 406 ASP A CA 1
ATOM 3267 C C . ASP A 1 406 ? 6.125 9.736 5.119 1.00 37.31 406 ASP A C 1
ATOM 3269 O O . ASP A 1 406 ? 7.286 9.457 4.851 1.00 37.31 406 ASP A O 1
ATOM 3273 N N . THR A 1 407 ? 5.256 8.779 5.432 1.00 40.00 407 THR A N 1
ATOM 3274 C CA . THR A 1 407 ? 5.629 7.361 5.503 1.00 40.00 407 THR A CA 1
ATOM 3275 C C . THR A 1 407 ? 5.942 6.771 4.126 1.00 40.00 407 THR A C 1
ATOM 3277 O O . THR A 1 407 ? 6.860 5.960 3.993 1.00 40.00 407 THR A O 1
ATOM 3280 N N . GLN A 1 408 ? 5.260 7.245 3.078 1.00 38.59 408 GLN A N 1
ATOM 3281 C CA . GLN A 1 408 ? 5.593 6.916 1.687 1.00 38.59 408 GLN A CA 1
ATOM 3282 C C . GLN A 1 408 ? 6.971 7.466 1.261 1.00 38.59 408 GLN A C 1
ATOM 3284 O O . GLN A 1 408 ? 7.604 6.898 0.370 1.00 38.59 408 GLN A O 1
ATOM 3289 N N . LYS A 1 409 ? 7.468 8.524 1.924 1.00 32.31 409 LYS A N 1
ATOM 3290 C CA . LYS A 1 409 ? 8.827 9.078 1.744 1.00 32.31 409 LYS A CA 1
ATOM 3291 C C . LYS A 1 409 ? 9.874 8.399 2.639 1.00 32.31 409 LYS A C 1
ATOM 3293 O O . LYS A 1 409 ? 11.004 8.217 2.198 1.00 32.31 409 LYS A O 1
ATOM 3298 N N . ILE A 1 410 ? 9.496 7.998 3.858 1.00 33.97 410 ILE A N 1
ATOM 3299 C CA . ILE A 1 410 ? 10.360 7.314 4.841 1.00 33.97 410 ILE A CA 1
ATOM 3300 C C . ILE A 1 410 ? 10.681 5.886 4.402 1.00 33.97 410 ILE A C 1
ATOM 3302 O O . ILE A 1 410 ? 11.781 5.409 4.674 1.00 33.97 410 ILE A O 1
ATOM 3306 N N . GLY A 1 411 ? 9.758 5.214 3.701 1.00 35.12 411 GLY A N 1
ATOM 3307 C CA . GLY A 1 411 ? 9.954 3.853 3.202 1.00 35.12 411 GLY A CA 1
ATOM 3308 C C . GLY A 1 411 ? 11.324 3.676 2.531 1.00 35.12 411 GLY A C 1
ATOM 3309 O O . GLY A 1 411 ? 12.150 2.930 3.045 1.00 35.12 411 GLY A O 1
ATOM 3310 N N . PRO A 1 412 ? 11.637 4.421 1.462 1.00 33.16 412 PRO A N 1
ATOM 3311 C CA . PRO A 1 412 ? 12.950 4.371 0.824 1.00 33.16 412 PRO A CA 1
ATOM 3312 C C . PRO A 1 412 ? 14.141 4.699 1.744 1.00 33.16 412 PRO A C 1
ATOM 3314 O O . PRO A 1 412 ? 15.163 4.032 1.641 1.00 33.16 412 PRO A O 1
ATOM 3317 N N . GLU A 1 413 ? 14.046 5.688 2.641 1.00 33.44 413 GLU A N 1
ATOM 3318 C CA . GLU A 1 413 ? 15.174 6.142 3.481 1.00 33.44 413 GLU A CA 1
ATOM 3319 C C . GLU A 1 413 ? 15.518 5.181 4.626 1.00 33.44 413 GLU A C 1
ATOM 3321 O O . GLU A 1 413 ? 16.692 4.945 4.924 1.00 33.44 413 GLU A O 1
ATOM 3326 N N . MET A 1 414 ? 14.503 4.589 5.256 1.00 34.41 414 MET A N 1
ATOM 3327 C CA . MET A 1 414 ? 14.685 3.650 6.360 1.00 34.41 414 MET A CA 1
ATOM 3328 C C . MET A 1 414 ? 15.221 2.295 5.886 1.00 34.41 414 MET A C 1
ATOM 3330 O O . MET A 1 414 ? 16.092 1.713 6.528 1.00 34.41 414 MET A O 1
ATOM 3334 N N . MET A 1 415 ? 14.824 1.846 4.696 1.00 37.81 415 MET A N 1
ATOM 3335 C CA . MET A 1 415 ? 15.222 0.555 4.113 1.00 37.81 415 MET A CA 1
ATOM 3336 C C . MET A 1 415 ? 16.709 0.454 3.713 1.00 37.81 415 MET A C 1
ATOM 3338 O O . MET A 1 415 ? 17.152 -0.591 3.233 1.00 37.81 415 MET A O 1
ATOM 3342 N N . GLY A 1 416 ? 17.495 1.522 3.892 1.00 35.44 416 GLY A N 1
ATOM 3343 C CA . GLY A 1 416 ? 18.925 1.555 3.582 1.00 35.44 416 GLY A CA 1
ATOM 3344 C C . GLY A 1 416 ? 19.841 0.885 4.610 1.00 35.44 416 GLY A C 1
ATOM 3345 O O . GLY A 1 416 ? 21.042 0.759 4.362 1.00 35.44 416 GLY A O 1
ATOM 3346 N N . ARG A 1 417 ? 19.312 0.453 5.762 1.00 34.94 417 ARG A N 1
ATOM 3347 C CA . ARG A 1 417 ? 20.094 -0.182 6.836 1.00 34.94 417 ARG A CA 1
ATOM 3348 C C . ARG A 1 417 ? 19.844 -1.699 6.874 1.00 34.94 417 ARG A C 1
ATOM 3350 O O . ARG A 1 417 ? 18.762 -2.171 6.551 1.00 34.94 417 ARG A O 1
ATOM 3357 N N . ARG A 1 418 ? 20.908 -2.460 7.171 1.00 35.62 418 ARG A N 1
ATOM 3358 C CA . ARG A 1 418 ? 21.022 -3.933 7.066 1.00 35.62 418 ARG A CA 1
ATOM 3359 C C . ARG A 1 418 ? 20.008 -4.694 7.952 1.00 35.62 418 ARG A C 1
ATOM 3361 O O . ARG A 1 418 ? 19.261 -4.096 8.707 1.00 35.62 418 ARG A O 1
ATOM 3368 N N . ILE A 1 419 ? 20.054 -6.030 7.855 1.00 36.84 419 ILE A N 1
ATOM 3369 C CA . ILE A 1 419 ? 19.322 -7.120 8.557 1.00 36.84 419 ILE A CA 1
ATOM 3370 C C . ILE A 1 419 ? 18.882 -6.851 10.021 1.00 36.84 419 ILE A C 1
ATOM 3372 O O . ILE A 1 419 ? 17.917 -7.457 10.473 1.00 36.84 419 ILE A O 1
ATOM 3376 N N . GLU A 1 420 ? 19.489 -5.898 10.727 1.00 43.44 420 GLU A N 1
ATOM 3377 C CA . GLU A 1 420 ? 19.036 -5.340 12.017 1.00 43.44 420 GLU A CA 1
ATOM 3378 C C . GLU A 1 420 ? 17.635 -4.678 11.961 1.00 43.44 420 GLU A C 1
ATOM 3380 O O . GLU A 1 420 ? 17.057 -4.354 12.993 1.00 43.44 420 GLU A O 1
ATOM 3385 N N . PHE A 1 421 ? 17.053 -4.505 10.768 1.00 48.72 421 PHE A N 1
ATOM 3386 C CA . PHE A 1 421 ? 15.777 -3.815 10.548 1.00 48.72 421 PHE A CA 1
ATOM 3387 C C . PHE A 1 421 ? 14.511 -4.592 10.960 1.00 48.72 421 PHE A C 1
ATOM 3389 O O . PHE A 1 421 ? 13.522 -3.980 11.356 1.00 48.72 421 PHE A O 1
ATOM 3396 N N . LEU A 1 422 ? 14.516 -5.929 10.884 1.00 47.72 422 LEU A N 1
ATOM 3397 C CA . LEU A 1 422 ? 13.368 -6.753 11.312 1.00 47.72 422 LEU A CA 1
ATOM 3398 C C . LEU A 1 422 ? 13.129 -6.648 12.824 1.00 47.72 422 LEU A C 1
ATOM 3400 O O . LEU A 1 422 ? 11.987 -6.563 13.271 1.00 47.72 422 LEU A O 1
ATOM 3404 N N . ASP A 1 423 ? 14.220 -6.588 13.586 1.00 51.56 423 ASP A N 1
ATOM 3405 C CA . ASP A 1 423 ? 14.196 -6.393 15.033 1.00 51.56 423 ASP A CA 1
ATOM 3406 C C . ASP A 1 423 ? 13.606 -5.027 15.407 1.00 51.56 423 ASP A C 1
ATOM 3408 O O . ASP A 1 423 ? 12.843 -4.931 16.367 1.00 51.56 423 ASP A O 1
ATOM 3412 N N . ILE A 1 424 ? 13.904 -3.986 14.620 1.00 54.28 424 ILE A N 1
ATOM 3413 C CA . ILE A 1 424 ? 13.357 -2.635 14.812 1.00 54.28 424 ILE A CA 1
ATOM 3414 C C . ILE A 1 424 ? 11.845 -2.625 14.552 1.00 54.28 424 ILE A C 1
ATOM 3416 O O . ILE A 1 424 ? 11.103 -2.078 15.363 1.00 54.28 424 ILE A O 1
ATOM 3420 N N . PHE A 1 425 ? 11.355 -3.275 13.486 1.00 57.59 425 PHE A N 1
ATOM 3421 C CA . PHE A 1 425 ? 9.908 -3.354 13.222 1.00 57.59 425 PHE A CA 1
ATOM 3422 C C . PHE A 1 425 ? 9.135 -3.977 14.388 1.00 57.59 425 PHE A C 1
ATOM 3424 O O . PHE A 1 425 ? 8.100 -3.460 14.800 1.00 57.59 425 PHE A O 1
ATOM 3431 N N . GLN A 1 426 ? 9.664 -5.061 14.950 1.00 63.72 426 GLN A N 1
ATOM 3432 C CA . GLN A 1 426 ? 8.999 -5.814 16.014 1.00 63.72 426 GLN A CA 1
ATOM 3433 C C . GLN A 1 426 ? 9.041 -5.117 17.375 1.00 63.72 426 GLN A C 1
ATOM 3435 O O . GLN A 1 426 ? 8.178 -5.374 18.214 1.00 63.72 426 GLN A O 1
ATOM 3440 N N . LYS A 1 427 ? 10.053 -4.278 17.619 1.00 67.06 427 LYS A N 1
ATOM 3441 C CA . LYS A 1 427 ? 10.319 -3.694 18.943 1.00 67.06 427 LYS A CA 1
ATOM 3442 C C . LYS A 1 427 ? 10.008 -2.204 19.026 1.00 67.06 427 LYS A C 1
ATOM 3444 O O . LYS A 1 427 ? 9.745 -1.709 20.118 1.00 67.06 427 LYS A O 1
ATOM 3449 N N . GLU A 1 428 ? 10.050 -1.494 17.903 1.00 68.62 428 GLU A N 1
ATOM 3450 C CA . GLU A 1 428 ? 10.068 -0.030 17.888 1.00 68.62 428 GLU A CA 1
ATOM 3451 C C . GLU A 1 428 ? 9.088 0.591 16.887 1.00 68.62 428 GLU A C 1
ATOM 3453 O O . GLU A 1 428 ? 8.956 1.808 16.892 1.00 68.62 428 GLU A O 1
ATOM 3458 N N . ILE A 1 429 ? 8.371 -0.178 16.057 1.00 69.56 429 ILE A N 1
ATOM 3459 C CA . ILE A 1 429 ? 7.415 0.381 15.082 1.00 69.56 429 ILE A CA 1
ATOM 3460 C C . ILE A 1 429 ? 5.985 -0.059 15.396 1.00 69.56 429 ILE A C 1
ATOM 3462 O O . ILE A 1 429 ? 5.687 -1.246 15.504 1.00 69.56 429 ILE A O 1
ATOM 3466 N N . ALA A 1 430 ? 5.080 0.913 15.492 1.00 77.50 430 ALA A N 1
ATOM 3467 C CA . ALA A 1 430 ? 3.649 0.709 15.670 1.00 77.50 430 ALA A CA 1
ATOM 3468 C C . ALA A 1 430 ? 2.891 1.215 14.440 1.00 77.50 430 ALA A C 1
ATOM 3470 O O . ALA A 1 430 ? 2.816 2.423 14.207 1.00 77.50 430 ALA A O 1
ATOM 3471 N N . PHE A 1 431 ? 2.319 0.303 13.652 1.00 80.06 431 PHE A N 1
ATOM 3472 C CA . PHE A 1 431 ? 1.500 0.698 12.508 1.00 80.06 431 PHE A CA 1
ATOM 3473 C C . PHE A 1 431 ? 0.063 1.013 12.913 1.00 80.06 431 PHE A C 1
ATOM 3475 O O . PHE A 1 431 ? -0.480 0.382 13.825 1.00 80.06 431 PHE A O 1
ATOM 3482 N N . CYS A 1 432 ? -0.588 1.914 12.169 1.00 83.12 432 CYS A N 1
ATOM 3483 C CA . CYS A 1 432 ? -2.043 2.064 12.228 1.00 83.12 432 CYS A CA 1
ATOM 3484 C C . CYS A 1 432 ? -2.733 0.700 12.069 1.00 83.12 432 CYS A C 1
ATOM 3486 O O . CYS A 1 432 ? -2.273 -0.183 11.333 1.00 83.12 432 CYS A O 1
ATOM 3488 N N . THR A 1 433 ? -3.871 0.539 12.737 1.00 88.38 433 THR A N 1
ATOM 3489 C CA . THR A 1 433 ? -4.722 -0.632 12.532 1.00 88.38 433 THR A CA 1
ATOM 3490 C C . THR A 1 433 ? -5.639 -0.363 11.349 1.00 88.38 433 THR A C 1
ATOM 3492 O O . THR A 1 433 ? -6.294 0.677 11.281 1.00 88.38 433 THR A O 1
ATOM 3495 N N . ILE A 1 434 ? -5.642 -1.286 10.391 1.00 85.12 434 ILE A N 1
ATOM 3496 C CA . ILE A 1 434 ? -6.356 -1.149 9.121 1.00 85.12 434 ILE A CA 1
ATOM 3497 C C . ILE A 1 434 ? -7.282 -2.338 8.974 1.00 85.12 434 ILE A C 1
ATOM 3499 O O . ILE A 1 434 ? -6.828 -3.474 9.097 1.00 85.12 434 ILE A O 1
ATOM 3503 N N . PHE A 1 435 ? -8.544 -2.086 8.662 1.00 86.62 435 PHE A N 1
ATOM 3504 C CA . PHE A 1 435 ? -9.513 -3.118 8.324 1.00 86.62 435 PHE A CA 1
ATOM 3505 C C . PHE A 1 435 ? -10.048 -2.890 6.918 1.00 86.62 435 PHE A C 1
ATOM 3507 O O . PHE A 1 435 ? -10.268 -1.752 6.511 1.00 86.62 435 PHE A O 1
ATOM 3514 N N . SER A 1 436 ? -10.291 -3.981 6.207 1.00 83.94 436 SER A N 1
ATOM 3515 C CA . SER A 1 436 ? -11.044 -4.036 4.957 1.00 83.94 436 SER A CA 1
ATOM 3516 C C . SER A 1 436 ? -12.516 -4.372 5.210 1.00 83.94 436 SER A C 1
ATOM 3518 O O . SER A 1 436 ? -12.880 -4.870 6.278 1.00 83.94 436 SER A O 1
ATOM 3520 N N . ARG A 1 437 ? -13.378 -4.167 4.207 1.00 80.69 437 ARG A N 1
ATOM 3521 C CA . ARG A 1 437 ? -14.798 -4.563 4.283 1.00 80.69 437 ARG A CA 1
ATOM 3522 C C . ARG A 1 437 ? -15.010 -6.050 4.573 1.00 80.69 437 ARG A C 1
ATOM 3524 O O . ARG A 1 437 ? -15.993 -6.412 5.211 1.00 80.69 437 ARG A O 1
ATOM 3531 N N . HIS A 1 438 ? -14.090 -6.919 4.163 1.00 85.12 438 HIS A N 1
ATOM 3532 C CA . HIS A 1 438 ? -14.182 -8.353 4.460 1.00 85.12 438 HIS A CA 1
ATOM 3533 C C . HIS A 1 438 ? -13.952 -8.668 5.945 1.00 85.12 438 HIS A C 1
ATOM 3535 O O . HIS A 1 438 ? -14.331 -9.737 6.422 1.00 85.12 438 HIS A O 1
ATOM 3541 N N . GLU A 1 439 ? -13.402 -7.720 6.703 1.00 89.44 439 GLU A N 1
ATOM 3542 C CA . GLU A 1 439 ? -13.147 -7.817 8.140 1.00 89.44 439 GLU A CA 1
ATOM 3543 C C . GLU A 1 439 ? -14.234 -7.123 8.980 1.00 89.44 439 GLU A C 1
ATOM 3545 O O . GLU A 1 439 ? -14.078 -7.003 10.192 1.00 89.44 439 GLU A O 1
ATOM 3550 N N . ILE A 1 440 ? -15.340 -6.674 8.367 1.00 88.62 440 ILE A N 1
ATOM 3551 C CA . ILE A 1 440 ? -16.364 -5.825 9.002 1.00 88.62 440 ILE A CA 1
ATOM 3552 C C . ILE A 1 440 ? -16.904 -6.375 10.330 1.00 88.62 440 ILE A C 1
ATOM 3554 O O . ILE A 1 440 ? -17.099 -5.605 11.267 1.00 88.62 440 ILE A O 1
ATOM 3558 N N . ASN A 1 441 ? -17.076 -7.695 10.463 1.00 91.94 441 ASN A N 1
ATOM 3559 C CA . ASN A 1 441 ? -17.594 -8.308 11.692 1.00 91.94 441 ASN A CA 1
ATOM 3560 C C . ASN A 1 441 ? -16.549 -8.394 12.817 1.00 91.94 441 ASN A C 1
ATOM 3562 O O . ASN A 1 441 ? -16.878 -8.802 13.927 1.00 91.94 441 ASN A O 1
ATOM 3566 N N . CYS A 1 442 ? -15.292 -8.037 12.545 1.00 92.50 442 CYS A N 1
ATOM 3567 C CA . CYS A 1 442 ? -14.239 -7.883 13.548 1.00 92.50 442 CYS A CA 1
ATOM 3568 C C . CYS A 1 442 ? -14.061 -6.428 13.997 1.00 92.50 442 CYS A C 1
ATOM 3570 O O . CYS A 1 442 ? -13.241 -6.171 14.879 1.00 92.50 442 CYS A O 1
ATOM 3572 N N . VAL A 1 443 ? -14.785 -5.481 13.392 1.00 90.44 443 VAL A N 1
ATOM 3573 C CA . VAL A 1 443 ? -14.640 -4.048 13.653 1.00 90.44 443 VAL A CA 1
ATOM 3574 C C . VAL A 1 443 ? -15.647 -3.596 14.725 1.00 90.44 443 VAL A C 1
ATOM 3576 O O . VAL A 1 443 ? -16.855 -3.717 14.525 1.00 90.44 443 VAL A O 1
ATOM 3579 N N . PRO A 1 444 ? -15.194 -3.039 15.865 1.00 86.69 444 PRO A N 1
ATOM 3580 C CA . PRO A 1 444 ? -16.074 -2.642 16.959 1.00 86.69 444 PRO A CA 1
ATOM 3581 C C . PRO A 1 444 ? -16.934 -1.410 16.661 1.00 86.69 444 PRO A C 1
ATOM 3583 O O . PRO A 1 444 ? -16.428 -0.307 16.422 1.00 86.69 444 PRO A O 1
ATOM 3586 N N . GLY A 1 445 ? -18.244 -1.572 16.845 1.00 76.56 445 GLY A N 1
ATOM 3587 C CA . GLY A 1 445 ? -19.199 -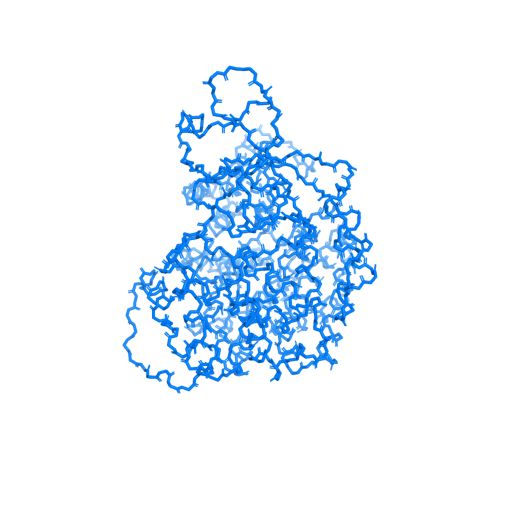0.473 16.955 1.00 76.56 445 GLY A CA 1
ATOM 3588 C C . GLY A 1 445 ? -19.178 0.464 15.750 1.00 76.56 445 GLY A C 1
ATOM 3589 O O . GLY A 1 445 ? -19.289 0.051 14.600 1.00 76.56 445 GLY A O 1
ATOM 3590 N N . GLN A 1 446 ? -19.045 1.752 16.035 1.00 75.38 446 GLN A N 1
ATOM 3591 C CA . GLN A 1 446 ? -19.258 2.831 15.081 1.00 75.38 446 GLN A CA 1
ATOM 3592 C C . GLN A 1 446 ? -18.086 2.983 14.115 1.00 75.38 446 GLN A C 1
ATOM 3594 O O . GLN A 1 446 ? -18.252 3.626 13.085 1.00 75.38 446 GLN A O 1
ATOM 3599 N N . LEU A 1 447 ? -16.951 2.326 14.384 1.00 83.94 447 LEU A N 1
ATOM 3600 C CA . LEU A 1 447 ? -15.829 2.271 13.451 1.00 83.94 447 LEU A CA 1
ATOM 3601 C C . LEU A 1 447 ? -16.227 1.579 12.133 1.00 83.94 447 LEU A C 1
ATOM 3603 O O . LEU A 1 447 ? -15.642 1.861 11.095 1.00 83.94 447 LEU A O 1
ATOM 3607 N N . VAL A 1 448 ? -17.286 0.758 12.131 1.00 85.31 448 VAL A N 1
ATOM 3608 C CA . VAL A 1 448 ? -17.887 0.216 10.902 1.00 85.31 448 VAL A CA 1
ATOM 3609 C C . VAL A 1 448 ? -18.373 1.327 9.957 1.00 85.31 448 VAL A C 1
ATOM 3611 O O . VAL A 1 448 ? -18.313 1.163 8.741 1.00 85.31 448 VAL A O 1
ATOM 3614 N N . ALA A 1 449 ? -18.805 2.481 10.480 1.00 82.25 449 ALA A N 1
ATOM 3615 C CA . ALA A 1 449 ? -19.220 3.619 9.657 1.00 82.25 449 ALA A CA 1
ATOM 3616 C C . ALA A 1 449 ? -18.063 4.186 8.813 1.00 82.25 449 ALA A C 1
ATOM 3618 O O . ALA A 1 449 ? -18.306 4.793 7.770 1.00 82.25 449 ALA A O 1
ATOM 3619 N N . GLU A 1 450 ? -16.809 3.931 9.205 1.00 80.44 450 GLU A N 1
ATOM 3620 C CA . GLU A 1 450 ? -15.633 4.329 8.429 1.00 80.44 450 GLU A CA 1
ATOM 3621 C C . GLU A 1 450 ? -15.516 3.596 7.085 1.00 80.44 450 GLU A C 1
ATOM 3623 O O . GLU A 1 450 ? -14.869 4.109 6.180 1.00 80.44 450 GLU A O 1
ATOM 3628 N N . PHE A 1 451 ? -16.200 2.461 6.895 1.00 72.50 451 PHE A N 1
ATOM 3629 C CA . PHE A 1 451 ? -16.296 1.793 5.587 1.00 72.50 451 PHE A CA 1
ATOM 3630 C C . PHE A 1 451 ? -17.261 2.474 4.605 1.00 72.50 451 PHE A C 1
ATOM 3632 O O . PHE A 1 451 ? -17.315 2.102 3.427 1.00 72.50 451 PHE A O 1
ATOM 3639 N N . TYR A 1 452 ? -18.065 3.424 5.091 1.00 68.38 452 TYR A N 1
ATOM 3640 C CA . TYR A 1 452 ? -19.159 4.067 4.357 1.00 68.38 452 TYR A CA 1
ATOM 3641 C C . TYR A 1 452 ? -18.924 5.568 4.186 1.00 68.38 452 TYR A C 1
ATOM 3643 O O . TYR A 1 452 ? -19.863 6.359 4.122 1.00 68.38 452 TYR A O 1
ATOM 3651 N N . ARG A 1 453 ? -17.654 5.978 4.096 1.00 66.69 453 ARG A N 1
ATOM 3652 C CA . ARG A 1 453 ? -17.263 7.382 3.924 1.00 66.69 453 ARG A CA 1
ATOM 3653 C C . ARG A 1 453 ? -17.846 8.022 2.647 1.00 66.69 453 ARG A C 1
ATOM 3655 O O . ARG A 1 453 ? -17.943 9.240 2.604 1.00 66.69 453 ARG A O 1
ATOM 3662 N N . THR A 1 454 ? -18.296 7.243 1.658 1.00 53.47 454 THR A N 1
ATOM 3663 C CA . THR A 1 454 ? -18.927 7.726 0.411 1.00 53.47 454 THR A CA 1
ATOM 3664 C C . THR A 1 454 ? -20.458 7.637 0.478 1.00 53.47 454 THR A C 1
ATOM 3666 O O . THR A 1 454 ? -21.008 6.555 0.667 1.00 53.47 454 THR A O 1
ATOM 3669 N N . VAL A 1 455 ? -21.160 8.769 0.322 1.00 44.00 455 VAL A N 1
ATOM 3670 C CA . VAL A 1 455 ? -22.637 8.851 0.457 1.00 44.00 455 VAL A CA 1
ATOM 3671 C C . VAL A 1 455 ? -23.332 9.247 -0.858 1.00 44.00 455 VAL A C 1
ATOM 3673 O O . VAL A 1 455 ? -24.558 9.206 -0.930 1.00 44.00 455 VAL A O 1
ATOM 3676 N N . THR A 1 456 ? -22.609 9.610 -1.928 1.00 43.97 456 THR A N 1
ATOM 3677 C CA . THR A 1 456 ? -23.248 10.099 -3.167 1.00 43.97 456 THR A CA 1
ATOM 3678 C C . THR A 1 456 ? -23.144 9.128 -4.347 1.00 43.97 456 THR A C 1
ATOM 3680 O O . THR A 1 456 ? -22.138 8.456 -4.547 1.00 43.97 456 THR A O 1
ATOM 3683 N N . VAL A 1 457 ? -24.197 9.085 -5.173 1.00 38.91 457 VAL A N 1
ATOM 3684 C CA . VAL A 1 457 ? -24.260 8.319 -6.439 1.00 38.91 457 VAL A CA 1
ATOM 3685 C C . VAL A 1 457 ? -23.222 8.826 -7.459 1.00 38.91 457 VAL A C 1
ATOM 3687 O O . VAL A 1 457 ? -22.797 8.092 -8.348 1.00 38.91 457 VAL A O 1
ATOM 3690 N N . GLU A 1 458 ? -22.763 10.070 -7.311 1.00 44.09 458 GLU A N 1
ATOM 3691 C CA . GLU A 1 458 ? -21.673 10.648 -8.105 1.00 44.09 458 GLU A CA 1
ATOM 3692 C C . GLU A 1 458 ? -20.300 10.066 -7.695 1.00 44.09 458 GLU A C 1
ATOM 3694 O O . GLU A 1 458 ? -19.452 9.852 -8.564 1.00 44.09 458 GLU A O 1
ATOM 3699 N N . ASP A 1 459 ? -20.119 9.670 -6.426 1.00 43.16 459 ASP A N 1
ATOM 3700 C CA . ASP A 1 459 ? -18.913 8.982 -5.930 1.00 43.16 459 ASP A CA 1
ATOM 3701 C C . ASP A 1 459 ? -18.835 7.502 -6.356 1.00 43.16 459 ASP A C 1
ATOM 3703 O O . ASP A 1 459 ? -17.743 6.940 -6.457 1.00 43.16 459 ASP A O 1
ATOM 3707 N N . GLU A 1 460 ? -19.956 6.852 -6.691 1.00 40.56 460 GLU A N 1
ATOM 3708 C CA . GLU A 1 460 ? -19.922 5.516 -7.314 1.00 40.56 460 GLU A CA 1
ATOM 3709 C C . GLU A 1 460 ? -19.294 5.545 -8.717 1.00 40.56 460 GLU A C 1
ATOM 3711 O O . GLU A 1 460 ? -18.703 4.556 -9.158 1.00 40.56 460 GLU A O 1
ATOM 3716 N N . GLY A 1 461 ? 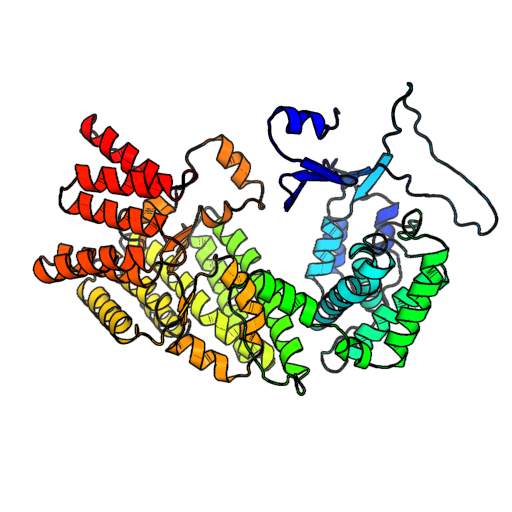-19.361 6.691 -9.403 1.00 41.38 461 GLY A N 1
ATOM 3717 C CA . GLY A 1 461 ? -18.589 6.948 -10.618 1.00 41.38 461 GLY A CA 1
ATOM 3718 C C . GLY A 1 461 ? -17.083 7.020 -10.341 1.00 41.38 461 GLY A C 1
ATOM 3719 O O . GLY A 1 461 ? -16.298 6.465 -11.112 1.00 41.38 461 GLY A O 1
ATOM 3720 N N . CYS A 1 462 ? -16.689 7.612 -9.207 1.00 38.25 462 CYS A N 1
ATOM 3721 C CA . CYS A 1 462 ? -15.301 7.672 -8.733 1.00 38.25 462 CYS A CA 1
ATOM 3722 C C . CYS A 1 462 ? -14.759 6.302 -8.289 1.00 38.25 462 CYS A C 1
ATOM 3724 O O . CYS A 1 462 ? -13.568 6.058 -8.454 1.00 38.25 462 CYS A O 1
ATOM 3726 N N . ARG A 1 463 ? -15.606 5.362 -7.830 1.00 40.03 463 ARG A N 1
ATOM 3727 C CA . ARG A 1 463 ? -15.197 3.962 -7.556 1.00 40.03 463 ARG A CA 1
ATOM 3728 C C . ARG A 1 463 ? -14.628 3.241 -8.784 1.00 40.03 463 ARG A C 1
ATOM 3730 O O . ARG A 1 463 ? -13.880 2.281 -8.631 1.00 40.03 463 ARG A O 1
ATOM 3737 N N . ARG A 1 464 ? -14.994 3.663 -10.002 1.00 37.53 464 ARG A N 1
ATOM 3738 C CA . ARG A 1 464 ? -14.536 3.040 -11.260 1.00 37.53 464 ARG A CA 1
ATOM 3739 C C . ARG A 1 464 ? -13.300 3.700 -11.861 1.00 37.53 464 ARG A C 1
ATOM 3741 O O . ARG A 1 464 ? -12.726 3.147 -12.799 1.00 37.53 464 ARG A O 1
ATOM 3748 N N . ASP A 1 465 ? -12.881 4.851 -11.342 1.00 38.25 465 ASP A N 1
ATOM 3749 C CA . ASP A 1 465 ? -11.592 5.441 -11.684 1.00 38.25 465 ASP A CA 1
ATOM 3750 C C . ASP A 1 465 ? -10.620 5.116 -10.545 1.00 38.25 465 ASP A C 1
ATOM 3752 O O . ASP A 1 465 ? -10.620 5.772 -9.508 1.00 38.25 465 ASP A O 1
ATOM 3756 N N . HIS A 1 466 ? -9.830 4.051 -10.726 1.00 40.94 466 HIS A N 1
ATOM 3757 C CA . HIS A 1 466 ? -8.816 3.497 -9.802 1.00 40.94 466 HIS A CA 1
ATOM 3758 C C . HIS A 1 466 ? -7.652 4.465 -9.478 1.00 40.94 466 HIS A C 1
ATOM 3760 O O . HIS A 1 466 ? -6.482 4.101 -9.591 1.00 40.94 466 HIS A O 1
ATOM 3766 N N . ARG A 1 467 ? -7.938 5.759 -9.321 1.00 43.97 467 ARG A N 1
ATOM 3767 C CA . ARG A 1 467 ? -6.958 6.839 -9.476 1.00 43.97 467 ARG A CA 1
ATOM 3768 C C . ARG A 1 467 ? -7.203 8.070 -8.623 1.00 43.97 467 ARG A C 1
ATOM 3770 O O . ARG A 1 467 ? -6.377 8.979 -8.666 1.00 43.97 467 ARG A O 1
ATOM 3777 N N . SER A 1 468 ? -8.281 8.127 -7.847 1.00 36.44 468 SER A N 1
ATOM 3778 C CA . SER A 1 468 ? -8.416 9.173 -6.837 1.00 36.44 468 SER A CA 1
ATOM 3779 C C . SER A 1 468 ? -8.064 8.614 -5.464 1.00 36.44 468 SER A C 1
ATOM 3781 O O . SER A 1 468 ? -8.164 7.412 -5.231 1.00 36.44 468 SER A O 1
ATOM 3783 N N . TRP A 1 469 ? -7.640 9.488 -4.552 1.00 39.44 469 TRP A N 1
ATOM 3784 C CA . TRP A 1 469 ? -7.387 9.217 -3.135 1.00 39.44 469 TRP A CA 1
ATOM 3785 C C . TRP A 1 469 ? -8.676 8.798 -2.390 1.00 39.44 469 TRP A C 1
ATOM 3787 O O . TRP A 1 469 ? -8.924 9.251 -1.281 1.00 39.44 469 TRP A O 1
ATOM 3797 N N . THR A 1 470 ? -9.527 7.989 -3.013 1.00 39.66 470 THR A N 1
ATOM 3798 C CA . THR A 1 470 ? -10.754 7.365 -2.525 1.00 39.66 470 THR A CA 1
ATOM 3799 C C . THR A 1 470 ? -10.560 5.869 -2.277 1.00 39.66 470 THR A C 1
ATOM 3801 O O . THR A 1 470 ? -11.452 5.232 -1.738 1.00 39.66 470 THR A O 1
ATOM 3804 N N . GLU A 1 471 ? -9.400 5.296 -2.618 1.00 44.78 471 GLU A N 1
ATOM 3805 C CA . GLU A 1 471 ? -9.096 3.863 -2.443 1.00 44.78 471 GLU A CA 1
ATOM 3806 C C . GLU A 1 471 ? -9.101 3.413 -0.967 1.00 44.78 471 GLU A C 1
ATOM 3808 O O . GLU A 1 471 ? -9.434 2.271 -0.669 1.00 44.78 471 GLU A O 1
ATOM 3813 N N . TRP A 1 472 ? -8.822 4.315 -0.018 1.00 47.75 472 TRP A N 1
ATOM 3814 C CA . TRP A 1 472 ? -8.965 4.048 1.423 1.00 47.75 472 TRP A CA 1
ATOM 3815 C C . TRP A 1 472 ? -10.393 4.265 1.943 1.00 47.75 472 TRP A C 1
ATOM 3817 O O . TRP A 1 472 ? -10.641 4.014 3.115 1.00 47.75 472 TRP A O 1
ATOM 3827 N N . MET A 1 473 ? -11.348 4.720 1.122 1.00 49.72 473 MET A N 1
ATOM 3828 C CA . MET A 1 473 ? -12.733 4.943 1.579 1.00 49.72 473 MET A CA 1
ATOM 3829 C C . MET A 1 473 ? -13.496 3.643 1.845 1.00 49.72 473 MET A C 1
ATOM 3831 O O . MET A 1 473 ? -14.568 3.680 2.446 1.00 49.72 473 MET A O 1
ATOM 3835 N N . ASP A 1 474 ? -12.911 2.514 1.444 1.00 60.22 474 ASP A N 1
ATOM 3836 C CA . ASP A 1 474 ? -13.384 1.163 1.735 1.00 60.22 474 ASP A CA 1
ATOM 3837 C C . ASP A 1 474 ? -12.562 0.491 2.857 1.00 60.22 474 ASP A C 1
ATOM 3839 O O . ASP A 1 474 ? -12.761 -0.691 3.153 1.00 60.22 474 ASP A O 1
ATOM 3843 N N . LEU A 1 475 ? -11.652 1.238 3.499 1.00 74.88 475 LEU A N 1
ATOM 3844 C CA . LEU A 1 475 ? -10.843 0.794 4.630 1.00 74.88 475 LEU A CA 1
ATOM 3845 C C . LEU A 1 475 ? -11.180 1.605 5.886 1.00 74.88 475 LEU A C 1
ATOM 3847 O O . LEU A 1 475 ? -11.239 2.833 5.857 1.00 74.88 475 LEU A O 1
ATOM 3851 N N . ALA A 1 476 ? -11.305 0.927 7.022 1.00 83.25 476 ALA A N 1
ATOM 3852 C CA . ALA A 1 476 ? -11.320 1.593 8.318 1.00 83.25 476 ALA A CA 1
ATOM 3853 C C . ALA A 1 476 ? -9.878 1.682 8.833 1.00 83.25 476 ALA A C 1
ATOM 3855 O O . ALA A 1 476 ? -9.264 0.660 9.147 1.00 83.25 476 ALA A O 1
ATOM 3856 N N . VAL A 1 477 ? -9.331 2.899 8.896 1.00 83.56 477 VAL A N 1
ATOM 3857 C CA . VAL A 1 477 ? -7.958 3.155 9.354 1.00 83.56 477 VAL A CA 1
ATOM 3858 C C . VAL A 1 477 ? -7.977 3.977 10.632 1.00 83.56 477 VAL A C 1
ATOM 3860 O O . VAL A 1 477 ? -8.572 5.057 10.681 1.00 83.56 477 VAL A O 1
ATOM 3863 N N . VAL A 1 478 ? -7.299 3.469 11.657 1.00 87.69 478 VAL A N 1
ATOM 3864 C CA . VAL A 1 478 ? -7.226 4.092 12.977 1.00 87.69 478 VAL A CA 1
ATOM 3865 C C . VAL A 1 478 ? -5.805 4.018 13.536 1.00 87.69 478 VAL A C 1
ATOM 3867 O O . VAL A 1 478 ? -5.114 3.005 13.409 1.00 87.69 478 VAL A O 1
ATOM 3870 N N . ASP A 1 479 ? -5.359 5.109 14.153 1.00 87.94 479 ASP A N 1
ATOM 3871 C CA . ASP A 1 479 ? -4.063 5.172 14.826 1.00 87.94 479 ASP A CA 1
ATOM 3872 C C . ASP A 1 479 ? -4.016 4.234 16.042 1.00 87.94 479 ASP A C 1
ATOM 3874 O O . ASP A 1 479 ? -5.010 4.049 16.747 1.00 87.94 479 ASP A O 1
ATOM 3878 N N . SER A 1 480 ? -2.852 3.628 16.292 1.00 88.94 480 SER A N 1
ATOM 3879 C CA . SER A 1 480 ? -2.707 2.499 17.222 1.00 88.94 480 SER A CA 1
ATOM 3880 C C . SER A 1 480 ? -3.126 2.835 18.654 1.00 88.94 480 SER A C 1
ATOM 3882 O O . SER A 1 480 ? -3.899 2.093 19.256 1.00 88.94 480 SER A O 1
ATOM 3884 N N . LEU A 1 481 ? -2.648 3.962 19.195 1.00 90.12 481 LEU A N 1
ATOM 3885 C CA . LEU A 1 481 ? -2.972 4.389 20.561 1.00 90.12 481 LEU A CA 1
ATOM 3886 C C . LEU A 1 481 ? -4.450 4.772 20.720 1.00 90.12 481 LEU A C 1
ATOM 3888 O O . LEU A 1 481 ? -5.103 4.195 21.592 1.00 90.12 481 LEU A O 1
ATOM 3892 N N . PRO A 1 482 ? -5.027 5.660 19.881 1.00 92.06 482 PRO A N 1
ATOM 3893 C CA . PRO A 1 482 ? -6.465 5.910 19.906 1.00 92.06 482 PRO A CA 1
ATOM 3894 C C . PRO A 1 482 ? -7.297 4.633 19.835 1.00 92.06 482 PRO A C 1
ATOM 3896 O O . PRO A 1 482 ? -8.251 4.470 20.594 1.00 92.06 482 PRO A O 1
ATOM 3899 N N . TYR A 1 483 ? -6.916 3.687 18.975 1.00 94.00 483 TYR A N 1
ATOM 3900 C CA . TYR A 1 483 ? -7.671 2.450 18.856 1.00 94.00 483 TYR A CA 1
ATOM 3901 C C . TYR A 1 483 ? -7.571 1.560 20.094 1.00 94.00 483 TYR A C 1
ATOM 3903 O O . TYR A 1 483 ? -8.579 1.007 20.534 1.00 94.00 483 TYR A O 1
ATOM 3911 N N . MET A 1 484 ? -6.380 1.465 20.690 1.00 94.62 484 MET A N 1
ATOM 3912 C CA . MET A 1 484 ? -6.163 0.757 21.948 1.00 94.62 484 MET A CA 1
ATOM 3913 C C . MET A 1 484 ? -7.062 1.309 23.059 1.00 94.62 484 MET A C 1
ATOM 3915 O O . MET A 1 484 ? -7.789 0.542 23.690 1.00 94.62 484 MET A O 1
ATOM 3919 N N . TYR A 1 485 ? -7.054 2.629 23.271 1.00 95.06 485 TYR A N 1
ATOM 3920 C CA . TYR A 1 485 ? -7.857 3.269 24.317 1.00 95.06 485 TYR A CA 1
ATOM 3921 C C . TYR A 1 485 ? -9.358 3.166 24.044 1.00 95.06 485 TYR A C 1
ATOM 3923 O O . TYR A 1 485 ? -10.143 2.946 24.964 1.00 95.06 485 TYR A O 1
ATOM 3931 N N . TYR A 1 486 ? -9.768 3.245 22.778 1.00 95.81 486 TYR A N 1
ATOM 3932 C CA . TYR A 1 486 ? -11.154 3.012 22.390 1.00 95.81 486 TYR A CA 1
ATOM 3933 C C . TYR A 1 486 ? -11.608 1.572 22.685 1.00 95.81 486 TYR A C 1
ATOM 3935 O O . TYR A 1 486 ? -12.674 1.368 23.264 1.00 95.81 486 TYR A O 1
ATOM 3943 N N . LEU A 1 487 ? -10.793 0.562 22.365 1.00 96.38 487 LEU A N 1
ATOM 3944 C CA . LEU A 1 487 ? -11.088 -0.832 22.712 1.00 96.38 487 LEU A CA 1
ATOM 3945 C C . LEU A 1 487 ? -11.138 -1.048 24.231 1.00 96.38 487 LEU A C 1
ATOM 3947 O O . LEU A 1 487 ? -12.052 -1.715 24.716 1.00 96.38 487 LEU A O 1
ATOM 3951 N N . GLN A 1 488 ? -10.203 -0.459 24.985 1.00 96.25 488 GLN A N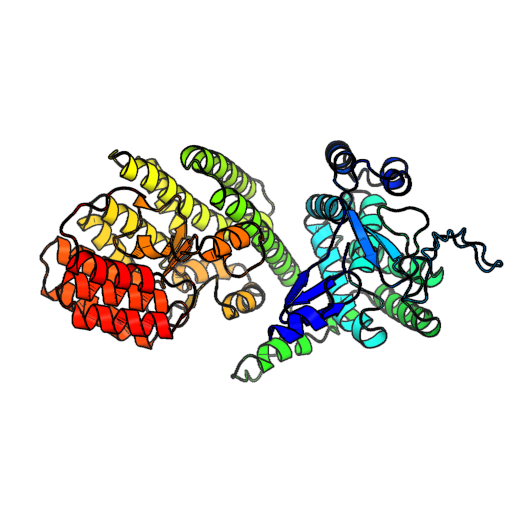 1
ATOM 3952 C CA . GLN A 1 488 ? -10.219 -0.488 26.451 1.00 96.25 488 GLN A CA 1
ATOM 3953 C C . GLN A 1 488 ? -11.518 0.111 26.999 1.00 96.25 488 GLN A C 1
ATOM 3955 O O . GLN A 1 488 ? -12.187 -0.530 27.807 1.00 96.25 488 GLN A O 1
ATOM 3960 N N . PHE A 1 489 ? -11.925 1.285 26.504 1.00 97.00 489 PHE A N 1
ATOM 3961 C CA . PHE A 1 489 ? -13.192 1.917 26.867 1.00 97.00 489 PHE A CA 1
ATOM 3962 C C . PHE A 1 489 ? -14.379 0.972 26.635 1.00 97.00 489 PHE A C 1
ATOM 3964 O O . PHE A 1 489 ? -15.168 0.741 27.552 1.00 97.00 489 PHE A O 1
ATOM 3971 N N . LEU A 1 490 ? -14.486 0.372 25.444 1.00 96.38 490 LEU A N 1
ATOM 3972 C CA . LEU A 1 490 ? -15.585 -0.541 25.119 1.00 96.38 490 LEU A CA 1
ATOM 3973 C C . LEU A 1 490 ? -15.607 -1.785 26.018 1.00 96.38 490 LEU A C 1
ATOM 3975 O O . LEU A 1 490 ? -16.681 -2.206 26.456 1.00 96.38 490 LEU A O 1
ATOM 3979 N N . ILE A 1 491 ? -14.443 -2.374 26.301 1.00 95.81 491 ILE A N 1
ATOM 3980 C CA . ILE A 1 491 ? -14.316 -3.567 27.149 1.00 95.81 491 ILE A CA 1
ATOM 3981 C C . ILE A 1 491 ? -14.672 -3.242 28.598 1.00 95.81 491 ILE A C 1
ATOM 3983 O O . ILE A 1 491 ? -15.516 -3.917 29.187 1.00 95.81 491 ILE A O 1
ATOM 3987 N N . PHE A 1 492 ? -14.081 -2.191 29.170 1.00 96.06 492 PHE A N 1
ATOM 3988 C CA . PHE A 1 492 ? -14.342 -1.790 30.551 1.00 96.06 492 PHE A CA 1
ATOM 3989 C C . PHE A 1 492 ? -15.798 -1.382 30.751 1.00 96.06 492 PHE A C 1
ATOM 3991 O O . PHE A 1 492 ? -16.415 -1.792 31.733 1.00 96.06 492 PHE A O 1
ATOM 3998 N N . ARG A 1 493 ? -16.393 -0.681 29.777 1.00 94.50 493 ARG A N 1
ATOM 3999 C CA . ARG A 1 493 ? -17.828 -0.384 29.773 1.00 94.50 493 ARG A CA 1
ATOM 4000 C C . ARG A 1 493 ? -18.675 -1.657 29.758 1.00 94.50 493 ARG A C 1
ATOM 4002 O O . ARG A 1 493 ? -19.626 -1.757 30.526 1.00 94.50 493 ARG A O 1
ATOM 4009 N N . SER A 1 494 ? -18.333 -2.625 28.906 1.00 92.94 494 SER A N 1
ATOM 4010 C CA . SER A 1 494 ? -19.074 -3.892 28.787 1.00 92.94 494 SER A CA 1
ATOM 4011 C C . SER A 1 494 ? -18.984 -4.748 30.055 1.00 92.94 494 SER A C 1
ATOM 4013 O O . SER A 1 494 ? -19.936 -5.449 30.382 1.00 92.94 494 SER A O 1
ATOM 4015 N N . ASN A 1 495 ? -17.879 -4.636 30.797 1.00 92.88 495 ASN A N 1
ATOM 4016 C CA . ASN A 1 495 ? -17.650 -5.333 32.064 1.00 92.88 495 ASN A CA 1
ATOM 4017 C C . ASN A 1 495 ? -18.091 -4.534 33.309 1.00 92.88 495 ASN A C 1
ATOM 4019 O O . ASN A 1 495 ? -17.923 -5.016 34.427 1.00 92.88 495 ASN A O 1
ATOM 4023 N N . GLY A 1 496 ? -18.632 -3.320 33.155 1.00 92.25 496 GLY A N 1
ATOM 4024 C CA . GLY A 1 496 ? -19.061 -2.479 34.282 1.00 92.25 496 GLY A CA 1
ATOM 4025 C C . GLY A 1 496 ? -17.920 -1.883 35.122 1.00 92.25 496 GLY A C 1
ATOM 4026 O O . GLY A 1 496 ? -18.149 -1.454 36.252 1.00 92.25 496 GLY A O 1
ATOM 4027 N N . LEU A 1 497 ? -16.695 -1.830 34.591 1.00 93.25 497 LEU A N 1
ATOM 4028 C CA . LEU A 1 497 ? -15.510 -1.271 35.254 1.00 93.25 497 LEU A CA 1
ATOM 4029 C C . LEU A 1 497 ? -15.440 0.249 35.038 1.00 93.25 497 LEU A C 1
ATOM 4031 O O . LEU A 1 497 ? -14.704 0.744 34.187 1.00 93.25 497 LEU A O 1
ATOM 4035 N N . ILE A 1 498 ? -16.248 0.997 35.796 1.00 92.06 498 ILE A N 1
ATOM 4036 C CA . ILE A 1 498 ? -16.488 2.437 35.574 1.00 92.06 498 ILE A CA 1
ATOM 4037 C C . ILE A 1 498 ? -15.194 3.266 35.643 1.00 92.06 498 ILE A C 1
ATOM 4039 O O . ILE A 1 498 ? -14.933 4.049 34.735 1.00 92.06 498 ILE A O 1
ATOM 4043 N N . SER A 1 499 ? -14.367 3.061 36.675 1.00 93.50 499 SER A N 1
ATOM 4044 C CA . SER A 1 499 ? -13.123 3.829 36.856 1.00 93.50 499 SER A CA 1
ATOM 4045 C C . SER A 1 499 ? -12.140 3.610 35.704 1.00 93.50 499 SER A C 1
ATOM 4047 O O . SER A 1 499 ? -11.576 4.568 35.182 1.00 93.50 499 SER A O 1
ATOM 4049 N N . ASP A 1 500 ? -11.944 2.359 35.284 1.00 94.38 500 ASP A N 1
ATOM 4050 C CA . ASP A 1 500 ? -11.016 2.026 34.199 1.00 94.38 500 ASP A CA 1
ATOM 4051 C C . ASP A 1 500 ? -11.537 2.525 32.847 1.00 94.38 500 ASP A C 1
ATOM 4053 O O . ASP A 1 500 ? -10.771 3.024 32.022 1.00 94.38 500 ASP A O 1
ATOM 4057 N N . LYS A 1 501 ? -12.859 2.464 32.642 1.00 96.06 501 LYS A N 1
ATOM 4058 C CA . LYS A 1 501 ? -13.541 3.046 31.481 1.00 96.06 501 LYS A CA 1
ATOM 4059 C C . LYS A 1 501 ? -13.288 4.555 31.389 1.00 96.06 501 LYS A C 1
ATOM 4061 O O . LYS A 1 501 ? -12.938 5.036 30.313 1.00 96.06 501 LYS A O 1
ATOM 4066 N N . ASP A 1 502 ? -13.437 5.294 32.489 1.00 95.06 502 ASP A N 1
ATOM 4067 C CA . ASP A 1 502 ? -13.205 6.746 32.512 1.00 95.06 502 ASP A CA 1
ATOM 4068 C C . ASP A 1 502 ? -11.731 7.092 32.235 1.00 95.06 502 ASP A C 1
ATOM 4070 O O . ASP A 1 502 ? -11.443 8.029 31.489 1.00 95.06 502 ASP A O 1
ATOM 4074 N N . ILE A 1 503 ? -10.791 6.298 32.763 1.00 96.06 503 ILE A N 1
ATOM 4075 C CA . ILE A 1 503 ? -9.354 6.445 32.477 1.00 96.06 503 ILE A CA 1
ATOM 4076 C C . ILE A 1 503 ? -9.065 6.195 30.993 1.00 96.06 503 ILE A C 1
ATOM 4078 O O . ILE A 1 503 ? -8.391 7.005 30.357 1.00 96.06 503 ILE A O 1
ATOM 4082 N N . ALA A 1 504 ? -9.595 5.111 30.419 1.00 95.25 504 ALA A N 1
ATOM 4083 C CA . ALA A 1 504 ? -9.420 4.799 29.003 1.00 95.25 504 ALA A CA 1
ATOM 4084 C C . ALA A 1 504 ? -10.000 5.903 28.107 1.00 95.25 504 ALA A C 1
ATOM 4086 O O . ALA A 1 504 ? -9.364 6.310 27.133 1.00 95.25 504 ALA A O 1
ATOM 4087 N N . PHE A 1 505 ? -11.171 6.444 28.460 1.00 96.19 505 PHE A N 1
ATOM 4088 C CA . PHE A 1 505 ? -11.770 7.539 27.703 1.00 96.19 505 PHE A CA 1
ATOM 4089 C C . PHE A 1 505 ? -10.934 8.818 27.780 1.00 96.19 505 PHE A C 1
ATOM 4091 O O . PHE A 1 505 ? -10.687 9.454 26.755 1.00 96.19 505 PHE A O 1
ATOM 4098 N N . LYS A 1 506 ? -10.434 9.163 28.970 1.00 94.94 506 LYS A N 1
ATOM 4099 C CA . LYS A 1 506 ? -9.536 10.304 29.142 1.00 94.94 506 LYS A CA 1
ATOM 4100 C C . LYS A 1 506 ? -8.253 10.137 28.327 1.00 94.94 506 LYS A C 1
ATOM 4102 O O . LYS A 1 506 ? -7.866 11.058 27.618 1.00 94.94 506 LYS A O 1
ATOM 4107 N N . ASN A 1 507 ? -7.636 8.956 28.352 1.00 93.19 507 ASN A N 1
ATOM 4108 C CA . ASN A 1 507 ? -6.437 8.679 27.560 1.00 93.19 507 ASN A CA 1
ATOM 4109 C C . ASN A 1 507 ? -6.699 8.817 26.053 1.00 93.19 507 ASN A C 1
ATOM 4111 O O . ASN A 1 507 ? -5.852 9.356 25.342 1.00 93.19 507 ASN A O 1
ATOM 4115 N N . LEU A 1 508 ? -7.869 8.384 25.566 1.00 92.81 508 LEU A N 1
ATOM 4116 C CA . LEU A 1 508 ? -8.289 8.596 24.177 1.00 92.81 508 LEU A CA 1
ATOM 4117 C C . LEU A 1 508 ? -8.386 10.096 23.836 1.00 92.81 508 LEU A C 1
ATOM 4119 O O . LEU A 1 508 ? -7.887 10.528 22.797 1.00 92.81 508 LEU A O 1
ATOM 4123 N N . GLN A 1 509 ? -8.988 10.897 24.718 1.00 92.25 509 GLN A N 1
ATOM 4124 C CA . GLN A 1 509 ? -9.107 12.348 24.541 1.00 92.25 509 GLN A CA 1
ATOM 4125 C C . GLN A 1 509 ? -7.741 13.046 24.564 1.00 92.25 509 GLN A C 1
ATOM 4127 O O . GLN A 1 509 ? -7.430 13.811 23.652 1.00 92.25 509 GLN A O 1
ATOM 4132 N N . ASP A 1 510 ? -6.899 12.739 25.551 1.00 88.81 510 ASP A N 1
ATOM 4133 C CA . ASP A 1 510 ? -5.568 13.333 25.709 1.00 88.81 510 ASP A CA 1
ATOM 4134 C C . ASP A 1 510 ? -4.667 12.994 24.513 1.00 88.81 510 ASP A C 1
ATOM 4136 O O . ASP A 1 510 ? -3.933 13.847 24.006 1.00 88.81 510 ASP A O 1
ATOM 4140 N N . ASN A 1 511 ? -4.791 11.771 23.986 1.00 81.19 511 ASN A N 1
ATOM 4141 C CA . ASN A 1 511 ? -4.057 11.365 22.797 1.00 81.19 511 ASN A CA 1
ATOM 4142 C C . ASN A 1 511 ? -4.567 12.009 21.516 1.00 81.19 511 ASN A C 1
ATOM 4144 O O . ASN A 1 511 ? -3.862 11.908 20.532 1.00 81.19 511 ASN A O 1
ATOM 4148 N N . THR A 1 512 ? -5.704 12.717 21.499 1.00 75.62 512 THR A N 1
ATOM 4149 C CA . THR A 1 512 ? -6.213 13.407 20.293 1.00 75.62 512 THR A CA 1
ATOM 4150 C C . THR A 1 512 ? -5.313 14.561 19.850 1.00 75.62 512 THR A C 1
ATOM 4152 O O . THR A 1 512 ? -5.257 14.897 18.669 1.00 75.62 512 THR A O 1
ATOM 4155 N N . ILE A 1 513 ? -4.581 15.151 20.797 1.00 60.59 513 ILE A N 1
ATOM 4156 C CA . ILE A 1 513 ? -3.687 16.295 20.575 1.00 60.59 513 ILE A CA 1
ATOM 4157 C C . ILE A 1 513 ? -2.306 15.836 20.076 1.00 60.59 513 ILE A C 1
ATOM 4159 O O . ILE A 1 513 ? -1.609 16.594 19.404 1.00 60.59 513 ILE A O 1
ATOM 4163 N N . THR A 1 514 ? -1.908 14.596 20.376 1.00 58.56 514 THR A N 1
ATOM 4164 C CA . THR A 1 514 ? -0.604 14.019 20.007 1.00 58.56 514 THR A CA 1
ATOM 4165 C C . THR A 1 514 ? -0.633 13.246 18.680 1.00 58.56 514 THR A C 1
ATOM 4167 O O . THR A 1 514 ? 0.405 12.753 18.236 1.00 58.56 514 THR A O 1
ATOM 4170 N N . ILE A 1 515 ? -1.802 13.148 18.035 1.00 58.34 515 ILE A N 1
ATOM 4171 C CA . ILE A 1 515 ? -2.034 12.345 16.823 1.00 58.34 515 ILE A CA 1
ATOM 4172 C C . ILE A 1 515 ? -1.356 12.943 15.602 1.00 58.34 515 ILE A C 1
ATOM 4174 O O . ILE A 1 515 ? -1.447 14.141 15.344 1.00 58.34 515 ILE A O 1
ATOM 4178 N N . GLN A 1 516 ? -0.741 12.069 14.805 1.00 61.00 516 GLN A N 1
ATOM 4179 C CA . GLN A 1 516 ? 0.023 12.456 13.625 1.00 61.00 516 GLN A CA 1
ATOM 4180 C C . GLN A 1 516 ? -0.719 12.248 12.293 1.00 61.00 516 GLN A C 1
ATOM 4182 O O . GLN A 1 516 ? -0.366 12.935 11.336 1.00 61.00 516 GLN A O 1
ATOM 4187 N N . TYR A 1 517 ? -1.721 11.350 12.191 1.00 72.06 517 TYR A N 1
ATOM 4188 C CA . TYR A 1 517 ? -2.231 10.920 10.872 1.00 72.06 517 TYR A CA 1
ATOM 4189 C C . TYR A 1 517 ? -3.759 10.928 10.672 1.00 72.06 517 TYR A C 1
ATOM 4191 O O . TYR A 1 517 ? -4.205 11.585 9.734 1.00 72.06 517 TYR A O 1
ATOM 4199 N N . HIS A 1 518 ? -4.566 10.240 11.496 1.00 83.19 518 HIS A N 1
ATOM 4200 C CA . HIS A 1 518 ? -6.014 10.044 11.242 1.00 83.19 518 HIS A CA 1
ATOM 4201 C C . HIS A 1 518 ? -6.887 10.684 12.330 1.00 83.19 518 HIS A C 1
ATOM 4203 O O . HIS A 1 518 ? -7.665 10.021 13.031 1.00 83.19 518 HIS A O 1
ATOM 4209 N N . ILE A 1 519 ? -6.734 12.000 12.501 1.00 86.94 519 ILE A N 1
ATOM 4210 C CA . ILE A 1 519 ? -7.422 12.769 13.548 1.00 86.94 519 ILE A CA 1
ATOM 4211 C C . ILE A 1 519 ? -8.948 12.675 13.437 1.00 86.94 519 ILE A C 1
ATOM 4213 O O . ILE A 1 519 ? -9.636 12.591 14.453 1.00 86.94 519 ILE A O 1
ATOM 4217 N N . GLU A 1 520 ? -9.492 12.631 12.222 1.00 88.25 520 GLU A N 1
ATOM 4218 C CA . GLU A 1 520 ? -10.928 12.537 11.988 1.00 88.25 520 GLU A CA 1
ATOM 4219 C C . GLU A 1 520 ? -11.509 11.215 12.500 1.00 88.25 520 GLU A C 1
ATOM 4221 O O . GLU A 1 520 ? -12.551 11.230 13.155 1.00 88.25 520 GLU A O 1
ATOM 4226 N N . THR A 1 521 ? -10.812 10.090 12.290 1.00 89.19 521 THR A N 1
ATOM 4227 C CA . THR A 1 521 ? -11.254 8.787 12.806 1.00 89.19 521 THR A CA 1
ATOM 4228 C C . THR A 1 521 ? -11.261 8.819 14.329 1.00 89.19 521 THR A C 1
ATOM 4230 O O . THR A 1 521 ? -12.223 8.393 14.959 1.00 89.19 521 THR A O 1
ATOM 4233 N N . THR A 1 522 ? -10.217 9.376 14.946 1.00 91.19 522 THR A N 1
ATOM 4234 C CA . THR A 1 522 ? -10.137 9.453 16.411 1.00 91.19 522 THR A CA 1
ATOM 4235 C C . THR A 1 522 ? -11.239 10.331 17.000 1.00 91.19 522 THR A C 1
ATOM 4237 O O . THR A 1 522 ? -11.883 9.943 17.974 1.00 91.19 522 THR A O 1
ATOM 4240 N N . LEU A 1 523 ? -11.526 11.476 16.377 1.00 92.81 523 LEU A N 1
ATOM 4241 C CA . LEU A 1 523 ? -12.657 12.316 16.767 1.00 92.81 523 LEU A CA 1
ATOM 4242 C C . LEU A 1 523 ? -13.986 11.561 16.626 1.00 92.81 523 LEU A C 1
ATOM 4244 O O . LEU A 1 523 ? -14.835 11.669 17.509 1.00 92.81 523 LEU A O 1
ATOM 4248 N N . ASN A 1 524 ? -14.161 10.746 15.583 1.00 92.56 524 ASN A N 1
ATOM 4249 C CA . ASN A 1 524 ? -15.358 9.913 15.437 1.00 92.56 524 ASN A CA 1
ATOM 4250 C C . ASN A 1 524 ? -15.478 8.881 16.571 1.00 92.56 524 ASN A C 1
ATOM 4252 O O . ASN A 1 524 ? -16.563 8.705 17.125 1.00 92.56 524 ASN A O 1
ATOM 4256 N N . LEU A 1 525 ? -14.368 8.263 16.987 1.00 93.81 525 LEU A N 1
ATOM 4257 C CA . LEU A 1 525 ? -14.343 7.348 18.134 1.00 93.81 525 LEU A CA 1
ATOM 4258 C C . LEU A 1 525 ? -14.701 8.050 19.451 1.00 93.81 525 LEU A C 1
ATOM 4260 O O . LEU A 1 525 ? -15.481 7.514 20.234 1.00 93.81 525 LEU A O 1
ATOM 4264 N N . ILE A 1 526 ? -14.200 9.265 19.682 1.00 94.88 526 ILE A N 1
ATOM 4265 C CA . ILE A 1 526 ? -14.542 10.074 20.867 1.00 94.88 526 ILE A CA 1
ATOM 4266 C C . ILE A 1 526 ? -16.015 10.466 20.857 1.00 94.88 526 ILE A C 1
ATOM 4268 O O . ILE A 1 526 ? -16.688 10.357 21.882 1.00 94.88 526 ILE A O 1
ATOM 4272 N N . GLY A 1 527 ? -16.521 10.911 19.703 1.00 94.56 527 GLY A N 1
ATOM 4273 C CA . GLY A 1 527 ? -17.937 11.212 19.522 1.00 94.56 527 GLY A CA 1
ATOM 4274 C C . GLY A 1 527 ? -18.797 9.998 19.864 1.00 94.56 527 GLY A C 1
ATOM 4275 O O . GLY A 1 527 ? -19.771 10.124 20.604 1.00 94.56 527 GLY A O 1
ATOM 4276 N N . HIS A 1 528 ? -18.374 8.808 19.436 1.00 94.38 528 HIS A N 1
ATOM 4277 C CA . HIS A 1 528 ? -19.059 7.570 19.771 1.00 94.38 528 HIS A CA 1
ATOM 4278 C C . HIS A 1 528 ? -19.000 7.244 21.271 1.00 94.38 528 HIS A C 1
ATOM 4280 O O . HIS A 1 528 ? -20.023 6.870 21.844 1.00 94.38 528 HIS A O 1
ATOM 4286 N N . CYS A 1 529 ? -17.857 7.417 21.937 1.00 95.50 529 CYS A N 1
ATOM 4287 C CA . CYS A 1 529 ? -17.783 7.252 23.389 1.00 95.50 529 CYS A CA 1
ATOM 4288 C C . CYS A 1 529 ? -18.775 8.181 24.108 1.00 95.50 529 CYS A C 1
ATOM 4290 O O . CYS A 1 529 ? -19.519 7.716 24.967 1.00 95.50 529 CYS A O 1
ATOM 4292 N N . PHE A 1 530 ? -18.875 9.454 23.705 1.00 96.00 530 PHE A N 1
ATOM 4293 C CA . PHE A 1 530 ? -19.880 10.369 24.259 1.00 96.00 530 PHE A CA 1
ATOM 4294 C C . PHE A 1 530 ? -21.318 9.904 24.000 1.00 96.00 530 PHE A C 1
ATOM 4296 O O . PHE A 1 530 ? -22.150 9.997 24.900 1.00 96.00 530 PHE A O 1
ATOM 4303 N N . GLU A 1 531 ? -21.627 9.366 22.815 1.00 93.06 531 GLU A N 1
ATOM 4304 C CA . GLU A 1 531 ? -22.949 8.779 22.561 1.00 93.06 531 GLU A CA 1
ATOM 4305 C C . GLU A 1 531 ? -23.261 7.619 23.512 1.00 93.06 531 GLU A C 1
ATOM 4307 O O . GLU A 1 531 ? -24.371 7.536 24.037 1.00 93.06 531 GLU A O 1
ATOM 4312 N N . LEU A 1 532 ? -22.291 6.730 23.748 1.00 92.88 532 LEU A N 1
ATOM 4313 C CA . LEU A 1 532 ? -22.454 5.575 24.634 1.00 92.88 532 LEU A CA 1
ATOM 4314 C C . LEU A 1 532 ? -22.657 5.961 26.103 1.00 92.88 532 LEU A C 1
ATOM 4316 O O . LEU A 1 532 ? -23.277 5.189 26.841 1.00 92.88 532 LEU A O 1
ATOM 4320 N N . GLU A 1 533 ? -22.165 7.130 26.505 1.00 94.31 533 GLU A N 1
ATOM 4321 C CA . GLU A 1 533 ? -22.371 7.712 27.835 1.00 94.31 533 GLU A CA 1
ATOM 4322 C C . GLU A 1 533 ? -23.625 8.607 27.912 1.00 94.31 533 GLU A C 1
ATOM 4324 O O . GLU A 1 533 ? -23.965 9.100 28.982 1.00 94.31 533 GLU A O 1
ATOM 4329 N N . GLY A 1 534 ? -24.352 8.796 26.803 1.00 93.69 534 GLY A N 1
ATOM 4330 C CA . GLY A 1 534 ? -25.572 9.612 26.751 1.00 93.69 534 GLY A CA 1
ATOM 4331 C C . GLY A 1 534 ? -25.337 11.119 26.578 1.00 93.69 534 GLY A C 1
ATOM 4332 O O . GLY A 1 534 ? -26.293 11.895 26.561 1.00 93.69 534 GLY A O 1
ATOM 4333 N N . GLU A 1 535 ? -24.093 11.547 26.368 1.00 95.88 535 GLU A N 1
ATOM 4334 C CA . GLU A 1 535 ? -23.679 12.947 26.224 1.00 95.88 535 GLU A CA 1
ATOM 4335 C C . GLU A 1 535 ? -23.844 13.447 24.777 1.00 95.88 535 GLU A C 1
ATOM 4337 O O . GLU A 1 535 ? -22.897 13.857 24.098 1.00 95.88 535 GLU A O 1
ATOM 4342 N N . LEU A 1 536 ? -25.080 13.410 24.268 1.00 94.00 536 LEU A N 1
ATOM 4343 C CA . LEU A 1 536 ? -25.380 13.640 22.847 1.00 94.00 536 LEU A CA 1
ATOM 4344 C C . LEU A 1 536 ? -24.949 15.028 22.337 1.00 94.00 536 LEU A C 1
ATOM 4346 O O . LEU A 1 536 ? -24.558 15.167 21.180 1.00 94.00 536 LEU A O 1
ATOM 4350 N N . GLN A 1 537 ? -24.987 16.070 23.172 1.00 94.25 537 GLN A N 1
ATOM 4351 C CA . GLN A 1 537 ? -24.541 17.410 22.759 1.00 94.25 537 GLN A CA 1
ATOM 4352 C C . GLN A 1 537 ? -23.025 17.466 22.534 1.00 94.25 537 GLN A C 1
ATOM 4354 O O . GLN A 1 537 ? -22.564 18.087 21.572 1.00 94.25 537 GLN A O 1
ATOM 4359 N N . LEU A 1 538 ? -22.255 16.784 23.386 1.00 95.56 538 LEU A N 1
ATOM 4360 C CA . LEU A 1 538 ? -20.804 16.681 23.244 1.00 95.56 538 LEU A CA 1
ATOM 4361 C C . LEU A 1 538 ? -20.440 15.804 22.048 1.00 95.56 538 LEU A C 1
ATOM 4363 O O . LEU A 1 538 ? -19.621 16.222 21.232 1.00 95.56 538 LEU A O 1
ATOM 4367 N N . ALA A 1 539 ? -21.114 14.662 21.871 1.00 94.81 539 ALA A N 1
ATOM 4368 C CA . ALA A 1 539 ? -20.945 13.817 20.689 1.00 94.81 539 ALA A CA 1
ATOM 4369 C C . ALA A 1 539 ? -21.149 14.615 19.389 1.00 94.81 539 ALA A C 1
ATOM 4371 O O . ALA A 1 539 ? -20.277 14.643 18.520 1.00 94.81 539 ALA A O 1
ATOM 4372 N N . TRP A 1 540 ? -22.256 15.361 19.293 1.00 94.31 540 TRP A N 1
ATOM 4373 C CA . TRP A 1 540 ? -22.560 16.222 18.148 1.00 94.31 540 TRP A CA 1
ATOM 4374 C C . TRP A 1 540 ? -21.487 17.289 17.904 1.00 94.31 540 TRP A C 1
ATOM 4376 O O . TRP A 1 540 ? -21.106 17.555 16.760 1.00 94.31 540 TRP A O 1
ATOM 4386 N N . HIS A 1 541 ? -20.989 17.910 18.975 1.00 95.75 541 HIS A N 1
ATOM 4387 C CA . HIS A 1 541 ? -19.916 18.892 18.883 1.00 95.75 541 HIS A CA 1
ATOM 4388 C C . HIS A 1 541 ? -18.626 18.272 18.332 1.00 95.75 541 HIS A C 1
ATOM 4390 O O . HIS A 1 541 ? -18.024 18.836 17.417 1.00 95.75 541 HIS A O 1
ATOM 4396 N N . VAL A 1 542 ? -18.235 17.097 18.828 1.00 94.44 542 VAL A N 1
ATOM 4397 C CA . VAL A 1 542 ? -17.027 16.391 18.384 1.00 94.44 542 VAL A CA 1
ATOM 4398 C C . VAL A 1 542 ? -17.143 15.952 16.925 1.00 94.44 542 VAL A C 1
ATOM 4400 O O . VAL A 1 542 ? -16.221 16.206 16.150 1.00 94.44 542 VAL A O 1
ATOM 4403 N N . TYR A 1 543 ? -18.282 15.402 16.493 1.00 93.44 543 TYR A N 1
ATOM 4404 C CA . TYR A 1 543 ? -18.475 15.062 15.078 1.00 93.44 543 TYR A CA 1
ATOM 4405 C C . TYR A 1 543 ? -18.401 16.288 14.168 1.00 93.44 543 TYR A C 1
ATOM 4407 O O . TYR A 1 543 ? -17.802 16.224 13.098 1.00 93.44 543 TYR A O 1
ATOM 4415 N N . LYS A 1 544 ? -18.918 17.445 14.602 1.00 93.19 544 LYS A N 1
ATOM 4416 C CA . LYS A 1 544 ? -18.733 18.702 13.862 1.00 93.19 544 LYS A CA 1
ATOM 4417 C C . LYS A 1 544 ? -17.266 19.107 13.743 1.00 93.19 544 LYS A C 1
ATOM 4419 O O . LYS A 1 544 ? -16.887 19.654 12.709 1.00 93.19 544 LYS A O 1
ATOM 4424 N N . ILE A 1 545 ? -16.450 18.882 14.774 1.00 92.44 545 ILE A N 1
ATOM 4425 C CA . ILE A 1 545 ? -15.000 19.111 14.691 1.00 92.44 545 ILE A CA 1
ATOM 4426 C C . ILE A 1 545 ? -14.383 18.127 13.694 1.00 92.44 545 ILE A C 1
ATOM 4428 O O . ILE A 1 545 ? -13.651 18.567 12.814 1.00 92.44 545 ILE A O 1
ATOM 4432 N N . SER A 1 546 ? -14.748 16.842 13.751 1.00 90.75 546 SER A N 1
ATOM 4433 C CA . SER A 1 546 ? -14.286 15.832 12.789 1.00 90.75 546 SER A CA 1
ATOM 4434 C C . SER A 1 546 ? -14.594 16.235 11.343 1.00 90.75 546 SER A C 1
ATOM 4436 O O . SER A 1 546 ? -13.697 16.255 10.500 1.00 90.75 546 SER A O 1
ATOM 4438 N N . VAL A 1 547 ? -15.827 16.674 11.057 1.00 87.62 547 VAL A N 1
ATOM 4439 C CA . VAL A 1 547 ? -16.217 17.195 9.735 1.00 87.62 547 VAL A CA 1
ATOM 4440 C C . VAL A 1 547 ? -15.373 18.405 9.331 1.00 87.62 547 VAL A C 1
ATOM 4442 O O . VAL A 1 547 ? -15.015 18.538 8.169 1.00 87.62 547 VAL A O 1
ATOM 4445 N N . LYS A 1 548 ? -15.011 19.298 10.257 1.00 86.81 548 LYS A N 1
ATOM 4446 C CA . LYS A 1 548 ? -14.117 20.422 9.928 1.00 86.81 548 LYS A CA 1
ATOM 4447 C C . LYS A 1 548 ? -12.699 19.957 9.600 1.00 86.81 548 LYS A C 1
ATOM 4449 O O . LYS A 1 548 ? -12.096 20.521 8.693 1.00 86.81 548 LYS A O 1
ATOM 4454 N N . CYS A 1 549 ? -12.184 18.951 10.311 1.00 80.75 549 CYS A N 1
ATOM 4455 C CA . CYS A 1 549 ? -10.884 18.343 10.020 1.00 80.75 549 CYS A CA 1
ATOM 4456 C C . CYS A 1 549 ? -10.882 17.673 8.642 1.00 80.75 549 CYS A C 1
ATOM 4458 O O . CYS A 1 549 ? -9.915 17.801 7.894 1.00 80.75 549 CYS A O 1
ATOM 4460 N N . ARG A 1 550 ? -11.984 17.002 8.286 1.00 79.56 550 ARG A N 1
ATOM 4461 C CA . ARG A 1 550 ? -12.156 16.341 6.993 1.00 79.56 550 ARG A CA 1
ATOM 4462 C C . ARG A 1 550 ? -13.571 16.574 6.440 1.00 79.56 550 ARG A C 1
ATOM 4464 O O . ARG A 1 550 ? -14.473 15.788 6.738 1.00 79.56 550 ARG A O 1
ATOM 4471 N N . PRO A 1 551 ? -13.778 17.634 5.629 1.00 73.62 551 PRO A N 1
ATOM 4472 C CA . PRO A 1 551 ? -15.113 18.019 5.152 1.00 73.62 551 PRO A CA 1
ATOM 4473 C C . PRO A 1 551 ? -15.727 17.077 4.121 1.00 73.62 551 PRO A C 1
ATOM 4475 O O . PRO A 1 551 ? -16.939 17.103 3.928 1.00 73.62 551 PRO A O 1
ATOM 4478 N N . GLN A 1 552 ? -14.910 16.270 3.448 1.00 68.81 552 GLN A N 1
ATOM 4479 C CA . GLN A 1 552 ? -15.345 15.314 2.435 1.00 68.81 552 GLN A CA 1
ATOM 4480 C C . GLN A 1 552 ? -15.025 13.898 2.894 1.00 68.81 552 GLN A C 1
ATOM 4482 O O . GLN A 1 552 ? -13.937 13.650 3.412 1.00 68.81 552 GLN A O 1
ATOM 4487 N N . ASN A 1 553 ? -15.942 12.968 2.638 1.00 67.81 553 ASN A N 1
ATOM 4488 C CA . ASN A 1 553 ? -15.743 11.543 2.879 1.00 67.81 553 ASN A CA 1
ATOM 4489 C C . ASN A 1 553 ? -15.371 11.200 4.329 1.00 67.81 553 ASN A C 1
ATOM 4491 O O . ASN A 1 553 ? -14.359 10.556 4.599 1.00 67.81 553 ASN A O 1
ATOM 4495 N N . ASN A 1 554 ? -16.184 11.679 5.269 1.00 79.44 554 ASN A N 1
ATOM 4496 C CA . ASN A 1 554 ? -15.990 11.480 6.700 1.00 79.44 554 ASN A CA 1
ATOM 4497 C C . ASN A 1 554 ? -17.210 10.778 7.308 1.00 79.44 554 ASN A C 1
ATOM 4499 O O . ASN A 1 554 ? -18.341 11.239 7.134 1.00 79.44 554 ASN A O 1
ATOM 4503 N N . ALA A 1 555 ? -16.984 9.698 8.060 1.00 85.38 555 ALA A N 1
ATOM 4504 C CA . ALA A 1 555 ? -18.044 8.956 8.739 1.00 85.38 555 ALA A CA 1
ATOM 4505 C C . ALA A 1 555 ? -18.803 9.794 9.786 1.00 85.38 555 ALA A C 1
ATOM 4507 O O . ALA A 1 555 ? -19.947 9.481 10.113 1.00 85.38 555 ALA A O 1
ATOM 4508 N N . ALA A 1 556 ? -18.232 10.914 10.244 1.00 86.94 556 ALA A N 1
ATOM 4509 C CA . ALA A 1 556 ? -18.899 11.890 11.104 1.00 86.94 556 ALA A CA 1
ATOM 4510 C C . ALA A 1 556 ? -20.270 12.327 10.565 1.00 86.94 556 ALA A C 1
ATOM 4512 O O . ALA A 1 556 ? -21.209 12.488 11.344 1.00 86.94 556 ALA A O 1
ATOM 4513 N N . TYR A 1 557 ? -20.419 12.472 9.240 1.00 83.75 557 TYR A N 1
ATOM 4514 C CA . TYR A 1 557 ? -21.715 12.789 8.640 1.00 83.75 557 TYR A CA 1
ATOM 4515 C C . TYR A 1 557 ? -22.748 11.705 8.938 1.00 83.75 557 TYR A C 1
ATOM 4517 O O . TYR A 1 557 ? -23.861 12.028 9.344 1.00 83.75 557 TYR A O 1
ATOM 4525 N N . TRP A 1 558 ? -22.378 10.431 8.795 1.00 83.44 558 TRP A N 1
ATOM 4526 C CA . TRP A 1 558 ? -23.259 9.305 9.097 1.00 83.44 558 TRP A CA 1
ATOM 4527 C C . TRP A 1 558 ? -23.681 9.306 10.572 1.00 83.44 558 TRP A C 1
ATOM 4529 O O . TRP A 1 558 ? -24.872 9.186 10.869 1.00 83.44 558 TRP A O 1
ATOM 4539 N N . HIS A 1 559 ? -22.738 9.537 11.494 1.00 85.88 559 HIS A N 1
ATOM 4540 C CA . HIS A 1 559 ? -23.042 9.638 12.925 1.00 85.88 559 HIS A CA 1
ATOM 4541 C C . HIS A 1 559 ? -24.016 10.784 13.223 1.00 85.88 559 HIS A C 1
ATOM 4543 O O . HIS A 1 559 ? -25.042 10.576 13.873 1.00 85.88 559 HIS A O 1
ATOM 4549 N N . MET A 1 560 ? -23.762 11.971 12.668 1.00 87.06 560 MET A N 1
ATOM 4550 C CA . MET A 1 560 ? -24.638 13.135 12.817 1.00 87.06 560 MET A CA 1
ATOM 4551 C C . MET A 1 560 ? -26.036 12.888 12.227 1.00 87.06 560 MET A C 1
ATOM 4553 O O . MET A 1 560 ? -27.039 13.171 12.884 1.00 87.06 560 MET A O 1
ATOM 4557 N N . PHE A 1 561 ? -26.132 12.323 11.020 1.00 84.00 561 PHE A N 1
ATOM 4558 C CA . PHE A 1 561 ? -27.419 11.988 10.402 1.00 84.00 561 PHE A CA 1
ATOM 4559 C C . PHE A 1 561 ? -28.207 10.986 11.241 1.00 84.00 561 PHE A C 1
ATOM 4561 O O . PHE A 1 561 ? -29.408 11.173 11.432 1.00 84.00 561 PHE A O 1
ATOM 4568 N N . ARG A 1 562 ? -27.549 9.964 11.797 1.00 81.94 562 ARG A N 1
ATOM 4569 C CA . ARG A 1 562 ? -28.191 8.992 12.686 1.00 81.94 562 ARG A CA 1
ATOM 4570 C C . ARG A 1 562 ? -28.712 9.641 13.966 1.00 81.94 562 ARG A C 1
ATOM 4572 O O . ARG A 1 562 ? -29.828 9.333 14.374 1.00 81.94 562 ARG A O 1
ATOM 4579 N N . MET A 1 563 ? -27.944 10.540 14.584 1.00 82.00 563 MET A N 1
ATOM 4580 C CA . MET A 1 563 ? -28.383 11.262 15.785 1.00 82.00 563 MET A CA 1
ATOM 4581 C C . MET A 1 563 ? -29.623 12.122 15.513 1.00 82.00 563 MET A C 1
ATOM 4583 O O . MET A 1 563 ? -30.526 12.168 16.345 1.00 82.00 563 MET A O 1
ATOM 4587 N N . ILE A 1 564 ? -29.710 12.749 14.333 1.00 79.50 564 ILE A N 1
ATOM 4588 C CA . ILE A 1 564 ? -30.916 13.471 13.903 1.00 79.50 564 ILE A CA 1
ATOM 4589 C C . ILE A 1 564 ? -32.061 12.489 13.620 1.00 79.50 564 ILE A C 1
ATOM 4591 O O . ILE A 1 564 ? -33.165 12.676 14.115 1.00 79.50 564 ILE A O 1
ATOM 4595 N N . GLY A 1 565 ? -31.819 11.423 12.854 1.00 64.00 565 GLY A N 1
ATOM 4596 C CA . GLY A 1 565 ? -32.841 10.437 12.488 1.00 64.00 565 GLY A CA 1
ATOM 4597 C C . GLY A 1 565 ? -33.446 9.713 13.695 1.00 64.00 565 GLY A C 1
ATOM 4598 O O . GLY A 1 565 ? -34.656 9.500 13.738 1.00 64.00 565 GLY A O 1
ATOM 4599 N N . GLY A 1 566 ? -32.634 9.419 14.715 1.00 55.09 566 GLY A N 1
ATOM 4600 C CA . GLY A 1 566 ? -33.076 8.840 15.986 1.00 55.09 566 GLY A CA 1
ATOM 4601 C C . GLY A 1 566 ? -33.952 9.775 16.828 1.00 55.09 566 GLY A C 1
ATOM 4602 O O . GLY A 1 566 ? -34.763 9.290 17.611 1.00 55.09 566 GLY A O 1
ATOM 4603 N N . LEU A 1 567 ? -33.858 11.097 16.631 1.00 47.22 567 LEU A N 1
ATOM 4604 C CA . LEU A 1 567 ? -34.767 12.079 17.239 1.00 47.22 567 LEU A CA 1
ATOM 4605 C C . LEU A 1 567 ? -36.134 12.139 16.534 1.00 47.22 567 LEU A C 1
ATOM 4607 O O . LEU A 1 567 ? -37.098 12.607 17.135 1.00 47.22 567 LEU A O 1
ATOM 4611 N N . PHE A 1 568 ? -36.235 11.660 15.287 1.00 41.16 568 PHE A N 1
ATOM 4612 C CA . PHE A 1 568 ? -37.461 11.731 14.481 1.00 41.16 568 PHE A CA 1
ATOM 4613 C C . PHE A 1 568 ? -38.173 10.383 14.271 1.00 41.16 568 PHE A C 1
ATOM 4615 O O . PHE A 1 568 ? -39.369 10.391 13.989 1.00 41.16 568 PHE A O 1
ATOM 4622 N N . TYR A 1 569 ? -37.504 9.233 14.433 1.00 37.75 569 TYR A N 1
ATOM 4623 C CA . TYR A 1 569 ? -38.104 7.919 14.162 1.00 37.75 569 TYR A CA 1
ATOM 4624 C C . TYR A 1 569 ? -37.699 6.836 15.172 1.00 37.75 569 TYR A C 1
ATOM 4626 O O . TYR A 1 569 ? -36.627 6.242 15.092 1.00 37.75 569 TYR A O 1
ATOM 4634 N N . GLY A 1 570 ? -38.636 6.467 16.050 1.00 33.66 570 GLY A N 1
ATOM 4635 C CA . GLY A 1 570 ? -38.640 5.188 16.769 1.00 33.66 570 GLY A CA 1
ATOM 4636 C C . GLY A 1 570 ? -39.023 4.001 15.871 1.00 33.66 570 GLY A C 1
ATOM 4637 O O . GLY A 1 570 ? -39.919 3.237 16.219 1.00 33.66 570 GLY A O 1
ATOM 4638 N N . VAL A 1 571 ? -38.390 3.845 14.700 1.00 31.45 571 VAL A N 1
ATOM 4639 C CA . VAL A 1 571 ? -38.651 2.736 13.764 1.00 31.45 571 VAL A CA 1
ATOM 4640 C C . VAL A 1 571 ? -37.328 2.174 13.243 1.00 31.45 571 VAL A C 1
ATOM 4642 O O . VAL A 1 571 ? -36.479 2.911 12.752 1.00 31.45 571 VAL A O 1
ATOM 4645 N N . LYS A 1 572 ? -37.166 0.850 13.378 1.00 35.62 572 LYS A N 1
ATOM 4646 C CA . LYS A 1 572 ? -36.035 0.027 12.916 1.00 35.62 572 LYS A CA 1
ATOM 4647 C C . LYS A 1 572 ? -35.455 0.500 11.573 1.00 35.62 572 LYS A C 1
ATOM 4649 O O . LYS A 1 572 ? -36.080 0.292 10.538 1.00 35.62 572 LYS A O 1
ATOM 4654 N N . MET A 1 573 ? -34.213 0.980 11.581 1.00 28.00 573 MET A N 1
ATOM 4655 C CA . MET A 1 573 ? -33.314 0.807 10.438 1.00 28.00 573 MET A CA 1
ATOM 4656 C C . MET A 1 573 ? -32.511 -0.478 10.661 1.00 28.00 573 MET A C 1
ATOM 4658 O O . MET A 1 573 ? -31.557 -0.499 11.434 1.00 28.00 573 MET A O 1
ATOM 4662 N N . LEU A 1 574 ? -32.947 -1.563 10.022 1.00 31.25 574 LEU A N 1
ATOM 4663 C CA . LEU A 1 574 ? -32.148 -2.765 9.788 1.00 31.25 574 LEU A CA 1
ATOM 4664 C C . LEU A 1 574 ? -31.967 -2.933 8.275 1.00 31.25 574 LEU A C 1
ATOM 4666 O O . LEU A 1 574 ? -32.904 -2.692 7.519 1.00 31.25 574 LEU A O 1
ATOM 4670 N N . SER A 1 575 ? -30.758 -3.381 7.928 1.00 28.88 575 SER A N 1
ATOM 4671 C CA . SER A 1 575 ? -30.229 -3.825 6.631 1.00 28.88 575 SER A CA 1
ATOM 4672 C C . SER A 1 575 ? -30.150 -2.790 5.504 1.00 28.88 575 SER A C 1
ATOM 4674 O O . SER A 1 575 ? -31.070 -2.680 4.693 1.00 28.88 575 SER A O 1
ATOM 4676 N N . TRP A 1 576 ? -28.996 -2.124 5.427 1.00 29.55 576 TRP A N 1
ATOM 4677 C CA . TRP A 1 576 ? -28.285 -1.852 4.175 1.00 29.55 576 TRP A CA 1
ATOM 4678 C C . TRP A 1 576 ? -26.856 -2.356 4.321 1.00 29.55 576 TRP A C 1
ATOM 4680 O O . TRP A 1 576 ? -26.292 -2.127 5.418 1.00 29.55 576 TRP A O 1
#